Protein AF-A0A7J2UVX9-F1 (afdb_monomer_lite)

Sequence (397 aa):
LSILQSHYENHIPPTNDDKAAITFACGVAARQVYATSGSGTFNVNQAYQTYQRFNCSTAALLYPSSPDLYDRMLNNMKDALPAHLAVVNPQWTAGHNVVVDGYNTNDYYHVNFGWGGAYNGWYLIPDELPYSLTVIEGVIVDILKNTAIPDLTCDGTLDWVNATPNETVTGNFSVRNIGEAGSYLDWEIASFPSWGAWTFMPSDGNNLKPEDGPAIISVDVVVPDVENYLFTGEIKVINRENSNDFFLVPVFLHTGIKDHGKLSCTGSLTWTDVKPGETMTGSFSVENIGAPLSNLSWEIISWPDWGTWTFASLEGTGLAPEDEPITINVSVIAPKKRNTEFTGEIVIVNAENSSDYDTIQVMLATPYKRHSFILNLFYVFMERFETTLSLFRFLCI

Radius of gyration: 44.03 Å; chains: 1; bounding box: 99×42×119 Å

pLDDT: mean 89.61, std 15.0, range [28.3, 98.62]

Secondary structure (DSSP, 8-state):
-HHHHHHHHTTPPPPHHHHHHHHHHHHHHHT-B--TT--B-SSHHHHHHHHHHTT-TT-EEE-TT-TTHHHHHHHHHHTT--EEEEEE-TTSS-EEEEEEEEEETTTEEEEE-SSTTTT-EEE-TTTT-GGG--EEEEEEE-TT---PPP-EEEE--EEEEEEPTT-EEEEEEEEEE-SSTT--EEEEEEE--SSSEEEEESSEEEEE-GGG-PEEEEEEEEPPS-SS-EEEEEEEEEESS-TTSEEEEEEEEEE-------EEEE--EEE-SPPTT-EEEEEEEEEE-SSTT--EEEEEEE--SSSEEEES-SEEEEE-TTSPPEEEEEEEEPPS-SS-EEEEEEEEEETTEEEEEEEEEEEEE----PPS-----SSSSTTSSS-----------

Foldseek 3Di:
DVVVVVCVVVVNDDDPVRVVVVVVLLCVLLVWPDDPVDIDHPAVVSSVSSLVVVVQVQKDKFAPPRPCQLVQCQVCLVVQHKKWWKFAAPVNPDIAIWIFGHADPPQWTFIGRVPPCVPTDTDNPPCRPPPRSRHTRIMIGCRNPDPWDWFKDKADAAAAAQAAAQDKDKDKIWIATPTGAPDFFWKAFPDWDPPFDKDKVVRIDTGHGNVVDIDMIMMITGHHPDAQDKDWIWTWMAGPVDRVRIDTHIYIHGHHDQQQFFKDKADAAAAAQAAQQDKDKDKIWIAGPGDAPHKFKKAFDDDDPFFDKDKPDGIDTGHGNPDDTDIIMMMTGHHNDAQDKDWDWTKMAGPVDRVRIDIHIHIYHHDDDDPDDDDDDPPPPVVPPPDDDDDDDDDDD

Structure (mmCIF, N/CA/C/O backbone):
data_AF-A0A7J2UVX9-F1
#
_entry.id   AF-A0A7J2UVX9-F1
#
loop_
_atom_site.group_PDB
_atom_site.id
_atom_site.type_symbol
_atom_site.label_atom_id
_atom_site.label_alt_id
_atom_site.label_comp_id
_atom_site.label_asym_id
_atom_site.label_entity_id
_atom_site.label_seq_id
_atom_site.pdbx_PDB_ins_code
_atom_site.Cartn_x
_atom_site.Cartn_y
_atom_site.Cartn_z
_atom_site.occupancy
_atom_site.B_iso_or_equiv
_atom_site.auth_seq_id
_atom_site.auth_comp_id
_atom_site.auth_asym_id
_atom_site.auth_atom_id
_atom_site.pdbx_PDB_model_num
ATOM 1 N N . LEU A 1 1 ? 24.945 15.570 -19.776 1.00 72.12 1 LEU A N 1
ATOM 2 C CA . LEU A 1 1 ? 23.850 14.805 -19.138 1.00 72.12 1 LEU A CA 1
ATOM 3 C C . LEU A 1 1 ? 23.194 15.598 -18.008 1.00 72.12 1 LEU A C 1
ATOM 5 O O . LEU A 1 1 ? 21.983 15.712 -18.048 1.00 72.12 1 LEU A O 1
ATOM 9 N N . SER A 1 2 ? 23.945 16.239 -17.099 1.00 82.31 2 SER A N 1
ATOM 10 C CA . SER A 1 2 ? 23.384 17.040 -15.986 1.00 82.31 2 SER A CA 1
ATOM 11 C C . SER A 1 2 ? 22.341 18.101 -16.382 1.00 82.31 2 SER A C 1
ATOM 13 O O . SER A 1 2 ? 21.320 18.210 -15.716 1.00 82.31 2 SER A O 1
ATOM 15 N N . ILE A 1 3 ? 22.549 18.846 -17.477 1.00 87.75 3 ILE A N 1
ATOM 16 C CA . ILE A 1 3 ? 21.570 19.840 -17.971 1.00 87.75 3 ILE A CA 1
ATOM 17 C C . ILE A 1 3 ? 20.250 19.167 -18.373 1.00 87.75 3 ILE A C 1
ATOM 19 O O . ILE A 1 3 ? 19.184 19.587 -17.940 1.00 87.75 3 ILE A O 1
ATOM 23 N N . LEU A 1 4 ? 20.323 18.087 -19.157 1.00 87.81 4 LEU A N 1
ATOM 24 C CA . LEU A 1 4 ? 19.144 17.330 -19.587 1.00 87.81 4 LEU A CA 1
ATOM 25 C C . LEU A 1 4 ? 18.412 16.675 -18.416 1.00 87.81 4 LEU A C 1
ATOM 27 O O . LEU A 1 4 ? 17.187 16.632 -18.417 1.00 87.81 4 LEU A O 1
ATOM 31 N N . GLN A 1 5 ? 19.155 16.200 -17.417 1.00 85.44 5 GLN A N 1
ATOM 32 C CA . GLN A 1 5 ? 18.577 15.653 -16.196 1.00 85.44 5 GLN A CA 1
ATOM 33 C C . GLN A 1 5 ? 17.834 16.730 -15.397 1.00 85.44 5 GLN A C 1
ATOM 35 O O . GLN A 1 5 ? 16.677 16.533 -15.048 1.00 85.44 5 GLN A O 1
ATOM 40 N N . SER A 1 6 ? 18.439 17.906 -15.215 1.00 90.94 6 SER A N 1
ATOM 41 C CA . SER A 1 6 ? 17.765 19.043 -14.583 1.00 90.94 6 SER A CA 1
ATOM 42 C C . SER A 1 6 ? 16.515 19.473 -15.359 1.00 90.94 6 SER A C 1
ATOM 44 O O . SER A 1 6 ? 15.475 19.717 -14.751 1.00 90.94 6 SER A O 1
ATOM 46 N N . HIS A 1 7 ? 16.576 19.523 -16.693 1.00 92.81 7 HIS A N 1
ATOM 47 C CA . HIS A 1 7 ? 15.405 19.809 -17.523 1.00 92.81 7 HIS A CA 1
ATOM 48 C C . HIS A 1 7 ? 14.286 18.783 -17.300 1.00 92.81 7 HIS A C 1
ATOM 50 O O . HIS A 1 7 ? 13.141 19.179 -17.100 1.00 92.81 7 HIS A O 1
ATOM 56 N N . TYR A 1 8 ? 14.615 17.489 -17.265 1.00 86.94 8 TYR A N 1
ATOM 57 C CA . TYR A 1 8 ? 13.652 16.422 -16.990 1.00 86.94 8 TYR A CA 1
ATOM 58 C C . TYR A 1 8 ? 13.001 16.568 -15.604 1.00 86.94 8 TYR A C 1
ATOM 60 O O . TYR A 1 8 ? 11.776 16.602 -15.511 1.00 86.94 8 TYR A O 1
ATOM 68 N N . GLU A 1 9 ? 13.805 16.742 -14.552 1.00 90.00 9 GLU A N 1
ATOM 69 C CA . GLU A 1 9 ? 13.346 16.894 -13.160 1.00 90.00 9 GLU A CA 1
ATOM 70 C C . GLU A 1 9 ? 12.455 18.128 -12.947 1.00 90.00 9 GLU A C 1
ATOM 72 O O . GLU A 1 9 ? 11.600 18.132 -12.067 1.00 90.00 9 GLU A O 1
ATOM 77 N N . ASN A 1 10 ? 12.629 19.169 -13.764 1.00 94.06 10 ASN A N 1
ATOM 78 C CA . ASN A 1 10 ? 11.867 20.417 -13.674 1.00 94.06 10 ASN A CA 1
ATOM 79 C C . ASN A 1 10 ? 10.790 20.549 -14.764 1.00 94.06 10 ASN A C 1
ATOM 81 O O . ASN A 1 10 ? 10.231 21.631 -14.940 1.00 94.06 10 ASN A O 1
ATOM 85 N N . HIS A 1 11 ? 10.504 19.477 -15.514 1.00 93.62 11 HIS A N 1
ATOM 86 C CA . HIS A 1 11 ? 9.541 19.472 -16.623 1.00 93.62 11 HIS A CA 1
ATOM 87 C C . HIS A 1 11 ? 9.799 20.554 -17.691 1.00 93.62 11 HIS A C 1
ATOM 89 O O . HIS A 1 11 ? 8.874 21.083 -18.311 1.00 93.62 11 HIS A O 1
ATOM 95 N N . ILE A 1 12 ? 11.067 20.882 -17.932 1.00 95.75 12 ILE A N 1
ATOM 96 C CA . ILE A 1 12 ? 11.499 21.830 -18.959 1.00 95.75 12 ILE A CA 1
ATOM 97 C C . ILE A 1 12 ? 11.780 21.045 -20.251 1.00 95.75 12 ILE A C 1
ATOM 99 O O . ILE A 1 12 ? 12.609 20.133 -20.247 1.00 95.75 12 ILE A O 1
ATOM 103 N N . PRO A 1 13 ? 11.134 21.371 -21.385 1.00 95.12 13 PRO A N 1
ATOM 104 C CA . PRO A 1 13 ? 11.430 20.713 -22.652 1.00 95.12 13 PRO A CA 1
ATOM 105 C C . PRO A 1 13 ? 12.880 20.961 -23.106 1.00 95.12 13 PRO A C 1
ATOM 107 O O . PRO A 1 13 ? 13.372 22.085 -22.989 1.00 95.12 13 PRO A O 1
ATOM 110 N N . PRO A 1 14 ? 13.563 19.965 -23.700 1.00 94.06 14 PRO A N 1
ATOM 111 C CA . PRO A 1 14 ? 14.918 20.154 -24.204 1.00 94.06 14 PRO A CA 1
ATOM 112 C C . PRO A 1 14 ? 14.946 21.130 -25.388 1.00 94.06 14 PRO A C 1
ATOM 114 O O . PRO A 1 14 ? 14.123 21.049 -26.312 1.00 94.06 14 PRO A O 1
ATOM 117 N N . THR A 1 15 ? 15.935 22.022 -25.388 1.00 95.12 15 THR A N 1
ATOM 118 C CA . THR A 1 15 ? 16.207 22.945 -26.495 1.00 95.12 15 THR A CA 1
ATOM 119 C C . THR A 1 15 ? 16.770 22.201 -27.712 1.00 95.12 15 THR A C 1
ATOM 121 O O . THR A 1 15 ? 17.101 21.014 -27.653 1.00 95.12 15 THR A O 1
ATOM 124 N N . ASN A 1 16 ? 16.890 22.886 -28.852 1.00 95.75 16 ASN A N 1
ATOM 125 C CA . ASN A 1 16 ? 17.543 22.295 -30.024 1.00 95.75 16 ASN A CA 1
ATOM 126 C C . ASN A 1 16 ? 19.033 22.019 -29.778 1.00 95.75 16 ASN A C 1
ATOM 128 O O . ASN A 1 16 ? 19.533 21.003 -30.257 1.00 95.75 16 ASN A O 1
ATOM 132 N N . ASP A 1 17 ? 19.707 22.860 -28.991 1.00 94.88 17 ASP A N 1
ATOM 133 C CA . ASP A 1 17 ? 21.107 22.649 -28.621 1.00 94.88 17 ASP A CA 1
ATOM 134 C C . ASP A 1 17 ? 21.252 21.434 -27.699 1.00 94.88 17 ASP A C 1
ATOM 136 O O . ASP A 1 17 ? 22.138 20.610 -27.918 1.00 94.88 17 ASP A O 1
ATOM 140 N N . ASP A 1 18 ? 20.331 21.243 -26.746 1.00 94.38 18 ASP A N 1
ATOM 141 C CA . ASP A 1 18 ? 20.316 20.051 -25.888 1.00 94.38 18 ASP A CA 1
ATOM 142 C C . ASP A 1 18 ? 20.148 18.769 -26.714 1.00 94.38 18 ASP A C 1
ATOM 144 O O . ASP A 1 18 ? 20.901 17.806 -26.543 1.00 94.38 18 ASP A O 1
ATOM 148 N N . LYS A 1 19 ? 19.182 18.770 -27.647 1.00 92.94 19 LYS A N 1
ATOM 149 C CA . LYS A 1 19 ? 18.908 17.648 -28.562 1.00 92.94 19 LYS A CA 1
ATOM 150 C C . LYS A 1 19 ? 20.110 17.348 -29.457 1.00 92.94 19 LYS A C 1
ATOM 152 O O . LYS A 1 19 ? 20.475 16.183 -29.627 1.00 92.94 19 LYS A O 1
ATOM 157 N N . ALA A 1 20 ? 20.741 18.377 -30.021 1.00 94.50 20 ALA A N 1
ATOM 158 C CA . ALA A 1 20 ? 21.922 18.221 -30.864 1.00 94.50 20 ALA A CA 1
ATOM 159 C C . ALA A 1 20 ? 23.115 17.683 -30.061 1.00 94.50 20 ALA A C 1
ATOM 161 O O . ALA A 1 20 ? 23.780 16.747 -30.504 1.00 94.50 20 ALA A O 1
ATOM 162 N N . ALA A 1 21 ? 23.346 18.218 -28.860 1.00 93.50 21 ALA A N 1
ATOM 163 C CA . ALA A 1 21 ? 24.435 17.803 -27.987 1.00 93.50 21 ALA A CA 1
ATOM 164 C C . ALA A 1 21 ? 24.304 16.336 -27.562 1.00 93.50 21 ALA A C 1
ATOM 166 O O . ALA A 1 21 ? 25.282 15.593 -27.659 1.00 93.50 21 ALA A O 1
ATOM 167 N N . ILE A 1 22 ? 23.114 15.887 -27.140 1.00 91.88 22 ILE A N 1
ATOM 168 C CA . ILE A 1 22 ? 22.917 14.480 -26.759 1.00 91.88 22 ILE A CA 1
ATOM 169 C C . ILE A 1 22 ? 23.008 13.541 -27.960 1.00 91.88 22 ILE A C 1
ATOM 171 O O . ILE A 1 22 ? 23.645 12.496 -27.854 1.00 91.88 22 ILE A O 1
ATOM 175 N N . THR A 1 23 ? 22.467 13.934 -29.116 1.00 93.69 23 THR A N 1
ATOM 176 C CA . THR A 1 23 ? 22.570 13.146 -30.355 1.00 93.69 23 THR A CA 1
ATOM 177 C C . THR A 1 23 ? 24.032 12.973 -30.768 1.00 93.69 23 THR A C 1
ATOM 179 O O . THR A 1 23 ? 24.481 11.858 -31.036 1.00 93.69 23 THR A O 1
ATOM 182 N N . PHE A 1 24 ? 24.805 14.062 -30.753 1.00 94.06 24 PHE A N 1
ATOM 183 C CA . PHE A 1 24 ? 26.230 14.029 -31.068 1.00 94.06 24 PHE A CA 1
ATOM 184 C C . PHE A 1 24 ? 27.020 13.195 -30.055 1.00 94.06 24 PHE A C 1
ATOM 186 O O . PHE A 1 24 ? 27.826 12.354 -30.452 1.00 94.06 24 PHE A O 1
ATOM 193 N N . ALA A 1 25 ? 26.762 13.367 -28.755 1.00 93.75 25 ALA A N 1
ATOM 194 C CA . ALA A 1 25 ? 27.404 12.580 -27.706 1.00 93.75 25 ALA A CA 1
ATOM 195 C C . ALA A 1 25 ? 27.128 11.077 -27.867 1.00 93.75 25 ALA A C 1
ATOM 197 O O . ALA A 1 25 ? 28.061 10.280 -27.761 1.00 93.75 25 ALA A O 1
ATOM 198 N N . CYS A 1 26 ? 25.887 10.691 -28.184 1.00 94.19 26 CYS A N 1
ATOM 199 C CA . CYS A 1 26 ? 25.525 9.299 -28.455 1.00 94.19 26 CYS A CA 1
ATOM 200 C C . CYS A 1 26 ? 26.292 8.746 -29.657 1.00 94.19 26 CYS A C 1
ATOM 202 O O . CYS A 1 26 ? 26.895 7.682 -29.551 1.00 94.19 26 CYS A O 1
ATOM 204 N N . GLY A 1 27 ? 26.354 9.479 -30.772 1.00 95.19 27 GLY A N 1
ATOM 205 C CA . GLY A 1 27 ? 27.092 9.021 -31.949 1.00 95.19 27 GLY A CA 1
ATOM 206 C C . GLY A 1 27 ? 28.613 8.959 -31.731 1.00 95.19 27 GLY A C 1
ATOM 207 O O . GLY A 1 27 ? 29.265 8.021 -32.189 1.00 95.19 27 GLY A O 1
ATOM 208 N N . VAL A 1 28 ? 29.201 9.894 -30.973 1.00 95.56 28 VAL A N 1
ATOM 209 C CA . VAL A 1 28 ? 30.619 9.819 -30.564 1.00 95.56 28 VAL A CA 1
ATOM 210 C C . VAL A 1 28 ? 30.864 8.588 -29.691 1.00 95.56 28 VAL A C 1
ATOM 212 O O . VAL A 1 28 ? 31.796 7.823 -29.952 1.00 95.56 28 VAL A O 1
ATOM 215 N N . ALA A 1 29 ? 30.017 8.357 -28.688 1.00 95.06 29 ALA A N 1
ATOM 216 C CA . ALA A 1 29 ? 30.128 7.207 -27.799 1.00 95.06 29 ALA A CA 1
ATOM 217 C C . ALA A 1 29 ? 29.911 5.882 -28.546 1.00 95.06 29 ALA A C 1
A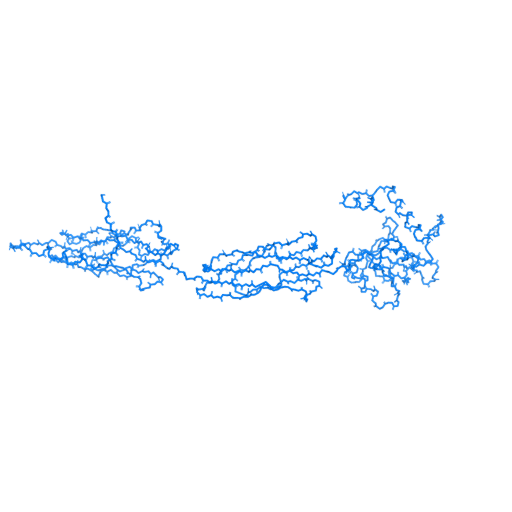TOM 219 O O . ALA A 1 29 ? 30.618 4.914 -28.264 1.00 95.06 29 ALA A O 1
ATOM 220 N N . ALA A 1 30 ? 29.038 5.856 -29.554 1.00 95.12 30 ALA A N 1
ATOM 221 C CA . ALA A 1 30 ? 28.848 4.724 -30.453 1.00 95.12 30 ALA A CA 1
ATOM 222 C C . ALA A 1 30 ? 29.990 4.535 -31.447 1.00 95.12 30 ALA A C 1
ATOM 224 O O . ALA A 1 30 ? 30.083 3.474 -32.052 1.00 95.12 30 ALA A O 1
ATOM 225 N N . ARG A 1 31 ? 30.901 5.503 -31.601 1.00 95.06 31 ARG A N 1
ATOM 226 C CA . ARG A 1 31 ? 31.888 5.525 -32.694 1.00 95.06 31 ARG A CA 1
ATOM 227 C C . ARG A 1 31 ? 31.192 5.398 -34.057 1.00 95.06 31 ARG A C 1
ATOM 229 O O . ARG A 1 31 ? 31.586 4.575 -34.882 1.00 95.06 31 ARG A O 1
ATOM 236 N N . GLN A 1 32 ? 30.123 6.174 -34.241 1.00 94.12 32 GLN A N 1
ATOM 237 C CA . GLN A 1 32 ? 29.296 6.177 -35.445 1.00 94.12 32 GLN A CA 1
ATOM 238 C C . GLN A 1 32 ? 30.155 6.402 -36.695 1.00 94.12 32 GLN A C 1
ATOM 240 O O . GLN A 1 32 ? 31.025 7.278 -36.717 1.00 94.12 32 GLN A O 1
ATOM 245 N N . VAL A 1 33 ? 29.864 5.664 -37.764 1.00 93.94 33 VAL A N 1
ATOM 246 C CA . VAL A 1 33 ? 30.365 6.001 -39.097 1.00 93.94 33 VAL A CA 1
ATOM 247 C C . VAL A 1 33 ? 29.434 7.059 -39.673 1.00 93.94 33 VAL A C 1
ATOM 249 O O . VAL A 1 33 ? 28.318 6.749 -40.089 1.00 93.94 33 VAL A O 1
ATOM 252 N N . TYR A 1 34 ? 29.870 8.316 -39.643 1.00 95.12 34 TYR A N 1
ATOM 253 C CA . TYR A 1 34 ? 29.081 9.438 -40.141 1.00 95.12 34 TYR A CA 1
ATOM 254 C C . TYR A 1 34 ? 29.188 9.578 -41.662 1.00 95.12 34 TYR A C 1
ATOM 256 O O . TYR A 1 34 ? 30.290 9.659 -42.205 1.00 95.12 34 TYR A O 1
ATOM 264 N N . ALA A 1 35 ? 28.046 9.684 -42.340 1.00 93.88 35 ALA A N 1
ATOM 265 C CA . ALA A 1 35 ? 27.966 10.088 -43.740 1.00 93.88 35 ALA A CA 1
ATOM 266 C C . ALA A 1 35 ? 26.665 10.853 -44.026 1.00 93.88 35 ALA A C 1
ATOM 268 O O . ALA A 1 35 ? 25.670 10.727 -43.310 1.00 93.88 35 ALA A O 1
ATOM 269 N N . THR A 1 36 ? 26.673 11.647 -45.100 1.00 91.56 36 THR A N 1
ATOM 270 C CA . THR A 1 36 ? 25.537 12.495 -45.504 1.00 91.56 36 THR A CA 1
ATOM 271 C C . THR A 1 36 ? 24.325 11.692 -45.969 1.00 91.56 36 THR A C 1
ATOM 273 O O . THR A 1 36 ? 23.200 12.157 -45.824 1.00 91.56 36 THR A O 1
ATOM 276 N N . SER A 1 37 ? 24.541 10.491 -46.514 1.00 88.62 37 SER A N 1
ATOM 277 C CA . SER A 1 37 ? 23.486 9.586 -46.988 1.00 88.62 37 SER A CA 1
ATOM 278 C C . SER A 1 37 ? 22.926 8.661 -45.903 1.00 88.62 37 SER A C 1
ATOM 280 O O . SER A 1 37 ? 21.988 7.917 -46.169 1.00 88.62 37 SER A O 1
ATOM 282 N N . GLY A 1 38 ? 23.510 8.666 -44.704 1.00 87.31 38 GLY A N 1
ATOM 283 C CA . GLY A 1 38 ? 23.150 7.771 -43.608 1.00 87.31 38 GLY A CA 1
ATOM 284 C C . GLY A 1 38 ? 24.342 7.533 -42.691 1.00 87.31 38 GLY A C 1
ATOM 285 O O . GLY A 1 38 ? 25.473 7.422 -43.154 1.00 87.31 38 GLY A O 1
ATOM 286 N N . SER A 1 39 ? 24.098 7.476 -41.385 1.00 93.12 39 SER A N 1
ATOM 287 C CA . SER A 1 39 ? 25.137 7.228 -40.384 1.00 93.12 39 SER A CA 1
ATOM 288 C C . SER A 1 39 ? 24.752 6.015 -39.554 1.00 93.12 39 SER A C 1
ATOM 290 O O . SER A 1 39 ? 23.616 5.936 -39.097 1.00 93.12 39 SER A O 1
ATOM 292 N N . GLY A 1 40 ? 25.682 5.094 -39.314 1.00 90.44 40 GLY A N 1
ATOM 293 C CA . GLY A 1 40 ? 25.364 3.810 -38.683 1.00 90.44 40 GLY A CA 1
ATOM 294 C C . GLY A 1 40 ? 26.450 3.280 -37.756 1.00 90.44 40 GLY A C 1
ATOM 295 O O . GLY A 1 40 ? 27.588 3.762 -37.746 1.00 90.44 40 GLY A O 1
ATOM 296 N N . THR A 1 41 ? 26.071 2.260 -36.995 1.00 90.88 41 THR A N 1
ATOM 297 C CA . THR A 1 41 ? 26.979 1.310 -36.354 1.00 90.88 41 THR A CA 1
ATOM 298 C C . THR A 1 41 ? 27.149 0.079 -37.250 1.00 90.88 41 THR A C 1
ATOM 300 O O . THR A 1 41 ? 26.339 -0.173 -38.138 1.00 90.88 41 THR A O 1
ATOM 303 N N . PHE A 1 42 ? 28.216 -0.690 -37.040 1.00 90.31 42 PHE A N 1
ATOM 304 C CA . PHE A 1 42 ? 28.473 -1.926 -37.787 1.00 90.31 42 PHE A CA 1
ATOM 305 C C . PHE A 1 42 ? 27.660 -3.118 -37.283 1.00 90.31 42 PHE A C 1
ATOM 307 O O . PHE A 1 42 ? 27.488 -4.082 -38.021 1.00 90.31 42 PHE A O 1
ATOM 314 N N . ASN A 1 43 ? 27.245 -3.085 -36.017 1.00 92.88 43 ASN A N 1
ATOM 315 C CA . ASN A 1 43 ? 26.395 -4.095 -35.398 1.00 92.88 43 ASN A CA 1
ATOM 316 C C . ASN A 1 43 ? 25.785 -3.575 -34.089 1.00 92.88 43 ASN A C 1
ATOM 318 O O . ASN A 1 43 ? 26.231 -2.566 -33.527 1.00 92.88 43 ASN A O 1
ATOM 322 N N . VAL A 1 44 ? 24.807 -4.311 -33.569 1.00 95.50 44 VAL A N 1
ATOM 323 C CA . VAL A 1 44 ? 24.124 -4.030 -32.299 1.00 95.50 44 VAL A CA 1
ATOM 324 C C . VAL A 1 44 ? 25.074 -4.018 -31.095 1.00 95.50 44 VAL A C 1
ATOM 326 O O . VAL A 1 44 ? 24.901 -3.220 -30.174 1.00 95.50 44 VAL A O 1
ATOM 329 N N . ASN A 1 45 ? 26.150 -4.816 -31.103 1.00 96.75 45 ASN A N 1
ATOM 330 C CA . ASN A 1 45 ? 27.122 -4.805 -30.006 1.00 96.75 45 ASN A CA 1
ATOM 331 C C . ASN A 1 45 ? 27.833 -3.446 -29.892 1.00 96.75 45 ASN A C 1
ATOM 333 O O . ASN A 1 45 ? 28.126 -2.994 -28.790 1.00 96.75 45 ASN A O 1
ATOM 337 N N . GLN A 1 46 ? 28.054 -2.729 -30.994 1.00 95.94 46 GLN A N 1
ATOM 338 C CA . GLN A 1 46 ? 28.587 -1.367 -30.935 1.00 95.94 46 GLN A CA 1
ATOM 339 C C . GLN A 1 46 ? 27.630 -0.397 -30.214 1.00 95.94 46 GLN A C 1
ATOM 341 O O . GLN A 1 46 ? 28.092 0.446 -29.437 1.00 95.94 46 GLN A O 1
ATOM 346 N N . ALA A 1 47 ? 26.314 -0.547 -30.407 1.00 94.88 47 ALA A N 1
ATOM 347 C CA . ALA A 1 47 ? 25.310 0.196 -29.646 1.00 94.88 47 ALA A CA 1
ATOM 348 C C . ALA A 1 47 ? 25.326 -0.206 -28.162 1.00 94.88 47 ALA A C 1
ATOM 350 O O . ALA A 1 47 ? 25.397 0.661 -27.296 1.00 94.88 47 ALA A O 1
ATOM 351 N N . TYR A 1 48 ? 25.414 -1.499 -27.847 1.00 97.38 48 TYR A N 1
ATOM 352 C CA . TYR A 1 48 ? 25.552 -1.980 -26.467 1.00 97.38 48 TYR A CA 1
ATOM 353 C C . TYR A 1 48 ? 26.766 -1.373 -25.742 1.00 97.38 48 TYR A C 1
ATOM 355 O O . TYR A 1 48 ? 26.650 -0.862 -24.628 1.00 97.38 48 TYR A O 1
ATOM 363 N N . GLN A 1 49 ? 27.925 -1.316 -26.404 1.00 96.69 49 GLN A N 1
ATOM 364 C CA . GLN A 1 49 ? 29.128 -0.674 -25.857 1.00 96.69 49 GLN A CA 1
ATOM 365 C C . GLN A 1 49 ? 28.939 0.829 -25.580 1.00 96.69 49 GLN A C 1
ATOM 367 O O . GLN A 1 49 ? 29.676 1.406 -24.782 1.00 96.69 49 GLN A O 1
ATOM 372 N N . THR A 1 50 ? 27.973 1.477 -26.232 1.00 95.25 50 THR A N 1
ATOM 373 C CA . THR A 1 50 ? 27.616 2.881 -25.980 1.00 95.25 50 THR A CA 1
ATOM 374 C C . THR A 1 50 ? 26.962 3.037 -24.616 1.00 95.25 50 THR A C 1
ATOM 376 O O . THR A 1 50 ? 27.401 3.874 -23.831 1.00 95.25 50 THR A O 1
ATOM 379 N N . TYR A 1 51 ? 25.989 2.183 -24.292 1.00 96.12 51 TYR A N 1
ATOM 380 C CA . TYR A 1 51 ? 25.352 2.153 -22.973 1.00 96.12 51 TYR A CA 1
ATOM 381 C C . TYR A 1 51 ? 26.370 1.908 -21.856 1.00 96.12 51 TYR A C 1
ATOM 383 O O . TYR A 1 51 ? 26.366 2.617 -20.851 1.00 96.12 51 TYR A O 1
ATOM 391 N N . GLN A 1 52 ? 27.328 1.003 -22.077 1.00 95.56 52 GLN A N 1
ATOM 392 C CA . GLN A 1 52 ? 28.421 0.763 -21.129 1.00 95.56 52 GLN A CA 1
ATOM 393 C C . GLN A 1 52 ? 29.292 2.015 -20.905 1.00 95.56 52 GLN A C 1
ATOM 395 O O . GLN A 1 52 ? 29.662 2.321 -19.775 1.00 95.56 52 GLN A O 1
ATOM 400 N N . ARG A 1 53 ? 29.571 2.809 -21.952 1.00 94.56 53 ARG A N 1
ATOM 401 C CA . ARG A 1 53 ? 30.305 4.090 -21.831 1.00 94.56 53 ARG A CA 1
ATOM 402 C C . ARG A 1 53 ? 29.518 5.171 -21.093 1.00 94.56 53 ARG A C 1
ATOM 404 O O . ARG A 1 53 ? 30.128 6.040 -20.479 1.00 94.56 53 ARG A O 1
ATOM 411 N N . PHE A 1 54 ? 28.191 5.110 -21.142 1.00 92.88 54 PHE A N 1
ATOM 412 C CA . PHE A 1 54 ? 27.301 5.953 -20.344 1.00 92.88 54 PHE A CA 1
ATOM 413 C C . PHE A 1 54 ? 27.028 5.388 -18.945 1.00 92.88 54 PHE A C 1
ATOM 415 O O . PHE A 1 54 ? 26.153 5.895 -18.249 1.00 92.88 54 PHE A O 1
ATOM 422 N N . ASN A 1 55 ? 27.781 4.371 -18.514 1.00 91.81 55 ASN A N 1
ATOM 423 C CA . ASN A 1 55 ? 27.648 3.737 -17.204 1.00 91.81 55 ASN A CA 1
ATOM 424 C C . ASN A 1 55 ? 26.259 3.116 -16.954 1.00 91.81 55 ASN A C 1
ATOM 426 O O . ASN A 1 55 ? 25.825 2.984 -15.814 1.00 91.81 55 ASN A O 1
ATOM 430 N N . CYS A 1 56 ? 25.565 2.706 -18.018 1.00 94.06 56 CYS A N 1
ATOM 431 C CA . CYS A 1 56 ? 24.349 1.899 -17.937 1.00 94.06 56 CYS A CA 1
ATOM 432 C C . CYS A 1 56 ? 24.746 0.425 -17.751 1.00 94.06 56 CYS A C 1
ATOM 434 O O . CYS A 1 56 ? 24.562 -0.397 -18.649 1.00 94.06 56 CYS A O 1
ATOM 436 N N . SER A 1 57 ? 25.370 0.109 -16.616 1.00 92.31 57 SER A N 1
ATOM 437 C CA . SER A 1 57 ? 25.994 -1.196 -16.348 1.00 92.31 57 SER A CA 1
ATOM 438 C C . SER A 1 57 ? 25.003 -2.360 -16.296 1.00 92.31 57 SER A C 1
ATOM 440 O O . SER A 1 57 ? 25.401 -3.500 -16.518 1.00 92.31 57 SER A O 1
ATOM 442 N N . THR A 1 58 ? 23.725 -2.081 -16.038 1.00 95.69 58 THR A N 1
ATOM 443 C CA . THR A 1 58 ? 22.644 -3.074 -15.985 1.00 95.69 58 THR A CA 1
ATOM 444 C C . THR A 1 58 ? 22.110 -3.471 -17.358 1.00 95.69 58 THR A C 1
ATOM 446 O O . THR A 1 58 ? 21.439 -4.495 -17.474 1.00 95.69 58 THR A O 1
ATOM 449 N N . ALA A 1 59 ? 22.460 -2.722 -18.411 1.00 97.50 59 ALA A N 1
ATOM 450 C CA . ALA A 1 59 ? 22.061 -3.058 -19.768 1.00 97.50 59 ALA A CA 1
ATOM 451 C C . ALA A 1 59 ? 22.589 -4.447 -20.161 1.00 97.50 59 ALA A C 1
ATOM 453 O O . ALA A 1 59 ? 23.736 -4.793 -19.870 1.00 97.50 59 ALA A O 1
ATOM 454 N N . ALA A 1 60 ? 21.785 -5.211 -20.895 1.00 97.88 60 ALA A N 1
ATOM 455 C CA . ALA A 1 60 ? 22.153 -6.531 -21.397 1.00 97.88 60 ALA A CA 1
ATOM 456 C C . ALA A 1 60 ? 21.834 -6.655 -22.888 1.00 97.88 60 ALA A C 1
ATOM 458 O O . ALA A 1 60 ? 20.765 -6.243 -23.327 1.00 97.88 60 ALA A O 1
ATOM 459 N N . LEU A 1 61 ? 22.748 -7.257 -23.653 1.00 98.31 61 LEU A N 1
ATOM 460 C CA . LEU A 1 61 ? 22.555 -7.560 -25.070 1.00 98.31 61 LEU A CA 1
ATOM 461 C C . LEU A 1 61 ? 22.061 -9.001 -25.250 1.00 98.31 61 LEU A C 1
ATOM 463 O O . LEU A 1 61 ? 22.760 -9.948 -24.890 1.00 98.31 61 LEU A O 1
ATOM 467 N N . LEU A 1 62 ? 20.881 -9.146 -25.843 1.00 98.44 62 LEU A N 1
ATOM 468 C CA . LEU A 1 62 ? 20.249 -10.408 -26.209 1.00 98.44 62 LEU A CA 1
ATOM 469 C C . LEU A 1 62 ? 20.306 -10.616 -27.722 1.00 98.44 62 LEU A C 1
ATOM 471 O O . LEU A 1 62 ? 20.210 -9.668 -28.503 1.00 98.44 62 LEU A O 1
ATOM 475 N N . TYR A 1 63 ? 20.440 -11.874 -28.129 1.00 98.06 63 TYR A N 1
ATOM 476 C CA . TYR A 1 63 ? 20.442 -12.294 -29.531 1.00 98.06 63 TYR A CA 1
ATOM 477 C C . TYR A 1 63 ? 19.206 -13.157 -29.814 1.00 98.06 63 TYR A C 1
ATOM 479 O O . TYR A 1 63 ? 18.604 -13.658 -28.869 1.00 98.06 63 TYR A O 1
ATOM 487 N N . PRO A 1 64 ? 18.839 -13.421 -31.081 1.00 95.81 64 PRO A N 1
ATOM 488 C CA . PRO A 1 64 ? 17.682 -14.267 -31.407 1.00 95.81 64 PRO A CA 1
ATOM 489 C C . PRO A 1 64 ? 17.712 -15.674 -30.791 1.00 95.81 64 PRO A C 1
ATOM 491 O O . PRO A 1 64 ? 16.676 -16.308 -30.640 1.00 95.81 64 PRO A O 1
ATOM 494 N N . SER A 1 65 ? 18.900 -16.178 -30.442 1.00 96.19 65 SER A N 1
ATOM 495 C CA . SER A 1 65 ? 19.082 -17.460 -29.753 1.00 96.19 65 SER A CA 1
ATOM 496 C C . SER A 1 65 ? 18.856 -17.398 -28.237 1.00 96.19 65 SER A C 1
ATOM 498 O O . SER A 1 65 ? 18.906 -18.438 -27.584 1.00 96.19 65 SER A O 1
ATOM 500 N N . SER A 1 66 ? 18.688 -16.206 -27.660 1.00 97.56 66 SER A N 1
ATOM 501 C CA . SER A 1 66 ? 18.403 -16.018 -26.238 1.00 97.56 66 SER A CA 1
ATOM 502 C C . SER A 1 66 ? 16.975 -16.498 -25.942 1.00 97.56 66 SER A C 1
ATOM 504 O O . SER A 1 66 ? 16.031 -15.933 -26.497 1.00 97.56 66 SER A O 1
ATOM 506 N N . PRO A 1 67 ? 16.789 -17.526 -25.093 1.00 95.19 67 PRO A N 1
ATOM 507 C CA . PRO A 1 67 ? 15.472 -18.126 -24.858 1.00 95.19 67 PRO A CA 1
ATOM 508 C C . PRO A 1 67 ? 14.489 -17.172 -24.165 1.00 95.19 67 PRO A C 1
ATOM 510 O O . PRO A 1 67 ? 13.286 -17.367 -24.254 1.00 95.19 67 PRO A O 1
ATOM 513 N N . ASP A 1 68 ? 15.007 -16.145 -23.498 1.00 96.00 68 ASP A N 1
ATOM 514 C CA . ASP A 1 68 ? 14.295 -15.162 -22.685 1.00 96.00 68 ASP A CA 1
ATOM 515 C C . ASP A 1 68 ? 14.102 -13.809 -23.394 1.00 96.00 68 ASP A C 1
ATOM 517 O O . ASP A 1 68 ? 13.702 -12.840 -22.754 1.00 96.00 68 ASP A O 1
ATOM 521 N N . LEU A 1 69 ? 14.397 -13.704 -24.698 1.00 97.12 69 LEU A N 1
ATOM 522 C CA . LEU A 1 69 ? 14.386 -12.426 -25.424 1.00 97.12 69 LEU A CA 1
ATOM 523 C C . LEU A 1 69 ? 13.047 -11.687 -25.305 1.00 97.12 69 LEU A C 1
ATOM 525 O O . LEU A 1 69 ? 13.025 -10.528 -24.885 1.00 97.12 69 LEU A O 1
ATOM 529 N N . TYR A 1 70 ? 11.941 -12.349 -25.648 1.00 96.06 70 TYR A N 1
ATOM 530 C CA . TYR A 1 70 ? 10.614 -11.728 -25.610 1.00 96.06 70 TYR A CA 1
ATOM 531 C C . TYR A 1 70 ? 10.122 -11.508 -24.178 1.00 96.06 70 TYR A C 1
ATOM 533 O O . TYR A 1 70 ? 9.583 -10.441 -23.887 1.00 96.06 70 TYR A O 1
ATOM 541 N N . ASP A 1 71 ? 10.390 -12.450 -23.269 1.00 95.62 71 ASP A N 1
ATOM 542 C CA . ASP A 1 71 ? 10.037 -12.320 -21.850 1.00 95.62 71 ASP A CA 1
ATOM 543 C C . ASP A 1 71 ? 10.742 -11.120 -21.205 1.00 95.62 71 ASP A C 1
ATOM 545 O O . ASP A 1 71 ? 10.118 -10.331 -20.494 1.00 95.62 71 ASP A O 1
ATOM 549 N N . ARG A 1 72 ? 12.037 -10.917 -21.486 1.00 96.31 72 ARG A N 1
ATOM 550 C CA . ARG A 1 72 ? 12.778 -9.756 -20.979 1.00 96.31 72 ARG A CA 1
ATOM 551 C C . ARG A 1 72 ? 12.343 -8.459 -21.631 1.00 96.31 72 ARG A C 1
ATOM 553 O O . ARG A 1 72 ? 12.214 -7.471 -20.918 1.00 96.31 72 ARG A O 1
ATOM 560 N N . MET A 1 73 ? 12.059 -8.447 -22.934 1.00 96.38 73 MET A N 1
ATOM 561 C CA . MET A 1 73 ? 11.464 -7.271 -23.578 1.00 96.38 73 MET A CA 1
ATOM 562 C C . MET A 1 73 ? 10.117 -6.904 -22.947 1.00 96.38 73 MET A C 1
ATOM 564 O O . MET A 1 73 ? 9.889 -5.738 -22.642 1.00 96.38 73 MET A O 1
ATOM 568 N N . LEU A 1 74 ? 9.247 -7.891 -22.715 1.00 95.38 74 LEU A N 1
ATOM 569 C CA . LEU A 1 74 ? 7.955 -7.714 -22.052 1.00 95.38 74 LEU A CA 1
ATOM 570 C C . LEU A 1 74 ? 8.122 -7.125 -20.648 1.00 95.38 74 LEU A C 1
ATOM 572 O O . LEU A 1 74 ? 7.474 -6.132 -20.320 1.00 95.38 74 LEU A O 1
ATOM 576 N N . ASN A 1 75 ? 8.991 -7.718 -19.828 1.00 93.88 75 ASN A N 1
ATOM 577 C CA . ASN A 1 75 ? 9.227 -7.242 -18.466 1.00 93.88 75 ASN A CA 1
ATOM 578 C C . ASN A 1 75 ? 9.802 -5.823 -18.463 1.00 93.88 75 ASN A C 1
ATOM 580 O O . ASN A 1 75 ? 9.312 -4.984 -17.722 1.00 93.88 75 ASN A O 1
ATOM 584 N N . ASN A 1 76 ? 10.720 -5.503 -19.378 1.00 96.69 76 ASN A N 1
ATOM 585 C CA . ASN A 1 76 ? 11.198 -4.136 -19.562 1.00 96.69 76 ASN A CA 1
ATOM 586 C C . ASN A 1 76 ? 10.052 -3.147 -19.828 1.00 96.69 76 ASN A C 1
ATOM 588 O O . ASN A 1 76 ? 10.042 -2.066 -19.253 1.00 96.69 76 ASN A O 1
ATOM 592 N N . MET A 1 77 ? 9.067 -3.497 -20.663 1.00 96.31 77 MET A N 1
ATOM 593 C CA . MET A 1 77 ? 7.927 -2.604 -20.917 1.00 96.31 77 MET A CA 1
ATOM 594 C C . MET A 1 77 ? 7.049 -2.424 -19.672 1.00 96.31 77 MET A C 1
ATOM 596 O O . MET A 1 77 ? 6.576 -1.316 -19.426 1.00 96.31 77 MET A O 1
ATOM 600 N N . LYS A 1 78 ? 6.851 -3.486 -18.875 1.00 90.44 78 LYS A N 1
ATOM 601 C CA . LYS A 1 78 ? 6.125 -3.418 -17.592 1.00 90.44 78 LYS A CA 1
ATOM 602 C C . LYS A 1 78 ? 6.853 -2.546 -16.569 1.00 90.44 78 LYS A C 1
ATOM 604 O O . LYS A 1 78 ? 6.206 -1.775 -15.871 1.00 90.44 78 LYS A O 1
ATOM 609 N N . ASP A 1 79 ? 8.179 -2.616 -16.563 1.00 90.62 79 ASP A N 1
ATOM 610 C CA . ASP A 1 79 ? 9.060 -1.848 -15.680 1.00 90.62 79 ASP A CA 1
ATOM 611 C C . ASP A 1 79 ? 9.318 -0.416 -16.198 1.00 90.62 79 ASP A C 1
ATOM 613 O O . ASP A 1 79 ? 10.146 0.306 -15.647 1.00 90.62 79 ASP A O 1
ATOM 617 N N . ALA A 1 80 ? 8.640 0.009 -17.276 1.00 92.31 80 ALA A N 1
ATOM 618 C CA . ALA A 1 80 ? 8.842 1.300 -17.942 1.00 92.31 80 ALA A CA 1
ATOM 619 C C . ALA A 1 80 ? 10.301 1.555 -18.393 1.00 92.31 80 ALA A C 1
ATOM 621 O O . ALA A 1 80 ? 10.803 2.680 -18.350 1.00 92.31 80 ALA A O 1
ATOM 622 N N . LEU A 1 81 ? 10.973 0.506 -18.874 1.00 96.06 81 LEU A N 1
ATOM 623 C CA . LEU A 1 81 ? 12.341 0.506 -19.394 1.00 96.06 81 LEU A CA 1
ATOM 624 C C . LEU A 1 81 ? 12.347 0.265 -20.918 1.00 96.06 81 LEU A C 1
ATOM 626 O O . LEU A 1 81 ? 12.419 -0.890 -21.351 1.00 96.06 81 LEU A O 1
ATOM 630 N N . PRO A 1 82 ? 12.319 1.314 -21.766 1.00 97.88 82 PRO A N 1
ATOM 631 C CA . PRO A 1 82 ? 12.419 1.157 -23.215 1.00 97.88 82 PRO A CA 1
ATOM 632 C C . PRO A 1 82 ? 13.635 0.322 -23.638 1.00 97.88 82 PRO A C 1
ATOM 634 O O . PRO A 1 82 ? 14.730 0.471 -23.094 1.00 97.88 82 PRO A O 1
ATOM 637 N N . ALA A 1 83 ? 13.447 -0.548 -24.627 1.00 98.31 83 ALA A N 1
ATOM 638 C CA . ALA A 1 83 ? 14.491 -1.407 -25.173 1.00 98.31 83 ALA A CA 1
ATOM 639 C C . ALA A 1 83 ? 15.009 -0.858 -26.508 1.00 98.31 83 ALA A C 1
ATOM 641 O O . ALA A 1 83 ? 14.269 -0.259 -27.288 1.00 98.31 83 ALA A O 1
ATOM 642 N N . HIS A 1 84 ? 16.286 -1.094 -26.803 1.00 98.44 84 HIS A N 1
ATOM 643 C CA . HIS A 1 84 ? 16.877 -0.790 -28.109 1.00 98.44 84 HIS A CA 1
ATOM 644 C C . HIS A 1 84 ? 16.869 -2.065 -28.946 1.00 98.44 84 HIS A C 1
ATOM 646 O O . HIS A 1 84 ? 17.569 -3.024 -28.633 1.00 98.44 84 HIS A O 1
ATOM 652 N N . LEU A 1 85 ? 16.117 -2.066 -30.043 1.00 98.44 85 LEU A N 1
ATOM 653 C CA . LEU A 1 85 ? 16.011 -3.184 -30.977 1.00 98.44 85 LEU A CA 1
ATOM 654 C C . LEU A 1 85 ? 16.805 -2.889 -32.257 1.00 98.44 85 LEU A C 1
ATOM 656 O O . LEU A 1 85 ? 16.607 -1.858 -32.898 1.00 98.44 85 LEU A O 1
ATOM 660 N N . ALA A 1 86 ? 17.687 -3.805 -32.646 1.00 98.19 86 ALA A N 1
ATOM 661 C CA . ALA A 1 86 ? 18.364 -3.788 -33.937 1.00 98.19 86 ALA A CA 1
ATOM 662 C C . ALA A 1 86 ? 17.763 -4.861 -34.849 1.00 98.19 86 ALA A C 1
ATOM 664 O O . ALA A 1 86 ? 17.677 -6.035 -34.477 1.00 98.19 86 ALA A O 1
ATOM 665 N N . VAL A 1 87 ? 17.351 -4.453 -36.047 1.00 97.94 87 VAL A N 1
ATOM 666 C CA . VAL A 1 87 ? 16.723 -5.319 -37.050 1.00 97.94 87 VAL A CA 1
ATOM 667 C C . VAL A 1 87 ? 17.380 -5.150 -38.408 1.00 97.94 87 VAL A C 1
ATOM 669 O O . VAL A 1 87 ? 17.835 -4.066 -38.769 1.00 97.94 87 VAL A O 1
ATOM 672 N N . VAL A 1 88 ? 17.405 -6.228 -39.179 1.00 97.44 88 VAL A N 1
ATOM 673 C CA . VAL A 1 88 ? 17.959 -6.290 -40.531 1.00 97.44 88 VAL A CA 1
ATOM 674 C C . VAL A 1 88 ? 16.971 -6.949 -41.481 1.00 97.44 88 VAL A C 1
ATOM 676 O O . VAL A 1 88 ? 16.024 -7.620 -41.067 1.00 97.44 88 VAL A O 1
ATOM 679 N N . ASN A 1 89 ? 17.183 -6.749 -42.778 1.00 97.25 89 ASN A N 1
ATOM 680 C CA . ASN A 1 89 ? 16.483 -7.533 -43.783 1.00 97.25 89 ASN A CA 1
ATOM 681 C C . ASN A 1 89 ? 17.085 -8.946 -43.915 1.00 97.25 89 ASN A C 1
ATOM 683 O O . ASN A 1 89 ? 18.253 -9.148 -43.575 1.00 97.25 89 ASN A O 1
ATOM 687 N N . PRO A 1 90 ? 16.346 -9.934 -44.457 1.00 96.75 90 PRO A N 1
ATOM 688 C CA . PRO A 1 90 ? 16.847 -11.304 -44.619 1.00 96.75 90 PRO A CA 1
ATOM 689 C C . PRO A 1 90 ? 18.167 -11.426 -45.392 1.00 96.75 90 PRO A C 1
ATOM 691 O O . PRO A 1 90 ? 18.921 -12.374 -45.189 1.00 96.75 90 PRO A O 1
ATOM 694 N N . GLN A 1 91 ? 18.456 -10.475 -46.282 1.00 96.88 91 GLN A N 1
ATOM 695 C CA . GLN A 1 91 ? 19.679 -10.424 -47.083 1.00 96.88 91 GLN A CA 1
ATOM 696 C C . GLN A 1 91 ? 20.862 -9.764 -46.360 1.00 96.88 91 GLN A C 1
ATOM 698 O O . GLN A 1 91 ? 21.961 -9.766 -46.911 1.00 96.88 91 GLN A O 1
ATOM 703 N N . TRP A 1 92 ? 20.659 -9.193 -45.167 1.00 94.75 92 TRP A N 1
ATOM 704 C CA . TRP A 1 92 ? 21.677 -8.465 -44.399 1.00 94.75 92 TRP A CA 1
ATOM 705 C C . TRP A 1 92 ? 22.329 -7.307 -45.174 1.00 94.75 92 TRP A C 1
ATOM 707 O O . TRP A 1 92 ? 23.491 -6.963 -44.967 1.00 94.75 92 TRP A O 1
ATOM 717 N N . THR A 1 93 ? 21.578 -6.691 -46.088 1.00 93.56 93 THR A N 1
ATOM 718 C CA . THR A 1 93 ? 22.023 -5.539 -46.890 1.00 93.56 93 THR A CA 1
ATOM 719 C C . THR A 1 93 ? 21.481 -4.213 -46.370 1.00 93.56 93 THR A C 1
ATOM 721 O O . THR A 1 93 ? 21.943 -3.157 -46.795 1.00 93.56 93 THR A O 1
ATOM 724 N N . ALA A 1 94 ? 20.475 -4.257 -45.4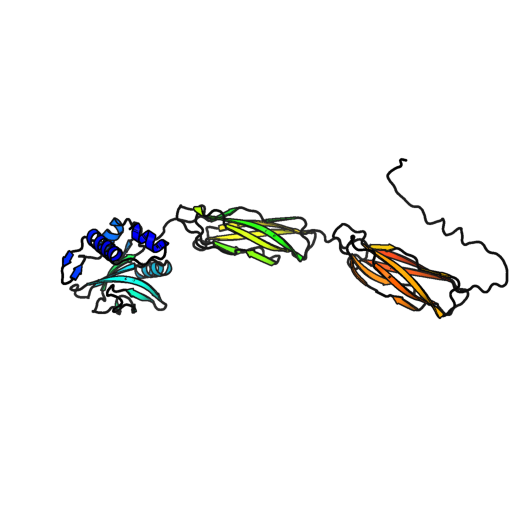99 1.00 93.31 94 ALA A N 1
ATOM 725 C CA . ALA A 1 94 ? 19.879 -3.101 -44.852 1.00 93.31 94 ALA A CA 1
ATOM 726 C C . ALA A 1 94 ? 19.530 -3.452 -43.405 1.00 93.31 94 ALA A C 1
ATOM 728 O O . ALA A 1 94 ? 19.141 -4.582 -43.108 1.00 93.31 94 ALA A O 1
ATOM 729 N N . GLY A 1 95 ? 19.648 -2.470 -42.520 1.00 94.62 95 GLY A N 1
ATOM 730 C CA . GLY A 1 95 ? 19.297 -2.610 -41.118 1.00 94.62 95 GLY A CA 1
ATOM 731 C C . GLY A 1 95 ? 18.920 -1.279 -40.500 1.00 94.62 95 GLY A C 1
ATOM 732 O O . GLY A 1 95 ? 19.196 -0.219 -41.068 1.00 94.62 95 GLY A O 1
ATOM 733 N N . HIS A 1 96 ? 18.268 -1.344 -39.346 1.00 96.12 96 HIS A N 1
ATOM 734 C CA . HIS A 1 96 ? 17.828 -0.179 -38.598 1.00 96.12 96 HIS A CA 1
ATOM 735 C C . HIS A 1 96 ? 17.847 -0.448 -37.094 1.00 96.12 96 HIS A C 1
ATOM 737 O O . HIS A 1 96 ? 17.639 -1.572 -36.643 1.00 96.12 96 HIS A O 1
ATOM 743 N N . ASN A 1 97 ? 18.101 0.607 -36.325 1.00 96.38 97 ASN A N 1
ATOM 744 C CA . ASN A 1 97 ? 18.043 0.584 -34.869 1.00 96.38 97 ASN A CA 1
ATOM 745 C C . ASN A 1 97 ? 16.826 1.402 -34.437 1.00 96.38 97 ASN A C 1
ATOM 747 O O . ASN A 1 97 ? 16.685 2.555 -34.845 1.00 96.38 97 ASN A O 1
ATOM 751 N N . VAL A 1 98 ? 15.957 0.802 -33.631 1.00 97.88 98 VAL A N 1
ATOM 752 C CA . VAL A 1 98 ? 14.677 1.374 -33.202 1.00 97.88 98 VAL A CA 1
ATOM 753 C C . VAL A 1 98 ? 14.509 1.251 -31.692 1.00 97.88 98 VAL A C 1
ATOM 755 O O . VAL A 1 98 ? 15.197 0.467 -31.036 1.00 97.88 98 VAL A O 1
ATOM 758 N N . VAL A 1 99 ? 13.587 2.033 -31.138 1.00 98.50 99 VAL A N 1
ATOM 759 C CA . VAL A 1 99 ? 13.213 1.951 -29.723 1.00 98.50 99 VAL A CA 1
ATOM 760 C C . VAL A 1 99 ? 11.907 1.181 -29.607 1.00 98.50 99 VAL A C 1
ATOM 762 O O . VAL A 1 99 ? 10.966 1.454 -30.346 1.00 98.50 99 VAL A O 1
ATOM 765 N N . VAL A 1 100 ? 11.853 0.236 -28.677 1.00 98.44 100 VAL A N 1
ATOM 766 C CA . VAL A 1 100 ? 10.624 -0.432 -28.248 1.00 98.44 100 VAL A CA 1
ATOM 767 C C . VAL A 1 100 ? 10.239 0.161 -26.899 1.00 98.44 100 VAL A C 1
ATOM 769 O O . VAL A 1 100 ? 11.016 0.069 -25.952 1.00 98.44 100 VAL A O 1
ATOM 772 N N . ASP A 1 101 ? 9.087 0.817 -26.822 1.00 97.81 101 ASP A N 1
ATOM 773 C CA . ASP A 1 101 ? 8.658 1.628 -25.670 1.00 97.81 101 ASP A CA 1
ATOM 774 C C . ASP A 1 101 ? 7.214 1.336 -25.225 1.00 97.81 101 ASP A C 1
ATOM 776 O O . ASP A 1 101 ? 6.633 2.088 -24.444 1.00 97.81 101 ASP A O 1
ATOM 780 N N . GLY A 1 102 ? 6.637 0.222 -25.679 1.00 96.69 102 GLY A N 1
ATOM 781 C CA . GLY A 1 102 ? 5.372 -0.278 -25.155 1.00 96.69 102 GLY A CA 1
ATOM 782 C C . GLY A 1 102 ? 5.121 -1.744 -25.491 1.00 96.69 102 GLY A C 1
ATOM 783 O O . GLY A 1 102 ? 5.658 -2.277 -26.461 1.00 96.69 102 GLY A O 1
ATOM 784 N N . TYR A 1 103 ? 4.259 -2.377 -24.699 1.00 95.44 103 TYR A N 1
ATOM 785 C CA . TYR A 1 103 ? 3.698 -3.704 -24.948 1.00 95.44 103 TYR A CA 1
ATOM 786 C C . TYR A 1 103 ? 2.179 -3.646 -24.754 1.00 95.44 103 TYR A C 1
ATOM 788 O O . TYR A 1 103 ? 1.694 -3.000 -23.825 1.00 95.44 103 TYR A O 1
ATOM 796 N N . ASN A 1 104 ? 1.431 -4.302 -25.634 1.00 90.00 104 ASN A N 1
ATOM 797 C CA . ASN A 1 104 ? -0.022 -4.408 -25.582 1.00 90.00 104 ASN A CA 1
ATOM 798 C C . ASN A 1 104 ? -0.432 -5.886 -25.557 1.00 90.00 104 ASN A C 1
ATOM 800 O O . ASN A 1 104 ? 0.337 -6.778 -25.905 1.00 90.00 104 ASN A O 1
ATOM 804 N N . THR A 1 105 ? -1.675 -6.143 -25.160 1.00 77.56 105 THR A N 1
ATOM 805 C CA . THR A 1 105 ? -2.313 -7.458 -25.272 1.00 77.56 105 THR A CA 1
ATOM 806 C C . THR A 1 105 ? -2.159 -8.036 -26.688 1.00 77.56 105 THR A C 1
ATOM 808 O O . THR A 1 105 ? -2.241 -7.301 -27.674 1.00 77.56 105 THR A O 1
ATOM 811 N N . ASN A 1 106 ? -1.963 -9.358 -26.782 1.00 87.56 106 ASN A N 1
ATOM 812 C CA . ASN A 1 106 ? -1.684 -10.119 -28.014 1.00 87.56 106 ASN A CA 1
ATOM 813 C C . ASN A 1 106 ? -0.254 -9.988 -28.580 1.00 87.56 106 ASN A C 1
ATOM 815 O O . ASN A 1 106 ? -0.075 -10.102 -29.787 1.00 87.56 106 ASN A O 1
ATOM 819 N N . ASP A 1 107 ? 0.752 -9.758 -27.732 1.00 90.69 107 ASP A N 1
ATOM 820 C CA . ASP A 1 107 ? 2.181 -9.781 -28.103 1.00 90.69 107 ASP A CA 1
ATOM 821 C C . ASP A 1 107 ? 2.648 -8.676 -29.066 1.00 90.69 107 ASP A C 1
ATOM 823 O O . ASP A 1 107 ? 3.734 -8.742 -29.645 1.00 90.69 107 ASP A O 1
ATOM 827 N N . TYR A 1 108 ? 1.854 -7.611 -29.194 1.00 96.31 108 TYR A N 1
ATOM 828 C CA . TYR A 1 108 ? 2.219 -6.428 -29.965 1.00 96.31 108 TYR A CA 1
ATOM 829 C C . TYR A 1 108 ? 3.096 -5.485 -29.146 1.00 96.31 108 TYR A C 1
ATOM 831 O O . TYR A 1 108 ? 2.777 -5.137 -28.007 1.00 96.31 108 TYR A O 1
ATOM 839 N N . TYR A 1 109 ? 4.150 -4.976 -29.777 1.00 97.69 109 TYR A N 1
ATOM 840 C CA . TYR A 1 109 ? 5.050 -3.988 -29.194 1.00 97.69 109 TYR A CA 1
ATOM 841 C C . TYR A 1 109 ? 4.915 -2.649 -29.913 1.00 97.69 109 TYR A C 1
ATOM 843 O O . TYR A 1 109 ? 4.780 -2.607 -31.139 1.00 97.69 109 TYR A O 1
ATOM 851 N N . HIS A 1 110 ? 4.958 -1.548 -29.163 1.00 97.81 110 HIS A N 1
ATOM 852 C CA . HIS A 1 110 ? 5.039 -0.218 -29.753 1.00 97.81 110 HIS A CA 1
ATOM 853 C C . HIS A 1 110 ? 6.493 0.074 -30.121 1.00 97.81 110 HIS A C 1
ATOM 855 O O . HIS A 1 110 ? 7.403 -0.128 -29.314 1.00 97.81 110 HIS A O 1
ATOM 861 N N . VAL A 1 111 ? 6.706 0.521 -31.357 1.00 98.38 111 VAL A N 1
ATOM 862 C CA . VAL A 1 111 ? 8.031 0.781 -31.916 1.00 98.38 111 VAL A CA 1
ATOM 863 C C . VAL A 1 111 ? 8.124 2.228 -32.362 1.00 98.38 111 VAL A C 1
ATOM 865 O O . VAL A 1 111 ? 7.307 2.711 -33.148 1.00 98.38 111 VAL A O 1
ATOM 868 N N . ASN A 1 112 ? 9.167 2.908 -31.904 1.00 98.44 112 ASN A N 1
ATOM 869 C CA . ASN A 1 112 ? 9.566 4.226 -32.357 1.00 98.44 112 ASN A CA 1
ATOM 870 C C . ASN A 1 112 ? 10.775 4.115 -33.295 1.00 98.44 112 ASN A C 1
ATOM 872 O O . ASN A 1 112 ? 11.882 3.755 -32.887 1.00 98.44 112 ASN A O 1
ATOM 876 N N . PHE A 1 113 ? 10.566 4.465 -34.565 1.00 97.69 113 PHE A N 1
ATOM 877 C CA . PHE A 1 113 ? 11.573 4.322 -35.619 1.00 97.69 113 PHE A CA 1
ATOM 878 C C . PHE A 1 113 ? 12.619 5.441 -35.626 1.00 97.69 113 PHE A C 1
ATOM 880 O O . PHE A 1 113 ? 13.578 5.375 -36.394 1.00 97.69 113 PHE A O 1
ATOM 887 N N . GLY A 1 114 ? 12.439 6.493 -34.822 1.00 96.00 114 GLY A N 1
ATOM 888 C CA . GLY A 1 114 ? 13.346 7.643 -34.812 1.00 96.00 114 GLY A CA 1
ATOM 889 C C . GLY A 1 114 ? 13.242 8.540 -36.055 1.00 96.00 114 GLY A C 1
ATOM 890 O O . GLY A 1 114 ? 14.101 9.389 -36.272 1.00 96.00 114 GLY A O 1
ATOM 891 N N . TRP A 1 115 ? 12.188 8.400 -36.866 1.00 95.81 115 TRP A N 1
ATOM 892 C CA . TRP A 1 115 ? 11.956 9.185 -38.090 1.00 95.81 115 TRP A CA 1
ATOM 893 C C . TRP A 1 115 ? 10.902 10.284 -37.908 1.00 95.81 115 TRP A C 1
ATOM 895 O O . TRP A 1 115 ? 10.039 10.494 -38.759 1.00 95.81 115 TRP A O 1
ATOM 905 N N . GLY A 1 116 ? 10.926 10.970 -36.763 1.00 93.50 116 GLY A N 1
ATOM 906 C CA . GLY A 1 116 ? 9.978 12.053 -36.472 1.00 93.50 116 GLY A CA 1
ATOM 907 C C . GLY A 1 116 ? 8.517 11.595 -36.366 1.00 93.50 116 GLY A C 1
ATOM 908 O O . GLY A 1 116 ? 7.616 12.380 -36.641 1.00 93.50 116 GLY A O 1
ATOM 909 N N . GLY A 1 117 ? 8.286 10.329 -36.000 1.00 95.44 117 GLY A N 1
ATOM 910 C CA . GLY A 1 117 ? 6.957 9.728 -35.844 1.00 95.44 117 GLY A CA 1
ATOM 911 C C . GLY A 1 117 ? 6.488 8.894 -37.038 1.00 95.44 117 GLY A C 1
ATOM 912 O O . GLY A 1 117 ? 5.544 8.120 -36.902 1.00 95.44 117 GLY A O 1
ATOM 913 N N . ALA A 1 118 ? 7.145 9.002 -38.197 1.00 97.31 118 ALA A N 1
ATOM 914 C CA . ALA A 1 118 ? 6.814 8.164 -39.344 1.00 97.31 118 ALA A CA 1
ATOM 915 C C . ALA A 1 118 ? 7.017 6.678 -39.006 1.00 97.31 118 ALA A C 1
ATOM 917 O O . ALA A 1 118 ? 8.080 6.296 -38.521 1.00 97.31 118 ALA A O 1
ATOM 918 N N . TYR A 1 119 ? 6.005 5.858 -39.311 1.00 97.06 119 TYR A N 1
ATOM 919 C CA . TYR A 1 119 ? 5.951 4.418 -39.024 1.00 97.06 119 TYR A CA 1
ATOM 920 C C . TYR A 1 119 ? 5.939 4.034 -37.538 1.00 97.06 119 TYR A C 1
ATOM 922 O O . TYR A 1 119 ? 5.937 2.844 -37.238 1.00 97.06 119 TYR A O 1
ATOM 930 N N . ASN A 1 120 ? 5.865 4.980 -36.599 1.00 98.31 120 ASN A N 1
ATOM 931 C CA . ASN A 1 120 ? 5.646 4.613 -35.201 1.00 98.31 120 ASN A CA 1
ATOM 932 C C . ASN A 1 120 ? 4.287 3.917 -35.050 1.00 98.31 120 ASN A C 1
ATOM 934 O O . ASN A 1 120 ? 3.299 4.343 -35.653 1.00 98.31 120 ASN A O 1
ATOM 938 N N . GLY A 1 121 ? 4.233 2.847 -34.264 1.00 97.12 121 GLY A N 1
ATOM 939 C CA . GLY A 1 121 ? 3.012 2.065 -34.119 1.00 97.12 121 GLY A CA 1
ATOM 940 C C . GLY A 1 121 ? 3.226 0.720 -33.445 1.00 97.12 121 GLY A C 1
ATOM 941 O O . GLY A 1 121 ? 4.314 0.426 -32.956 1.00 97.12 121 GLY A O 1
ATOM 942 N N . TRP A 1 122 ? 2.160 -0.075 -33.428 1.00 97.44 122 TRP A N 1
ATOM 943 C CA . TRP A 1 122 ? 2.123 -1.409 -32.836 1.00 97.44 122 TRP A CA 1
ATOM 944 C C . TRP A 1 122 ? 2.433 -2.466 -33.889 1.00 97.44 122 TRP A C 1
ATOM 946 O O . TRP A 1 122 ? 1.766 -2.499 -34.922 1.00 97.44 122 TRP A O 1
ATOM 956 N N . TYR A 1 123 ? 3.403 -3.332 -33.606 1.00 97.00 123 TYR A N 1
ATOM 957 C CA . TYR A 1 123 ? 3.851 -4.383 -34.516 1.00 97.00 123 TYR A CA 1
ATOM 958 C C . TYR A 1 123 ? 4.036 -5.704 -33.780 1.00 97.00 123 TYR A C 1
ATOM 960 O O . TYR A 1 123 ? 4.516 -5.723 -32.641 1.00 97.00 123 TYR A O 1
ATOM 968 N N . LEU A 1 124 ? 3.744 -6.806 -34.467 1.00 96.38 124 LEU A N 1
ATOM 969 C CA . LEU A 1 124 ? 4.298 -8.103 -34.108 1.00 96.38 124 LEU A CA 1
ATOM 970 C C . LEU A 1 124 ? 5.769 -8.142 -34.544 1.00 96.38 124 LEU A C 1
ATOM 972 O O . LEU A 1 124 ? 6.085 -8.133 -35.737 1.00 96.38 124 LEU A O 1
ATOM 976 N N . ILE A 1 125 ? 6.682 -8.122 -33.575 1.00 95.81 125 ILE A N 1
ATOM 977 C CA . ILE A 1 125 ? 8.123 -8.081 -33.840 1.00 95.81 125 ILE A CA 1
ATOM 978 C C . ILE A 1 125 ? 8.653 -9.510 -34.039 1.00 95.81 125 ILE A C 1
ATOM 980 O O . ILE A 1 125 ? 8.356 -10.367 -33.211 1.00 95.81 125 ILE A O 1
ATOM 984 N N . PRO A 1 126 ? 9.492 -9.765 -35.062 1.00 95.56 126 PRO A N 1
ATOM 985 C CA . PRO A 1 126 ? 9.930 -8.836 -36.111 1.00 95.56 126 PRO A CA 1
ATOM 986 C C . PRO A 1 126 ? 9.056 -8.863 -37.381 1.00 95.56 126 PRO A C 1
ATOM 988 O O . PRO A 1 126 ? 9.320 -8.100 -38.308 1.00 95.56 126 PRO A O 1
ATOM 991 N N . ASP A 1 127 ? 8.053 -9.737 -37.449 1.00 95.69 127 ASP A N 1
ATOM 992 C CA . ASP A 1 127 ? 7.380 -10.139 -38.692 1.00 95.69 127 ASP A CA 1
ATOM 993 C C . ASP A 1 127 ? 6.641 -9.009 -39.426 1.00 95.69 127 ASP A C 1
ATOM 995 O O . ASP A 1 127 ? 6.615 -8.984 -40.657 1.00 95.69 127 ASP A O 1
ATOM 999 N N . GLU A 1 128 ? 6.058 -8.059 -38.696 1.00 96.38 128 GLU A N 1
ATOM 1000 C CA . GLU A 1 128 ? 5.255 -6.973 -39.274 1.00 96.38 128 GLU A CA 1
ATOM 1001 C C . GLU A 1 128 ? 6.045 -5.673 -39.492 1.00 96.38 128 GLU A C 1
ATOM 1003 O O . GLU A 1 128 ? 5.482 -4.664 -39.929 1.00 96.38 128 GLU A O 1
ATOM 1008 N N . LEU A 1 129 ? 7.352 -5.665 -39.207 1.00 97.25 129 LEU A N 1
ATOM 1009 C CA . LEU A 1 129 ? 8.162 -4.458 -39.354 1.00 97.25 129 LEU A CA 1
ATOM 1010 C C . LEU A 1 129 ? 8.300 -4.041 -40.837 1.00 97.25 129 LEU A C 1
ATOM 1012 O O . LEU A 1 129 ? 8.522 -4.876 -41.722 1.00 97.25 129 LEU A O 1
ATOM 1016 N N . PRO A 1 130 ? 8.212 -2.731 -41.145 1.00 96.06 130 PRO A N 1
ATOM 1017 C CA . PRO A 1 130 ? 8.281 -2.225 -42.511 1.00 96.06 130 PRO A CA 1
ATOM 1018 C C . PRO A 1 130 ? 9.674 -2.422 -43.134 1.00 96.06 130 PRO A C 1
ATOM 1020 O O . PRO A 1 130 ? 10.661 -2.708 -42.459 1.00 96.06 130 PRO A O 1
ATOM 1023 N N . TYR A 1 131 ? 9.768 -2.239 -44.457 1.00 94.44 131 TYR A N 1
ATOM 1024 C CA . TYR A 1 131 ? 11.015 -2.359 -45.236 1.00 94.44 131 TYR A CA 1
ATOM 1025 C C . TYR A 1 131 ? 11.679 -3.743 -45.193 1.00 94.44 131 TYR A C 1
ATOM 1027 O O . TYR A 1 131 ? 12.870 -3.873 -45.472 1.00 94.44 131 TYR A O 1
ATOM 1035 N N . SER A 1 132 ? 10.896 -4.790 -44.910 1.00 95.12 132 SER A N 1
ATOM 1036 C CA . SER A 1 132 ? 11.392 -6.164 -44.753 1.00 95.12 132 SER A CA 1
ATOM 1037 C C . SER A 1 132 ? 12.418 -6.309 -43.625 1.00 95.12 132 SER A C 1
ATOM 1039 O O . SER A 1 132 ? 13.262 -7.194 -43.701 1.00 95.12 132 SER A O 1
ATOM 1041 N N . LEU A 1 133 ? 12.371 -5.456 -42.593 1.00 96.56 133 LEU A N 1
ATOM 1042 C CA . LEU A 1 133 ? 13.245 -5.524 -41.414 1.00 96.56 133 LEU A CA 1
ATOM 1043 C C . LEU A 1 133 ? 12.803 -6.643 -40.451 1.00 96.56 133 LEU A C 1
ATOM 1045 O O . LEU A 1 133 ? 12.585 -6.415 -39.266 1.00 96.56 133 LEU A O 1
ATOM 1049 N N . THR A 1 134 ? 12.635 -7.853 -40.984 1.00 97.25 134 THR A N 1
ATOM 1050 C CA . THR A 1 134 ? 11.984 -8.989 -40.315 1.00 97.25 134 THR A CA 1
ATOM 1051 C C . THR A 1 134 ? 12.972 -9.961 -39.670 1.00 97.25 134 THR A C 1
ATOM 1053 O O . THR A 1 134 ? 12.622 -11.097 -39.361 1.00 97.25 134 THR A O 1
ATOM 1056 N N . VAL A 1 135 ? 14.233 -9.562 -39.497 1.00 97.81 135 VAL A N 1
ATOM 1057 C CA . VAL A 1 135 ? 15.251 -10.356 -38.802 1.00 97.81 135 VAL A CA 1
ATOM 1058 C C . VAL A 1 135 ? 15.789 -9.540 -37.638 1.00 97.81 135 VAL A C 1
ATOM 1060 O O . VAL A 1 135 ? 16.312 -8.447 -37.834 1.00 97.81 135 VAL A O 1
ATOM 1063 N N . ILE A 1 136 ? 15.687 -10.076 -36.423 1.00 98.25 136 IL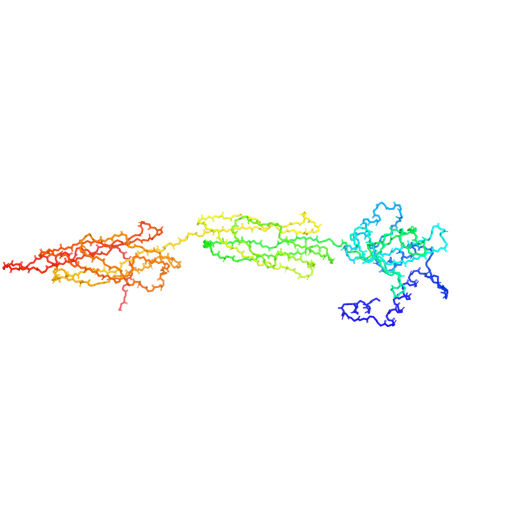E A N 1
ATOM 1064 C CA . ILE A 1 136 ? 16.309 -9.471 -35.241 1.00 98.25 136 ILE A CA 1
ATOM 1065 C C . ILE A 1 136 ? 17.822 -9.687 -35.333 1.00 98.25 136 ILE A C 1
ATOM 1067 O O . ILE A 1 136 ? 18.289 -10.820 -35.429 1.00 98.25 136 ILE A O 1
ATOM 1071 N N . GLU A 1 137 ? 18.592 -8.604 -35.285 1.00 98.12 137 GLU A N 1
ATOM 1072 C CA . GLU A 1 137 ? 20.043 -8.668 -35.105 1.00 98.12 137 GLU A CA 1
ATOM 1073 C C . GLU A 1 137 ? 20.381 -8.842 -33.617 1.00 98.12 137 GLU A C 1
ATOM 1075 O O . GLU A 1 137 ? 21.195 -9.688 -33.245 1.00 98.12 137 GLU A O 1
ATOM 1080 N N . GLY A 1 138 ? 19.713 -8.070 -32.758 1.00 98.25 138 GLY A N 1
ATOM 1081 C CA . GLY A 1 138 ? 19.791 -8.186 -31.307 1.00 98.25 138 GLY A CA 1
ATOM 1082 C C . GLY A 1 138 ? 18.964 -7.119 -30.599 1.00 98.25 138 GLY A C 1
ATOM 1083 O O . GLY A 1 138 ? 18.460 -6.183 -31.221 1.00 98.25 138 GLY A O 1
ATOM 1084 N N . VAL A 1 139 ? 18.830 -7.266 -29.285 1.00 98.44 139 VAL A N 1
ATOM 1085 C CA . VAL A 1 139 ? 18.044 -6.368 -28.431 1.00 98.44 139 VAL A CA 1
ATOM 1086 C C . VAL A 1 139 ? 18.857 -6.001 -27.204 1.00 98.44 139 VAL A C 1
ATOM 1088 O O . VAL A 1 139 ? 19.452 -6.870 -26.574 1.00 98.44 139 VAL A O 1
ATOM 1091 N N . ILE A 1 140 ? 18.877 -4.723 -26.845 1.00 98.62 140 ILE A N 1
ATOM 1092 C CA . ILE A 1 140 ? 19.476 -4.244 -25.604 1.00 98.62 140 ILE A CA 1
ATOM 1093 C C . ILE A 1 140 ? 18.340 -3.903 -24.641 1.00 98.62 140 ILE A C 1
ATOM 1095 O O . ILE A 1 140 ? 17.526 -3.020 -24.917 1.00 98.62 140 ILE A O 1
ATOM 1099 N N . VAL A 1 141 ? 18.296 -4.627 -23.527 1.00 98.38 141 VAL A N 1
ATOM 1100 C CA . VAL A 1 141 ? 17.285 -4.520 -22.462 1.00 98.38 141 VAL A CA 1
ATOM 1101 C C . VAL A 1 141 ? 17.940 -4.104 -21.144 1.00 98.38 141 VAL A C 1
ATOM 1103 O O . VAL A 1 141 ? 19.162 -3.957 -21.082 1.00 98.38 141 VAL A O 1
ATOM 1106 N N . ASP A 1 142 ? 17.133 -3.903 -20.101 1.00 97.12 142 ASP A N 1
ATOM 1107 C CA . ASP A 1 142 ? 17.555 -3.526 -18.745 1.00 97.12 142 ASP A CA 1
ATOM 1108 C C . ASP A 1 142 ? 18.419 -2.247 -18.689 1.00 97.12 142 ASP A C 1
ATOM 1110 O O . ASP A 1 142 ? 19.230 -2.049 -17.784 1.00 97.12 142 ASP A O 1
ATOM 1114 N N . ILE A 1 143 ? 18.252 -1.347 -19.665 1.00 96.44 143 ILE A N 1
ATOM 1115 C CA . ILE A 1 143 ? 18.963 -0.066 -19.715 1.00 96.44 143 ILE A CA 1
ATOM 1116 C C . ILE A 1 143 ? 18.550 0.765 -18.498 1.00 96.44 143 ILE A C 1
ATOM 1118 O O . ILE A 1 143 ? 17.393 1.154 -18.392 1.00 96.44 143 ILE A O 1
ATOM 1122 N N . LEU A 1 144 ? 19.503 1.048 -17.602 1.00 91.69 144 LEU A N 1
ATOM 1123 C CA . LEU A 1 144 ? 19.265 1.761 -16.336 1.00 91.69 144 LEU A CA 1
ATOM 1124 C C . LEU A 1 144 ? 18.290 1.042 -15.389 1.00 91.69 144 LEU A C 1
ATOM 1126 O O . LEU A 1 144 ? 17.715 1.679 -14.508 1.00 91.69 144 LEU A O 1
ATOM 1130 N N . LYS A 1 145 ? 18.126 -0.280 -15.530 1.00 91.94 145 LYS A N 1
ATOM 1131 C CA . LYS A 1 145 ? 17.318 -1.069 -14.597 1.00 91.94 145 LYS A CA 1
ATOM 1132 C C . LYS A 1 145 ? 17.826 -0.882 -13.172 1.00 91.94 145 LYS A C 1
ATOM 1134 O O . LYS A 1 145 ? 19.030 -1.006 -12.942 1.00 91.94 145 LYS A O 1
ATOM 1139 N N . ASN A 1 146 ? 16.920 -0.609 -12.237 1.00 86.19 146 ASN A N 1
ATOM 1140 C CA . ASN A 1 146 ? 17.268 -0.591 -10.827 1.00 86.19 146 ASN A CA 1
ATOM 1141 C C . ASN A 1 146 ? 17.441 -2.026 -10.321 1.00 86.19 146 ASN A C 1
ATOM 1143 O O . ASN A 1 146 ? 16.563 -2.864 -10.510 1.00 86.19 146 ASN A O 1
ATOM 1147 N N . THR A 1 147 ? 18.580 -2.305 -9.699 1.00 86.56 147 THR A N 1
ATOM 1148 C CA . THR A 1 147 ? 18.887 -3.608 -9.093 1.00 86.56 147 THR A CA 1
ATOM 1149 C C . THR A 1 147 ? 19.021 -3.523 -7.580 1.00 86.56 147 THR A C 1
ATOM 1151 O O . THR A 1 147 ? 19.360 -4.529 -6.966 1.00 86.56 147 THR A O 1
ATOM 1154 N N . ALA A 1 148 ? 18.814 -2.337 -6.997 1.00 90.00 148 ALA A N 1
ATOM 1155 C CA . ALA A 1 148 ? 18.879 -2.143 -5.560 1.00 90.00 148 ALA A CA 1
ATOM 1156 C C . ALA A 1 148 ? 17.734 -2.901 -4.882 1.00 90.00 148 ALA A C 1
ATOM 1158 O O . ALA A 1 148 ? 16.573 -2.762 -5.275 1.00 90.00 148 ALA A O 1
ATOM 1159 N N . ILE A 1 149 ? 18.067 -3.703 -3.876 1.00 92.12 149 ILE A N 1
ATOM 1160 C CA . ILE A 1 149 ? 17.112 -4.599 -3.219 1.00 92.12 149 ILE A CA 1
ATOM 1161 C C . ILE A 1 149 ? 16.458 -3.873 -2.029 1.00 92.12 149 ILE A C 1
ATOM 1163 O O . ILE A 1 149 ? 17.188 -3.458 -1.122 1.00 92.12 149 ILE A O 1
ATOM 1167 N N . PRO A 1 150 ? 15.120 -3.693 -2.010 1.00 95.88 150 PRO A N 1
ATOM 1168 C CA . PRO A 1 150 ? 14.415 -3.193 -0.832 1.00 95.88 150 PRO A CA 1
ATOM 1169 C C . PRO A 1 150 ? 14.351 -4.268 0.263 1.00 95.88 150 PRO A C 1
ATOM 1171 O O . PRO A 1 150 ? 14.387 -5.462 -0.033 1.00 95.88 150 PRO A O 1
ATOM 1174 N N . ASP A 1 151 ? 14.247 -3.832 1.517 1.00 96.75 151 ASP A N 1
ATOM 1175 C CA . ASP A 1 151 ? 14.097 -4.706 2.690 1.00 96.75 151 ASP A CA 1
ATOM 1176 C C . ASP A 1 151 ? 13.060 -4.079 3.628 1.00 96.75 151 ASP A C 1
ATOM 1178 O O . ASP A 1 151 ? 13.240 -2.946 4.095 1.00 96.75 151 ASP A O 1
ATOM 1182 N N . LEU A 1 152 ? 11.933 -4.764 3.823 1.00 98.00 152 LEU A N 1
ATOM 1183 C CA . LEU A 1 152 ? 10.801 -4.259 4.583 1.00 98.00 152 LEU A CA 1
ATOM 1184 C C . LEU A 1 152 ? 11.000 -4.516 6.074 1.00 98.00 152 LEU A C 1
ATOM 1186 O O . LEU A 1 152 ? 11.178 -5.636 6.541 1.00 98.00 152 LEU A O 1
ATOM 1190 N N . THR A 1 153 ? 10.821 -3.464 6.866 1.00 97.69 153 THR A N 1
ATOM 1191 C CA . THR A 1 153 ? 10.645 -3.603 8.312 1.00 97.69 153 THR A CA 1
ATOM 1192 C C . THR A 1 153 ? 9.473 -2.769 8.799 1.00 97.69 153 THR A C 1
ATOM 1194 O O . THR A 1 153 ? 9.093 -1.771 8.175 1.00 97.69 153 THR A O 1
ATOM 1197 N N . CYS A 1 154 ? 8.890 -3.167 9.926 1.00 97.69 154 CYS A N 1
ATOM 1198 C CA . CYS A 1 154 ? 7.928 -2.344 10.639 1.00 97.69 154 CYS A CA 1
ATOM 1199 C C . CYS A 1 154 ? 8.379 -2.111 12.078 1.00 97.69 154 CYS A C 1
ATOM 1201 O O . CYS A 1 154 ? 8.905 -3.009 12.728 1.00 97.69 154 CYS A O 1
ATOM 1203 N N . ASP A 1 155 ? 8.104 -0.915 12.590 1.00 96.19 155 ASP A N 1
ATOM 1204 C CA . ASP A 1 155 ? 8.287 -0.584 14.002 1.00 96.19 155 ASP A CA 1
ATOM 1205 C C . ASP A 1 155 ? 6.921 -0.265 14.619 1.00 96.19 155 ASP A C 1
ATOM 1207 O O . ASP A 1 155 ? 6.199 0.606 14.122 1.00 96.19 155 ASP A O 1
ATOM 1211 N N . GLY A 1 156 ? 6.578 -0.939 15.719 1.00 92.88 156 GLY A N 1
ATOM 1212 C CA . GLY A 1 156 ? 5.366 -0.671 16.492 1.00 92.88 156 GLY A CA 1
ATOM 1213 C C . GLY A 1 156 ? 4.742 -1.919 17.113 1.00 92.88 156 GLY A C 1
ATOM 1214 O O . GLY A 1 156 ? 5.081 -3.056 16.795 1.00 92.88 156 GLY A O 1
ATOM 1215 N N . THR A 1 157 ? 3.817 -1.696 18.036 1.00 95.94 157 THR A N 1
ATOM 1216 C CA . THR A 1 157 ? 2.922 -2.712 18.601 1.00 95.94 157 THR A CA 1
ATOM 1217 C C . THR A 1 157 ? 1.610 -2.013 18.911 1.00 95.94 157 THR A C 1
ATOM 1219 O O . THR A 1 157 ? 1.625 -0.886 19.410 1.00 95.94 157 THR A O 1
ATOM 1222 N N . LEU A 1 158 ? 0.490 -2.657 18.596 1.00 97.56 158 LEU A N 1
ATOM 1223 C CA . LEU A 1 158 ? -0.834 -2.134 18.914 1.00 97.56 158 LEU A CA 1
ATOM 1224 C C . LEU A 1 158 ? -1.330 -2.828 20.181 1.00 97.56 158 LEU A C 1
ATOM 1226 O O . LEU A 1 158 ? -1.575 -4.030 20.162 1.00 97.56 158 LEU A O 1
ATOM 1230 N N . ASP A 1 159 ? -1.426 -2.081 21.276 1.00 96.50 159 ASP A N 1
ATOM 1231 C CA . ASP A 1 159 ? -1.878 -2.587 22.573 1.00 96.50 159 ASP A CA 1
ATOM 1232 C C . ASP A 1 159 ? -2.906 -1.622 23.167 1.00 96.50 159 ASP A C 1
ATOM 1234 O O . ASP A 1 159 ? -2.580 -0.488 23.531 1.00 96.50 159 ASP A O 1
ATOM 1238 N N . TRP A 1 160 ? -4.160 -2.066 23.222 1.00 96.25 160 TRP A N 1
ATOM 1239 C CA . TRP A 1 160 ? -5.256 -1.327 23.838 1.00 96.25 160 TRP A CA 1
ATOM 1240 C C . TRP A 1 160 ? -5.765 -2.079 25.057 1.00 96.25 160 TRP A C 1
ATOM 1242 O O . TRP A 1 160 ? -6.169 -3.240 24.969 1.00 96.25 160 TRP A O 1
ATOM 1252 N N . VAL A 1 161 ? -5.805 -1.390 26.193 1.00 90.81 161 VAL A N 1
ATOM 1253 C CA . VAL A 1 161 ? -6.287 -1.934 27.463 1.00 90.81 161 VAL A CA 1
ATOM 1254 C C . VAL A 1 161 ? -7.584 -1.262 27.885 1.00 90.81 161 VAL A C 1
ATOM 1256 O O . VAL A 1 161 ? -7.746 -0.058 27.698 1.00 90.81 161 VAL A O 1
ATOM 1259 N N . ASN A 1 162 ? -8.480 -2.039 28.498 1.00 85.88 162 ASN A N 1
ATOM 1260 C CA . ASN A 1 162 ? -9.780 -1.567 28.975 1.00 85.88 162 ASN A CA 1
ATOM 1261 C C . ASN A 1 162 ? -10.611 -0.886 27.868 1.00 85.88 162 ASN A C 1
ATOM 1263 O O . ASN A 1 162 ? -11.224 0.154 28.092 1.00 85.88 162 ASN A O 1
ATOM 1267 N N . ALA A 1 163 ? -10.588 -1.457 26.661 1.00 89.69 163 ALA A N 1
ATOM 1268 C CA . ALA A 1 163 ? -11.323 -0.935 25.517 1.00 89.69 163 ALA A CA 1
ATOM 1269 C C . ALA A 1 163 ? -12.828 -1.197 25.681 1.00 89.69 163 ALA A C 1
ATOM 1271 O O . ALA A 1 163 ? -13.235 -2.329 25.960 1.00 89.69 163 ALA A O 1
ATOM 1272 N N . THR A 1 164 ? -13.656 -0.170 25.507 1.00 88.81 164 THR A N 1
ATOM 1273 C CA . THR A 1 164 ? -15.113 -0.301 25.608 1.00 88.81 164 THR A CA 1
ATOM 1274 C C . THR A 1 164 ? -15.662 -1.037 24.381 1.00 88.81 164 THR A C 1
ATOM 1276 O O . THR A 1 164 ? -15.349 -0.647 23.252 1.00 88.81 164 THR A O 1
ATOM 1279 N N . PRO A 1 165 ? -16.501 -2.074 24.551 1.00 90.12 165 PRO A N 1
ATOM 1280 C CA . PRO A 1 165 ? -17.161 -2.737 23.430 1.00 90.12 165 PRO A CA 1
ATOM 1281 C C . PRO A 1 165 ? -17.929 -1.766 22.521 1.00 90.12 165 PRO A C 1
ATOM 1283 O O . PRO A 1 165 ? -18.624 -0.873 23.006 1.00 90.12 165 PRO A O 1
ATOM 1286 N N . ASN A 1 166 ? -17.839 -1.974 21.203 1.00 89.38 166 ASN A N 1
ATOM 1287 C CA . ASN A 1 166 ? -18.430 -1.149 20.135 1.00 89.38 166 ASN A CA 1
ATOM 1288 C C . ASN A 1 166 ? -17.848 0.266 19.954 1.00 89.38 166 ASN A C 1
ATOM 1290 O O . ASN A 1 166 ? -18.280 0.979 19.045 1.00 89.38 166 ASN A O 1
ATOM 1294 N N . GLU A 1 167 ? -16.861 0.685 20.749 1.00 90.75 167 GLU A N 1
ATOM 1295 C CA . GLU A 1 167 ? -16.127 1.928 20.489 1.00 90.75 167 GLU A CA 1
ATOM 1296 C C . GLU A 1 167 ? -15.027 1.724 19.441 1.00 90.75 167 GLU A C 1
ATOM 1298 O O . GLU A 1 167 ? -14.619 0.603 19.137 1.00 90.75 167 GLU A O 1
ATOM 1303 N N . THR A 1 168 ? -14.544 2.824 18.862 1.00 96.31 168 THR A N 1
ATOM 1304 C CA . THR A 1 168 ? -13.373 2.806 17.978 1.00 96.31 168 THR A CA 1
ATOM 1305 C C . THR A 1 168 ? -12.137 3.186 18.776 1.00 96.31 168 THR A C 1
ATOM 1307 O O . THR A 1 168 ? -12.100 4.261 19.374 1.00 96.31 168 THR A O 1
ATOM 1310 N N . VAL A 1 169 ? -11.116 2.333 18.755 1.00 96.56 169 VAL A N 1
ATOM 1311 C CA . VAL A 1 169 ? -9.794 2.650 19.307 1.00 96.56 169 VAL A CA 1
ATOM 1312 C C . VAL A 1 169 ? -8.793 2.858 18.181 1.00 96.56 169 VAL A C 1
ATOM 1314 O O . VAL A 1 169 ? -8.867 2.212 17.136 1.00 96.56 169 VAL A O 1
ATOM 1317 N N . THR A 1 170 ? -7.861 3.781 18.400 1.00 98.00 170 THR A N 1
ATOM 1318 C CA . THR A 1 170 ? -6.881 4.202 17.396 1.00 98.00 170 THR A CA 1
ATOM 1319 C C . THR A 1 170 ? -5.467 3.865 17.848 1.00 98.00 170 THR A C 1
ATOM 1321 O O . THR A 1 170 ? -5.146 3.987 19.033 1.00 98.00 170 THR A O 1
ATOM 1324 N N . GLY A 1 171 ? -4.595 3.507 16.919 1.00 97.44 171 GLY A N 1
ATOM 1325 C CA . GLY A 1 171 ? -3.181 3.255 17.163 1.00 97.44 171 GLY A CA 1
ATOM 1326 C C . GLY A 1 171 ? -2.358 3.527 15.914 1.00 97.44 171 GLY A C 1
ATOM 1327 O O . GLY A 1 171 ? -2.887 3.919 14.876 1.00 97.44 171 GLY A O 1
ATOM 1328 N N . ASN A 1 172 ? -1.046 3.357 16.010 1.00 98.25 172 ASN A N 1
ATOM 1329 C CA . ASN A 1 172 ? -0.177 3.479 14.851 1.00 98.25 172 ASN A CA 1
ATOM 1330 C C . ASN A 1 172 ? 1.008 2.523 14.933 1.00 98.25 172 ASN A C 1
ATOM 1332 O O . ASN A 1 172 ? 1.439 2.113 16.009 1.00 98.25 172 ASN A O 1
ATOM 1336 N N . PHE A 1 173 ? 1.528 2.196 13.761 1.00 98.31 173 PHE A N 1
ATOM 1337 C CA . PHE A 1 173 ? 2.836 1.588 13.574 1.00 98.31 173 PHE A CA 1
ATOM 1338 C C . PHE A 1 173 ? 3.478 2.235 12.346 1.00 98.31 173 PHE A C 1
ATOM 1340 O O . PHE A 1 173 ? 2.870 3.080 11.682 1.00 98.31 173 PHE A O 1
ATOM 1347 N N . SER A 1 174 ? 4.718 1.876 12.046 1.00 98.19 174 SER A N 1
ATOM 1348 C CA . SER A 1 174 ? 5.420 2.415 10.888 1.00 98.19 174 SER A CA 1
ATOM 1349 C C . SER A 1 174 ? 6.004 1.334 10.004 1.00 98.19 174 SER A C 1
ATOM 1351 O O . SER A 1 174 ? 6.380 0.279 10.501 1.00 98.19 174 SER A O 1
ATOM 1353 N N . VAL A 1 175 ? 6.098 1.626 8.709 1.00 98.50 175 VAL A N 1
ATOM 1354 C CA . VAL A 1 175 ? 6.782 0.819 7.695 1.00 98.50 175 VAL A CA 1
ATOM 1355 C C . VAL A 1 175 ? 8.022 1.573 7.234 1.00 98.50 175 VAL A C 1
ATOM 1357 O O . VAL A 1 175 ? 7.999 2.795 7.063 1.00 98.50 175 VAL A O 1
ATOM 1360 N N . ARG A 1 176 ? 9.120 0.850 7.033 1.00 97.75 176 ARG A N 1
ATOM 1361 C CA . ARG A 1 176 ? 10.394 1.386 6.557 1.00 97.75 176 ARG A CA 1
ATOM 1362 C C . ARG A 1 176 ? 11.001 0.474 5.509 1.00 97.75 176 ARG A C 1
ATOM 1364 O O . ARG A 1 176 ? 10.918 -0.745 5.625 1.00 97.75 176 ARG A O 1
ATOM 1371 N N . ASN A 1 177 ? 11.686 1.095 4.557 1.00 97.62 177 ASN A N 1
ATOM 1372 C CA . ASN A 1 177 ? 12.655 0.416 3.714 1.00 97.62 177 ASN A CA 1
ATOM 1373 C C . ASN A 1 177 ? 14.043 0.534 4.364 1.00 97.62 177 ASN A C 1
ATOM 1375 O O . ASN A 1 177 ? 14.565 1.639 4.499 1.00 97.62 177 ASN A O 1
ATOM 1379 N N . ILE A 1 178 ? 14.626 -0.583 4.791 1.00 96.44 178 ILE A N 1
ATOM 1380 C CA . ILE A 1 178 ? 15.996 -0.664 5.332 1.00 96.44 178 ILE A CA 1
ATOM 1381 C C . ILE A 1 178 ? 16.977 -1.315 4.347 1.00 96.44 178 ILE A C 1
ATOM 1383 O O . ILE A 1 178 ? 18.099 -1.657 4.723 1.00 96.44 178 ILE A O 1
ATOM 1387 N N . GLY A 1 179 ? 16.550 -1.474 3.094 1.00 94.38 179 GLY A N 1
ATOM 1388 C CA . GLY A 1 179 ? 17.320 -2.094 2.029 1.00 94.38 179 GLY A CA 1
ATOM 1389 C C . GLY A 1 179 ? 18.432 -1.204 1.480 1.00 94.38 179 GLY A C 1
ATOM 1390 O O . GLY A 1 179 ? 18.855 -0.206 2.072 1.00 94.38 179 GLY A O 1
ATOM 1391 N N . GLU A 1 180 ? 18.930 -1.577 0.306 1.00 94.56 180 GLU A N 1
ATOM 1392 C CA . GLU A 1 180 ? 20.040 -0.885 -0.343 1.00 94.56 180 GLU A CA 1
ATOM 1393 C C . GLU A 1 180 ? 19.667 0.553 -0.734 1.00 94.56 180 GLU A C 1
ATOM 1395 O O . GLU A 1 180 ? 18.533 0.843 -1.119 1.00 94.56 180 GLU A O 1
ATOM 1400 N N . ALA A 1 181 ? 20.640 1.468 -0.683 1.00 91.88 181 ALA A N 1
ATOM 1401 C CA . ALA A 1 181 ? 20.434 2.850 -1.110 1.00 91.88 181 ALA A CA 1
ATOM 1402 C C . ALA A 1 181 ? 19.977 2.910 -2.580 1.00 91.88 181 ALA A C 1
ATOM 1404 O O . ALA A 1 181 ? 20.599 2.306 -3.455 1.00 91.88 181 ALA A O 1
ATOM 1405 N N . GLY A 1 182 ? 18.903 3.659 -2.850 1.00 86.75 182 GLY A N 1
ATOM 1406 C CA . GLY A 1 182 ? 18.273 3.729 -4.172 1.00 86.75 182 GLY A CA 1
ATOM 1407 C C . GLY A 1 182 ? 17.289 2.593 -4.480 1.00 86.75 182 GLY A C 1
ATOM 1408 O O . GLY A 1 182 ? 16.753 2.560 -5.588 1.00 86.75 182 GLY A O 1
ATOM 1409 N N . SER A 1 183 ? 17.032 1.679 -3.538 1.00 93.75 183 SER A N 1
ATOM 1410 C CA . SER A 1 183 ? 15.905 0.746 -3.628 1.00 93.75 183 SER A CA 1
ATOM 1411 C C . SER A 1 183 ? 14.571 1.466 -3.419 1.00 93.75 183 SER A C 1
ATOM 1413 O O . SER A 1 183 ? 14.499 2.520 -2.785 1.00 93.75 183 SER A O 1
ATOM 1415 N N . TYR A 1 184 ? 13.508 0.874 -3.956 1.00 93.62 184 TYR A N 1
ATOM 1416 C CA . TYR A 1 184 ? 12.138 1.357 -3.828 1.00 93.62 184 TYR A CA 1
ATOM 1417 C C . TYR A 1 184 ? 11.303 0.223 -3.246 1.00 93.62 184 TYR A C 1
ATOM 1419 O O . TYR A 1 184 ? 11.302 -0.871 -3.805 1.00 93.62 184 TYR A O 1
ATOM 1427 N N . LEU A 1 185 ? 10.649 0.474 -2.112 1.00 95.88 185 LEU A N 1
ATOM 1428 C CA . LEU A 1 185 ? 9.762 -0.488 -1.472 1.00 95.88 185 LEU A CA 1
ATOM 1429 C C . LEU A 1 185 ? 8.308 -0.129 -1.764 1.00 95.88 185 LEU A C 1
ATOM 1431 O O . LEU A 1 185 ? 7.818 0.941 -1.392 1.00 95.88 185 LEU A O 1
ATOM 1435 N N . ASP A 1 186 ? 7.630 -1.084 -2.371 1.00 96.81 186 ASP A N 1
ATOM 1436 C CA . ASP A 1 186 ? 6.209 -1.095 -2.639 1.00 96.81 186 ASP A CA 1
ATOM 1437 C C . ASP A 1 186 ? 5.582 -2.087 -1.651 1.00 96.81 186 ASP A C 1
ATOM 1439 O O . ASP A 1 186 ? 5.906 -3.275 -1.635 1.00 96.81 186 ASP A O 1
ATOM 1443 N N . TRP A 1 187 ? 4.729 -1.601 -0.754 1.00 98.19 187 TRP A N 1
ATOM 1444 C CA . TRP A 1 187 ? 4.247 -2.389 0.380 1.00 98.19 187 TRP A CA 1
ATOM 1445 C C . TRP A 1 187 ? 2.732 -2.332 0.508 1.00 98.19 187 TRP A C 1
ATOM 1447 O O . TRP A 1 187 ? 2.097 -1.357 0.111 1.00 98.19 187 TRP A O 1
ATOM 1457 N N . GLU A 1 188 ? 2.150 -3.370 1.100 1.00 98.44 188 GLU A N 1
ATOM 1458 C CA . GLU A 1 188 ? 0.721 -3.422 1.410 1.00 98.44 188 GLU A CA 1
ATOM 1459 C C . GLU A 1 188 ? 0.433 -4.208 2.691 1.00 98.44 188 GLU A C 1
ATOM 1461 O O . GLU A 1 188 ? 1.193 -5.094 3.098 1.00 98.44 188 GLU A O 1
ATOM 1466 N N . ILE A 1 189 ? -0.699 -3.900 3.322 1.00 98.38 189 ILE A N 1
ATOM 1467 C CA . ILE A 1 189 ? -1.259 -4.717 4.398 1.00 98.38 189 ILE A CA 1
ATOM 1468 C C . ILE A 1 189 ? -1.957 -5.930 3.773 1.00 98.38 189 ILE A C 1
ATOM 1470 O O . ILE A 1 189 ? -3.050 -5.824 3.222 1.00 98.38 189 ILE A O 1
ATOM 1474 N N . ALA A 1 190 ? -1.330 -7.100 3.886 1.00 98.00 190 ALA A N 1
ATOM 1475 C CA . ALA A 1 190 ? -1.798 -8.337 3.263 1.00 98.00 190 ALA A CA 1
ATOM 1476 C C . ALA A 1 190 ? -2.887 -9.054 4.072 1.00 98.00 190 ALA A C 1
ATOM 1478 O O . ALA A 1 190 ? -3.770 -9.701 3.511 1.00 98.00 190 ALA A O 1
ATOM 1479 N N . SER A 1 191 ? -2.806 -8.994 5.403 1.00 98.12 191 SER A N 1
ATOM 1480 C CA . SER A 1 191 ? -3.805 -9.594 6.289 1.00 98.12 191 SER A CA 1
ATOM 1481 C C . SER A 1 191 ? -3.787 -8.952 7.667 1.00 98.12 191 SER A C 1
ATOM 1483 O O . SER A 1 191 ? -2.762 -8.449 8.117 1.00 98.12 191 SER A O 1
ATOM 1485 N N . PHE A 1 192 ? -4.907 -9.032 8.367 1.00 98.25 192 PHE A N 1
ATOM 1486 C CA . PHE A 1 192 ? -5.085 -8.523 9.723 1.00 98.25 192 PHE A CA 1
ATOM 1487 C C . PHE A 1 192 ? -6.086 -9.419 10.470 1.00 98.25 192 PHE A C 1
ATOM 1489 O O . PHE A 1 192 ? -6.699 -10.297 9.847 1.00 98.25 192 PHE A O 1
ATOM 1496 N N . PRO A 1 193 ? -6.232 -9.265 11.797 1.00 97.81 193 PRO A N 1
ATOM 1497 C CA . PRO A 1 193 ? -7.110 -10.126 12.575 1.00 97.81 193 PRO A CA 1
ATOM 1498 C C . PRO A 1 193 ? -8.562 -10.103 12.080 1.00 97.81 193 PRO A C 1
ATOM 1500 O O . PRO A 1 193 ? -9.084 -9.068 11.680 1.00 97.81 193 PRO A O 1
ATOM 1503 N N . SER A 1 194 ? -9.236 -11.255 12.135 1.00 96.31 194 SER A N 1
ATOM 1504 C CA . SER A 1 194 ? -10.619 -11.403 11.651 1.00 96.31 194 SER A CA 1
ATOM 1505 C C . SER A 1 194 ? -11.683 -10.890 12.627 1.00 96.31 194 SER A C 1
ATOM 1507 O O . SER A 1 194 ? -12.872 -10.947 12.322 1.00 96.31 194 SER A O 1
ATOM 1509 N N . TRP A 1 195 ? -11.276 -10.490 13.831 1.00 95.44 195 TRP A N 1
ATOM 1510 C CA . TRP A 1 195 ? -12.141 -9.881 14.837 1.00 95.44 195 TRP A CA 1
ATOM 1511 C C . TRP A 1 195 ? -12.113 -8.357 14.700 1.00 95.44 195 TRP A C 1
ATOM 1513 O O . TRP A 1 195 ? -11.115 -7.799 14.255 1.00 95.44 195 TRP A O 1
ATOM 1523 N N . GLY A 1 196 ? -13.186 -7.686 15.125 1.00 93.06 196 GLY A N 1
ATOM 1524 C CA . GLY A 1 196 ? -13.324 -6.229 15.017 1.00 93.06 196 GLY A CA 1
ATOM 1525 C C . GLY A 1 196 ? -13.539 -5.747 13.578 1.00 93.06 196 GLY A C 1
ATOM 1526 O O . GLY A 1 196 ? -13.577 -6.541 12.636 1.00 93.06 196 GLY A O 1
ATOM 1527 N N . ALA A 1 197 ? -13.696 -4.435 13.407 1.00 96.56 197 ALA A N 1
ATOM 1528 C CA . ALA A 1 197 ? -13.721 -3.798 12.089 1.00 96.56 197 ALA A CA 1
ATOM 1529 C C . ALA A 1 197 ? -12.532 -2.847 11.960 1.00 96.56 197 ALA A C 1
ATOM 1531 O O . ALA A 1 197 ? -12.423 -1.905 12.739 1.00 96.56 197 ALA A O 1
ATOM 1532 N N . TRP A 1 198 ? -11.653 -3.106 10.993 1.00 98.06 198 TRP A N 1
ATOM 1533 C CA . TRP A 1 198 ? -10.362 -2.433 10.852 1.00 98.06 198 TRP A CA 1
ATOM 1534 C C . TRP A 1 198 ? -10.369 -1.406 9.726 1.00 98.06 198 TRP A C 1
ATOM 1536 O O . TRP A 1 198 ? -10.872 -1.678 8.637 1.00 98.06 198 TRP A O 1
ATOM 1546 N N . THR A 1 199 ? -9.743 -0.259 9.972 1.00 98.19 199 THR A N 1
ATOM 1547 C CA . THR A 1 199 ? -9.435 0.756 8.961 1.00 98.19 199 THR A CA 1
ATOM 1548 C C . THR A 1 199 ? -7.961 1.135 9.061 1.00 98.19 199 THR A C 1
ATOM 1550 O O . THR A 1 199 ? -7.435 1.319 10.157 1.00 98.19 199 THR A O 1
ATOM 1553 N N . PHE A 1 200 ? -7.295 1.260 7.914 1.00 98.38 200 PHE A N 1
ATOM 1554 C CA . PHE A 1 200 ? -5.876 1.597 7.816 1.00 98.38 200 PHE A CA 1
ATOM 1555 C C . PHE A 1 200 ? -5.693 2.844 6.962 1.00 98.38 200 PHE A C 1
ATOM 1557 O O . PHE A 1 200 ? -6.307 2.968 5.901 1.00 98.38 200 PHE A O 1
ATOM 1564 N N . MET A 1 201 ? -4.831 3.756 7.404 1.00 97.56 201 MET A N 1
ATOM 1565 C CA . MET A 1 201 ? -4.523 4.975 6.667 1.00 97.56 201 MET A CA 1
ATOM 1566 C C . MET A 1 201 ? -3.022 5.300 6.755 1.00 97.56 201 MET A C 1
ATOM 1568 O O . MET A 1 201 ? -2.577 5.802 7.790 1.00 97.56 201 MET A O 1
ATOM 1572 N N . PRO A 1 202 ? -2.240 5.064 5.683 1.00 98.12 202 PRO A N 1
ATOM 1573 C CA . PRO A 1 202 ? -2.609 4.352 4.449 1.00 98.12 202 PRO A CA 1
ATOM 1574 C C . PRO A 1 202 ? -2.638 2.815 4.618 1.00 98.12 202 PRO A C 1
ATOM 1576 O O . PRO A 1 202 ? -2.071 2.282 5.569 1.00 98.12 202 PRO A O 1
ATOM 1579 N N . SER A 1 203 ? -3.286 2.099 3.690 1.00 97.50 203 SER A N 1
ATOM 1580 C CA . SER A 1 203 ? -3.291 0.620 3.614 1.00 97.50 203 SER A CA 1
ATOM 1581 C C . SER A 1 203 ? -2.127 0.025 2.816 1.00 97.50 203 SER A C 1
ATOM 1583 O O . SER A 1 203 ? -1.839 -1.167 2.928 1.00 97.50 203 SER A O 1
ATOM 1585 N N . ASP A 1 204 ? -1.485 0.849 1.996 1.00 98.38 204 ASP A N 1
ATOM 1586 C CA . ASP A 1 204 ? -0.398 0.497 1.091 1.00 98.38 204 ASP A CA 1
ATOM 1587 C C . ASP A 1 204 ? 0.460 1.734 0.797 1.00 98.38 204 ASP A C 1
ATOM 1589 O O . ASP A 1 204 ? 0.086 2.873 1.099 1.00 98.38 204 ASP A O 1
ATOM 1593 N N . GLY A 1 205 ? 1.629 1.512 0.207 1.00 97.19 205 GLY A N 1
ATOM 1594 C CA . GLY A 1 205 ? 2.524 2.571 -0.227 1.00 97.19 205 GLY A CA 1
ATOM 1595 C C . GLY A 1 205 ? 3.359 2.141 -1.423 1.00 97.19 205 GLY A C 1
ATOM 1596 O O . GLY A 1 205 ? 3.589 0.956 -1.649 1.00 97.19 205 GLY A O 1
ATOM 1597 N N . ASN A 1 206 ? 3.812 3.127 -2.196 1.00 95.62 206 ASN A N 1
ATOM 1598 C CA . ASN A 1 206 ? 4.630 2.906 -3.384 1.00 95.62 206 ASN A CA 1
ATOM 1599 C C . ASN A 1 206 ? 5.917 3.726 -3.282 1.00 95.62 206 ASN A C 1
ATOM 1601 O O . ASN A 1 206 ? 5.889 4.876 -2.840 1.00 95.62 206 ASN A O 1
ATOM 1605 N N . ASN A 1 207 ? 7.008 3.169 -3.786 1.00 94.12 207 ASN A N 1
ATOM 1606 C CA . ASN A 1 207 ? 8.311 3.777 -3.966 1.00 94.12 207 ASN A CA 1
ATOM 1607 C C . ASN A 1 207 ? 8.936 4.343 -2.686 1.00 94.12 207 ASN A C 1
ATOM 1609 O O . ASN A 1 207 ? 9.636 5.353 -2.753 1.00 94.12 207 ASN A O 1
ATOM 1613 N N . LEU A 1 208 ? 8.714 3.699 -1.534 1.00 96.00 208 LEU A N 1
ATOM 1614 C CA . LEU A 1 208 ? 9.317 4.116 -0.270 1.00 96.00 208 LEU A CA 1
ATOM 1615 C C . LEU A 1 208 ? 10.829 3.866 -0.305 1.00 96.00 208 LEU A C 1
ATOM 1617 O O . LEU A 1 208 ? 11.284 2.719 -0.396 1.00 96.00 208 LEU A O 1
ATOM 1621 N N . LYS A 1 209 ? 11.620 4.935 -0.227 1.00 95.88 209 LYS A N 1
ATOM 1622 C CA . LYS A 1 209 ? 13.084 4.847 -0.252 1.00 95.88 209 LYS A CA 1
ATOM 1623 C C . LYS A 1 209 ? 13.660 4.752 1.158 1.00 95.88 209 LYS A C 1
ATOM 1625 O O . LYS A 1 209 ? 13.032 5.233 2.104 1.00 95.88 209 LYS A O 1
ATOM 1630 N N . PRO A 1 210 ? 14.887 4.228 1.318 1.00 95.56 210 PRO A N 1
ATOM 1631 C CA . PRO A 1 210 ? 15.560 4.241 2.614 1.00 95.56 210 PRO A CA 1
ATOM 1632 C C . PRO A 1 210 ? 15.724 5.650 3.207 1.00 95.56 210 PRO A C 1
ATOM 1634 O O . PRO A 1 210 ? 15.641 5.833 4.421 1.00 95.56 210 PRO A O 1
ATOM 1637 N N . GLU A 1 211 ? 15.926 6.666 2.364 1.00 93.31 211 GLU A N 1
ATOM 1638 C CA . GLU A 1 211 ? 16.084 8.062 2.785 1.00 93.31 211 GLU A CA 1
ATOM 1639 C C . GLU A 1 211 ? 14.779 8.796 3.148 1.00 93.31 211 GLU A C 1
ATOM 1641 O O . GLU A 1 211 ? 14.853 9.841 3.796 1.00 93.31 211 GLU A O 1
ATOM 1646 N N . ASP A 1 212 ? 13.604 8.269 2.783 1.00 93.69 212 ASP A N 1
ATOM 1647 C CA . ASP A 1 212 ? 12.311 8.933 3.033 1.00 93.69 212 ASP A CA 1
ATOM 1648 C C . ASP A 1 212 ? 11.888 8.864 4.515 1.00 93.69 212 ASP A C 1
ATOM 1650 O O . ASP A 1 212 ? 11.041 9.633 4.975 1.00 93.69 212 ASP A O 1
ATOM 1654 N N . GLY A 1 213 ? 12.508 7.968 5.290 1.00 90.62 213 GLY A N 1
ATOM 1655 C CA . GLY A 1 213 ? 12.149 7.705 6.681 1.00 90.62 213 GLY A CA 1
ATOM 1656 C C . GLY A 1 213 ? 10.919 6.793 6.827 1.00 90.62 213 GLY A C 1
ATOM 1657 O O . GLY A 1 213 ? 10.491 6.155 5.867 1.00 90.62 213 GLY A O 1
ATOM 1658 N N . PRO A 1 214 ? 10.370 6.648 8.051 1.00 95.69 214 PRO A N 1
ATOM 1659 C CA . PRO A 1 214 ? 9.208 5.794 8.287 1.00 95.69 214 PRO A CA 1
ATOM 1660 C C . PRO A 1 214 ? 7.930 6.361 7.660 1.00 95.69 214 PRO A C 1
ATOM 1662 O O . PRO A 1 214 ? 7.542 7.492 7.956 1.00 95.69 214 PRO A O 1
ATOM 1665 N N . ALA A 1 215 ? 7.216 5.532 6.903 1.00 97.50 215 ALA A N 1
ATOM 1666 C CA . ALA A 1 215 ? 5.805 5.749 6.617 1.00 97.50 215 ALA A CA 1
ATOM 1667 C C . ALA A 1 215 ? 4.996 5.397 7.873 1.00 97.50 215 ALA A C 1
ATOM 1669 O O . ALA A 1 215 ? 5.137 4.296 8.399 1.00 97.50 215 ALA A O 1
ATOM 1670 N N . ILE A 1 216 ? 4.179 6.323 8.380 1.00 98.00 216 ILE A N 1
ATOM 1671 C CA . ILE A 1 216 ? 3.326 6.098 9.559 1.00 98.00 216 ILE A CA 1
ATOM 1672 C C . ILE A 1 216 ? 1.940 5.643 9.102 1.00 98.00 216 ILE A C 1
ATOM 1674 O O . ILE A 1 216 ? 1.327 6.297 8.260 1.00 98.00 216 ILE A O 1
ATOM 1678 N N . ILE A 1 217 ? 1.445 4.553 9.686 1.00 98.44 217 ILE A N 1
ATOM 1679 C CA . ILE A 1 217 ? 0.129 3.984 9.413 1.00 98.44 217 ILE A CA 1
ATOM 1680 C C . ILE A 1 217 ? -0.748 4.229 10.633 1.00 98.44 217 ILE A C 1
ATOM 1682 O O . ILE A 1 217 ? -0.451 3.736 11.721 1.00 98.44 217 ILE A O 1
ATOM 1686 N N . SER A 1 218 ? -1.832 4.978 10.444 1.00 98.06 218 SER A N 1
ATOM 1687 C CA . SER A 1 218 ? -2.909 5.083 11.428 1.00 98.06 218 SER A CA 1
ATOM 1688 C C . SER A 1 218 ? -3.825 3.875 11.306 1.00 98.06 218 SER A C 1
ATOM 1690 O O . SER A 1 218 ? -4.188 3.477 10.196 1.00 98.06 218 SER A O 1
ATOM 1692 N N . VAL A 1 219 ? -4.199 3.304 12.444 1.00 98.31 219 VAL A N 1
ATOM 1693 C CA . VAL A 1 219 ? -5.047 2.119 12.535 1.00 98.31 219 VAL A CA 1
ATOM 1694 C C . VAL A 1 219 ? -6.219 2.424 13.442 1.00 98.31 219 VAL A C 1
ATOM 1696 O O . VAL A 1 219 ? -6.008 2.746 14.609 1.00 98.31 219 VAL A O 1
ATOM 1699 N N . ASP A 1 220 ? -7.427 2.252 12.922 1.00 98.25 220 ASP A N 1
ATOM 1700 C CA . ASP A 1 220 ? -8.659 2.326 13.698 1.00 98.25 220 ASP A CA 1
ATOM 1701 C C . ASP A 1 220 ? -9.281 0.932 13.753 1.00 98.25 220 ASP A C 1
ATOM 1703 O O . ASP A 1 220 ? -9.371 0.242 12.732 1.00 98.25 220 ASP A O 1
ATOM 1707 N N . VAL A 1 221 ? -9.725 0.510 14.936 1.00 97.75 221 VAL A N 1
ATOM 1708 C CA . VAL A 1 221 ? -10.445 -0.752 15.117 1.00 97.75 221 VAL A CA 1
ATOM 1709 C C . VAL A 1 221 ? -11.703 -0.542 15.949 1.00 97.75 221 VAL A C 1
ATOM 1711 O O . VAL A 1 221 ? -11.656 0.013 17.046 1.00 97.75 221 VAL A O 1
ATOM 1714 N N . VAL A 1 222 ? -12.842 -1.002 15.426 1.00 97.06 222 VAL A N 1
ATOM 1715 C CA . VAL A 1 222 ? -14.083 -1.109 16.200 1.00 97.06 222 VAL A CA 1
ATOM 1716 C C . VAL A 1 222 ? -13.976 -2.328 17.105 1.00 97.06 222 VAL A C 1
ATOM 1718 O O . VAL A 1 222 ? -13.824 -3.459 16.628 1.00 97.06 222 VAL A O 1
ATOM 1721 N N . VAL A 1 223 ? -14.045 -2.080 18.408 1.00 94.94 223 VAL A N 1
ATOM 1722 C CA . VAL A 1 223 ? -13.907 -3.077 19.466 1.00 94.94 223 VAL A CA 1
ATOM 1723 C C . VAL A 1 223 ? -15.060 -4.087 19.379 1.00 94.94 223 VAL A C 1
ATOM 1725 O O . VAL A 1 223 ? -16.221 -3.669 19.361 1.00 94.94 223 VAL A O 1
ATOM 1728 N N . PRO A 1 224 ? -14.785 -5.406 19.344 1.00 94.69 224 PRO A N 1
ATOM 1729 C CA . PRO A 1 224 ? -15.830 -6.429 19.360 1.00 94.69 224 PRO A CA 1
ATOM 1730 C C . PRO A 1 224 ? -16.776 -6.302 20.562 1.00 94.69 224 PRO A C 1
ATOM 1732 O O . PRO A 1 224 ? -16.344 -5.934 21.653 1.00 94.69 224 PRO A O 1
ATOM 1735 N N . ASP A 1 225 ? -18.042 -6.685 20.380 1.00 91.88 225 ASP A N 1
ATOM 1736 C CA . ASP A 1 225 ? -19.072 -6.682 21.431 1.00 91.88 225 ASP A CA 1
ATOM 1737 C C . ASP A 1 225 ? -18.907 -7.855 22.418 1.00 91.88 225 ASP A C 1
ATOM 1739 O O . ASP A 1 225 ? -19.750 -8.745 22.525 1.00 91.88 225 ASP A O 1
ATOM 1743 N N . VAL A 1 226 ? -17.739 -7.933 23.058 1.00 88.12 226 VAL A N 1
ATOM 1744 C CA . VAL A 1 226 ? -17.380 -8.969 24.031 1.00 88.12 226 VAL A CA 1
ATOM 1745 C C . VAL A 1 226 ? -16.618 -8.315 25.171 1.00 88.12 226 VAL A C 1
ATOM 1747 O O . VAL A 1 226 ? -15.566 -7.722 24.953 1.00 88.12 226 VAL A O 1
ATOM 1750 N N . GLU A 1 227 ? -17.116 -8.455 26.391 1.00 85.94 227 GLU A N 1
ATOM 1751 C CA . GLU A 1 227 ? -16.509 -7.872 27.589 1.00 85.94 227 GLU A CA 1
ATOM 1752 C C . GLU A 1 227 ? -15.443 -8.770 28.219 1.00 85.94 227 GLU A C 1
ATOM 1754 O O . GLU A 1 227 ? -15.507 -9.999 28.115 1.00 85.94 227 GLU A O 1
ATOM 1759 N N . ASN A 1 228 ? -14.489 -8.143 28.917 1.00 83.44 228 ASN A N 1
ATOM 1760 C CA . ASN A 1 228 ? -13.450 -8.813 29.705 1.00 83.44 228 ASN A CA 1
ATOM 1761 C C . ASN A 1 228 ? -12.721 -9.933 28.933 1.00 83.44 228 ASN A C 1
ATOM 1763 O O . ASN A 1 228 ? -12.519 -11.044 29.437 1.00 83.44 228 ASN A O 1
ATOM 1767 N N . TYR A 1 229 ? -12.366 -9.654 27.678 1.00 88.56 229 TYR A N 1
ATOM 1768 C CA . TYR A 1 229 ? -11.737 -10.606 26.772 1.00 88.56 229 TYR A CA 1
ATOM 1769 C C . TYR A 1 229 ? -10.457 -10.028 26.169 1.00 88.56 229 TYR A C 1
ATOM 1771 O O . TYR A 1 229 ? -10.397 -8.862 25.780 1.00 88.56 229 TYR A O 1
ATOM 1779 N N . LEU A 1 230 ? -9.423 -10.866 26.064 1.00 92.75 230 LEU A N 1
ATOM 1780 C CA . LEU A 1 230 ? -8.167 -10.520 25.404 1.00 92.75 230 LEU A CA 1
ATOM 1781 C C . LEU A 1 230 ? -8.164 -11.055 23.971 1.00 92.75 230 LEU A C 1
ATOM 1783 O O . LEU A 1 230 ? -7.963 -12.247 23.725 1.00 92.75 230 LEU A O 1
ATOM 1787 N N . PHE A 1 231 ? -8.337 -10.149 23.019 1.00 97.00 231 PHE A N 1
ATOM 1788 C CA . PHE A 1 231 ? -8.095 -10.402 21.612 1.00 97.00 231 PHE A CA 1
ATOM 1789 C C . PHE A 1 231 ? -6.598 -10.286 21.316 1.00 97.00 231 PHE A C 1
ATOM 1791 O O . PHE A 1 231 ? -5.928 -9.344 21.740 1.00 97.00 231 PHE A O 1
ATOM 1798 N N . THR A 1 232 ? -6.074 -11.257 20.573 1.00 97.44 232 THR A N 1
ATOM 1799 C CA . THR A 1 232 ? -4.693 -11.257 20.081 1.00 97.44 232 THR A CA 1
ATOM 1800 C C . THR A 1 232 ? -4.689 -11.477 18.577 1.00 97.44 232 THR A C 1
ATOM 1802 O O . THR A 1 232 ? -5.638 -12.034 18.011 1.00 97.44 232 THR A O 1
ATOM 1805 N N . GLY A 1 233 ? -3.637 -11.016 17.914 1.00 97.50 233 GLY A N 1
ATOM 1806 C CA . GLY A 1 233 ? -3.449 -11.236 16.492 1.00 97.50 233 GLY A CA 1
ATOM 1807 C C . GLY A 1 233 ? -2.223 -10.517 15.960 1.00 97.50 233 GLY A C 1
ATOM 1808 O O . GLY A 1 233 ? -1.438 -9.947 16.715 1.00 97.50 233 GLY A O 1
ATOM 1809 N N . GLU A 1 234 ? -2.072 -10.557 14.643 1.00 98.19 234 GLU A N 1
ATOM 1810 C CA . GLU A 1 234 ? -0.955 -9.943 13.938 1.00 98.19 234 GLU A CA 1
ATOM 1811 C C . GLU A 1 234 ? -1.475 -9.262 12.672 1.00 98.19 234 GLU A C 1
ATOM 1813 O O . GLU A 1 234 ? -2.357 -9.790 11.986 1.00 98.19 234 GLU A O 1
ATOM 1818 N N . ILE A 1 235 ? -0.924 -8.091 12.358 1.00 98.56 235 ILE A N 1
ATOM 1819 C CA . ILE A 1 235 ? -1.093 -7.448 11.053 1.00 98.56 235 ILE A CA 1
ATOM 1820 C C . ILE A 1 235 ? 0.121 -7.819 10.209 1.00 98.56 235 ILE A C 1
ATOM 1822 O O . ILE A 1 235 ? 1.258 -7.571 10.609 1.00 98.56 235 ILE A O 1
ATOM 1826 N N . LYS A 1 236 ? -0.116 -8.414 9.041 1.00 98.44 236 LYS A N 1
ATOM 1827 C CA . LYS A 1 236 ? 0.929 -8.790 8.093 1.00 98.44 236 LYS A CA 1
ATOM 1828 C C . LYS A 1 236 ? 1.089 -7.704 7.043 1.00 98.44 236 LYS A C 1
ATOM 1830 O O . LYS A 1 236 ? 0.171 -7.471 6.258 1.00 98.44 236 LYS A O 1
ATOM 1835 N N . VAL A 1 237 ? 2.273 -7.108 6.996 1.00 98.62 237 VAL A N 1
ATOM 1836 C CA . VAL A 1 237 ? 2.686 -6.178 5.940 1.00 98.62 237 VAL A CA 1
ATOM 1837 C C . VAL A 1 237 ? 3.681 -6.891 5.039 1.00 98.62 237 VAL A C 1
ATOM 1839 O O . VAL A 1 237 ? 4.594 -7.539 5.549 1.00 98.62 237 VAL A O 1
ATOM 1842 N N . ILE A 1 238 ? 3.499 -6.808 3.723 1.00 98.50 238 ILE A N 1
ATOM 1843 C CA . ILE A 1 238 ? 4.373 -7.466 2.746 1.00 98.50 238 ILE A CA 1
ATOM 1844 C C . ILE A 1 238 ? 4.985 -6.457 1.784 1.00 98.50 238 ILE A C 1
ATOM 1846 O O . ILE A 1 238 ? 4.367 -5.447 1.452 1.00 98.50 238 ILE A O 1
ATOM 1850 N N . ASN A 1 239 ? 6.177 -6.789 1.307 1.00 97.38 239 ASN A N 1
ATOM 1851 C CA . ASN A 1 239 ? 6.751 -6.255 0.086 1.00 97.38 239 ASN A CA 1
ATOM 1852 C C . ASN A 1 239 ? 6.031 -6.908 -1.112 1.00 97.38 239 ASN A C 1
ATOM 1854 O O . ASN A 1 239 ? 5.940 -8.139 -1.193 1.00 97.38 239 ASN A O 1
ATOM 1858 N N . ARG A 1 240 ? 5.477 -6.104 -2.025 1.00 95.12 240 ARG A N 1
ATOM 1859 C CA . ARG A 1 240 ? 4.646 -6.604 -3.137 1.00 95.12 240 ARG A CA 1
ATOM 1860 C C . ARG A 1 240 ? 5.462 -7.334 -4.199 1.00 95.12 240 ARG A C 1
ATOM 1862 O O . ARG A 1 240 ? 4.953 -8.249 -4.845 1.00 95.12 240 ARG A O 1
ATOM 1869 N N . GLU A 1 241 ? 6.733 -6.987 -4.347 1.00 90.06 241 GLU A N 1
ATOM 1870 C CA . GLU A 1 241 ? 7.663 -7.600 -5.293 1.00 90.06 241 GLU A CA 1
ATOM 1871 C C . GLU A 1 241 ? 8.253 -8.898 -4.731 1.00 90.06 241 GLU A C 1
ATOM 1873 O O . GLU A 1 241 ? 8.695 -9.768 -5.487 1.00 90.06 241 GLU A O 1
ATOM 1878 N N . 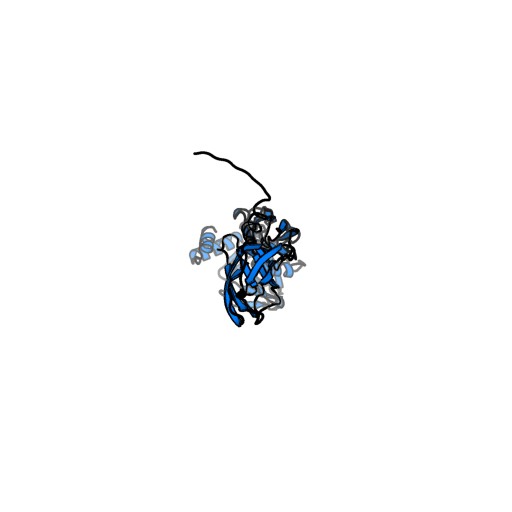ASN A 1 242 ? 8.244 -9.056 -3.404 1.00 92.00 242 ASN A N 1
ATOM 1879 C CA . ASN A 1 242 ? 8.729 -10.247 -2.723 1.00 92.00 242 ASN A CA 1
ATOM 1880 C C . ASN A 1 242 ? 7.916 -10.550 -1.458 1.00 92.00 242 ASN A C 1
ATOM 1882 O O . ASN A 1 242 ? 8.275 -10.143 -0.361 1.00 92.00 242 ASN A O 1
ATOM 1886 N N . SER A 1 243 ? 6.889 -11.392 -1.575 1.00 92.62 243 SER A N 1
ATOM 1887 C CA . SER A 1 243 ? 6.017 -11.753 -0.446 1.00 92.62 243 SER A CA 1
ATOM 1888 C C . SER A 1 243 ? 6.702 -12.508 0.709 1.00 92.62 243 SER A C 1
ATOM 1890 O O . SER A 1 243 ? 6.057 -12.773 1.726 1.00 92.62 243 SER A O 1
ATOM 1892 N N . ASN A 1 244 ? 7.963 -12.935 0.544 1.00 96.12 244 ASN A N 1
ATOM 1893 C CA . ASN A 1 244 ? 8.768 -13.509 1.630 1.00 96.12 244 ASN A CA 1
ATOM 1894 C C . ASN A 1 244 ? 9.457 -12.435 2.484 1.00 96.12 244 ASN A C 1
ATOM 1896 O O . ASN A 1 244 ? 9.879 -12.745 3.594 1.00 96.12 244 ASN A O 1
ATOM 1900 N N . ASP A 1 245 ? 9.564 -11.211 1.974 1.00 97.38 245 ASP A N 1
ATOM 1901 C CA . ASP A 1 245 ? 9.963 -10.024 2.719 1.00 97.38 245 ASP A CA 1
ATOM 1902 C C . ASP A 1 245 ? 8.699 -9.400 3.336 1.00 97.38 245 ASP A C 1
ATOM 1904 O O . ASP A 1 245 ? 7.871 -8.779 2.662 1.00 97.38 245 ASP A O 1
ATOM 1908 N N . PHE A 1 246 ? 8.466 -9.709 4.611 1.00 98.12 246 PHE A N 1
ATOM 1909 C CA . PHE A 1 246 ? 7.264 -9.310 5.333 1.00 98.12 246 PHE A CA 1
ATOM 1910 C C . PHE A 1 246 ? 7.551 -9.093 6.813 1.00 98.12 246 PHE A C 1
ATOM 1912 O O . PHE A 1 246 ? 8.474 -9.675 7.383 1.00 98.12 246 PHE A O 1
ATOM 1919 N N . PHE A 1 247 ? 6.673 -8.332 7.459 1.00 98.38 247 PHE A N 1
ATOM 1920 C CA . PHE A 1 247 ? 6.701 -8.118 8.898 1.00 98.38 247 PHE A CA 1
ATOM 1921 C C . PHE A 1 247 ? 5.330 -8.399 9.522 1.00 98.38 247 PHE A C 1
ATOM 1923 O O . PHE A 1 247 ? 4.288 -8.179 8.900 1.00 98.38 247 PHE A O 1
ATOM 1930 N N . LEU A 1 248 ? 5.337 -8.905 10.757 1.00 98.19 248 LEU A N 1
ATOM 1931 C CA . LEU A 1 248 ? 4.142 -9.171 11.557 1.00 98.19 248 LEU A CA 1
ATOM 1932 C C . LEU A 1 248 ? 4.105 -8.189 12.725 1.00 98.19 248 LEU A C 1
ATOM 1934 O O . LEU A 1 248 ? 4.922 -8.275 13.639 1.00 98.19 248 LEU A O 1
ATOM 1938 N N . VAL A 1 249 ? 3.172 -7.241 12.681 1.00 98.31 249 VAL A N 1
ATOM 1939 C CA . VAL A 1 249 ? 2.960 -6.270 13.758 1.00 98.31 249 VAL A CA 1
ATOM 1940 C C . VAL A 1 249 ? 2.050 -6.909 14.810 1.00 98.31 249 VAL A C 1
ATOM 1942 O O . VAL A 1 249 ? 0.904 -7.233 14.480 1.00 98.31 249 VAL A O 1
ATOM 1945 N N . PRO A 1 250 ? 2.513 -7.098 16.060 1.00 98.12 250 PRO A N 1
ATOM 1946 C CA . PRO A 1 250 ? 1.699 -7.706 17.105 1.00 98.12 250 PRO A CA 1
ATOM 1947 C C . PRO A 1 250 ? 0.538 -6.804 17.527 1.00 98.12 250 PRO A C 1
ATOM 1949 O O . PRO A 1 250 ? 0.683 -5.580 17.626 1.00 98.12 250 PRO A O 1
ATOM 1952 N N . VAL A 1 251 ? -0.597 -7.436 17.820 1.00 98.12 251 VAL A N 1
ATOM 1953 C CA . VAL A 1 251 ? -1.835 -6.780 18.239 1.00 98.12 251 VAL A CA 1
ATOM 1954 C C . VAL A 1 251 ? -2.378 -7.425 19.510 1.00 98.12 251 VAL A C 1
ATOM 1956 O O . VAL A 1 251 ? -2.603 -8.638 19.560 1.00 98.12 251 VAL A O 1
ATOM 1959 N N . PHE A 1 252 ? -2.679 -6.583 20.495 1.00 97.19 252 PHE A N 1
ATOM 1960 C CA . PHE A 1 252 ? -3.348 -6.925 21.742 1.00 97.19 252 PHE A CA 1
ATOM 1961 C C . PHE A 1 252 ? -4.506 -5.951 21.970 1.00 97.19 252 PHE A C 1
ATOM 1963 O O . PHE A 1 252 ? -4.340 -4.735 21.910 1.00 97.19 252 PHE A O 1
ATOM 1970 N N . LEU A 1 253 ? -5.701 -6.482 22.210 1.00 96.69 253 LEU A N 1
ATOM 1971 C CA . LEU A 1 253 ? -6.866 -5.678 22.555 1.00 96.69 253 LEU A CA 1
ATOM 1972 C C . LEU A 1 253 ? -7.586 -6.348 23.716 1.00 96.69 253 LEU A C 1
ATOM 1974 O O . LEU A 1 253 ? -8.149 -7.431 23.574 1.00 96.69 253 LEU A O 1
ATOM 1978 N N . HIS A 1 254 ? -7.554 -5.701 24.874 1.00 92.25 254 HIS A N 1
ATOM 1979 C CA . HIS A 1 254 ? -8.231 -6.158 26.075 1.00 92.25 254 HIS A CA 1
ATOM 1980 C C . HIS A 1 254 ? -9.491 -5.328 26.297 1.00 92.25 254 HIS A C 1
ATOM 1982 O O . HIS A 1 254 ? -9.408 -4.127 26.575 1.00 92.25 254 HIS A O 1
ATOM 1988 N N . THR A 1 255 ? -10.655 -5.963 26.176 1.00 89.88 255 THR A N 1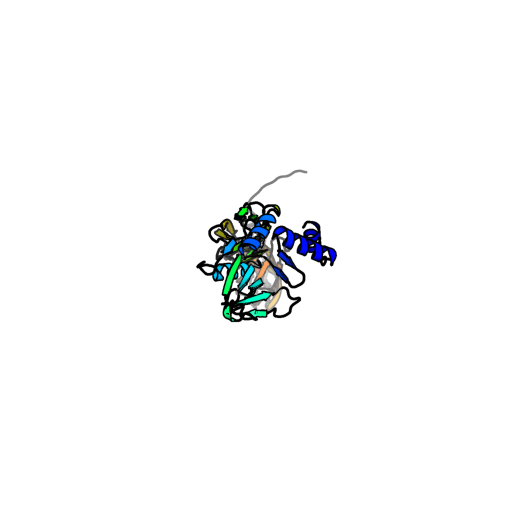
ATOM 1989 C CA . THR A 1 255 ? -11.930 -5.295 26.427 1.00 89.88 255 THR A CA 1
ATOM 1990 C C . THR A 1 255 ? -12.188 -5.139 27.918 1.00 89.88 255 THR A C 1
ATOM 1992 O O . THR A 1 255 ? -11.891 -6.028 28.716 1.00 89.88 255 THR A O 1
ATOM 1995 N N . GLY A 1 256 ? -12.717 -3.977 28.296 1.00 77.75 256 GLY A N 1
ATOM 1996 C CA . GLY A 1 256 ? -13.160 -3.704 29.659 1.00 77.75 256 GLY A CA 1
ATOM 1997 C C . GLY A 1 256 ? -14.444 -4.455 30.018 1.00 77.75 256 GLY A C 1
ATOM 1998 O O . GLY A 1 256 ? -15.040 -5.146 29.190 1.00 77.75 256 GLY A O 1
ATOM 1999 N N . ILE A 1 257 ? -14.871 -4.297 31.270 1.00 68.12 257 ILE A N 1
ATOM 2000 C CA . ILE A 1 257 ? -16.236 -4.624 31.707 1.00 68.12 257 ILE A CA 1
ATOM 2001 C C . ILE A 1 257 ? -17.072 -3.366 31.488 1.00 68.12 257 ILE A C 1
ATOM 2003 O O . ILE A 1 257 ? -16.655 -2.284 31.910 1.00 68.12 257 ILE A O 1
ATOM 2007 N N . LYS A 1 258 ? -18.231 -3.487 30.841 1.00 65.19 258 LYS A N 1
ATOM 2008 C CA . LYS A 1 258 ? -19.144 -2.354 30.701 1.00 65.19 258 LYS A CA 1
ATOM 2009 C C . LYS A 1 258 ? -19.863 -2.176 32.035 1.00 65.19 258 LYS A C 1
ATOM 2011 O O . LYS A 1 258 ? -20.602 -3.048 32.478 1.00 65.19 258 LYS A O 1
ATOM 2016 N N . ASP A 1 259 ? -19.611 -1.067 32.724 1.00 70.06 259 ASP A N 1
ATOM 2017 C CA . ASP A 1 259 ? -20.327 -0.769 33.964 1.00 70.06 259 ASP A CA 1
ATOM 2018 C C . ASP A 1 259 ? -21.756 -0.313 33.615 1.00 70.06 259 ASP A C 1
ATOM 2020 O O . ASP A 1 259 ? -21.966 0.775 33.069 1.00 70.06 259 ASP A O 1
ATOM 2024 N N . HIS A 1 260 ? -22.739 -1.168 33.906 1.00 78.88 260 HIS A N 1
ATOM 2025 C CA . HIS A 1 260 ? -24.168 -0.930 33.658 1.00 78.88 260 HIS A CA 1
ATOM 2026 C C . HIS A 1 260 ? -24.809 0.067 34.639 1.00 78.88 260 HIS A C 1
ATOM 2028 O O . HIS A 1 260 ? -26.034 0.174 34.713 1.00 78.88 260 HIS A O 1
ATOM 2034 N N . GLY A 1 261 ? -23.993 0.785 35.410 1.00 83.69 261 GLY A N 1
ATOM 2035 C CA . GLY A 1 261 ? -24.451 1.739 36.401 1.00 83.69 261 GLY A CA 1
ATOM 2036 C C . GLY A 1 261 ? -24.965 1.051 37.654 1.00 83.69 261 GLY A C 1
ATOM 2037 O O . GLY A 1 261 ? -25.102 -0.172 37.728 1.00 83.69 261 GLY A O 1
ATOM 2038 N N . LYS A 1 262 ? -25.239 1.869 38.666 1.00 91.00 262 LYS A N 1
ATOM 2039 C CA . LYS A 1 262 ? -25.828 1.414 39.920 1.00 91.00 262 LYS A CA 1
ATOM 2040 C C . LYS A 1 262 ? -27.083 2.217 40.203 1.00 91.00 262 LYS A C 1
ATOM 2042 O O . LYS A 1 262 ? -27.008 3.435 40.358 1.00 91.00 262 LYS A O 1
ATOM 2047 N N . LEU A 1 263 ? -28.215 1.535 40.275 1.00 94.38 263 LEU A N 1
ATOM 2048 C CA . LEU A 1 263 ? -29.512 2.146 40.506 1.00 94.38 263 LEU A CA 1
ATOM 2049 C C . LEU A 1 263 ? -29.627 2.672 41.944 1.00 94.38 263 LEU A C 1
ATOM 2051 O O . LEU A 1 263 ? -29.301 1.985 42.913 1.00 94.38 263 LEU A O 1
ATOM 2055 N N . SER A 1 264 ? -30.128 3.898 42.076 1.00 95.50 264 SER A N 1
ATOM 2056 C CA . SER A 1 264 ? -30.573 4.487 43.340 1.00 95.50 264 SER A CA 1
ATOM 2057 C C . SER A 1 264 ? -31.881 5.226 43.096 1.00 95.50 264 SER A C 1
ATOM 2059 O O . SER A 1 264 ? -32.014 5.986 42.133 1.00 95.50 264 SER A O 1
ATOM 2061 N N . CYS A 1 265 ? -32.870 4.977 43.946 1.00 94.25 265 CYS A N 1
ATOM 2062 C CA . CYS A 1 265 ? -34.155 5.648 43.912 1.00 94.25 265 CYS A CA 1
ATOM 2063 C C . CYS A 1 265 ? -34.360 6.438 45.206 1.00 94.25 265 CYS A C 1
ATOM 2065 O O . CYS A 1 265 ? -34.175 5.937 46.313 1.00 94.25 265 CYS A O 1
ATOM 2067 N N . THR A 1 266 ? -34.801 7.689 45.087 1.00 92.12 266 THR A N 1
ATOM 2068 C CA . THR A 1 266 ? -35.086 8.536 46.252 1.00 92.12 266 THR A CA 1
ATOM 2069 C C . THR A 1 266 ? -36.506 9.081 46.207 1.00 92.12 266 THR A C 1
ATOM 2071 O O . THR A 1 266 ? -37.007 9.529 45.177 1.00 92.12 266 THR A O 1
ATOM 2074 N N . GLY A 1 267 ? -37.186 9.041 47.352 1.00 88.00 267 GLY A N 1
ATOM 2075 C CA . GLY A 1 267 ? -38.550 9.541 47.500 1.00 88.00 267 GLY A CA 1
ATOM 2076 C C . GLY A 1 267 ? -39.443 8.602 48.302 1.00 88.00 267 GLY A C 1
ATOM 2077 O O . GLY A 1 267 ? -39.086 7.477 48.635 1.00 88.00 267 GLY A O 1
ATOM 2078 N N . SER A 1 268 ? -40.633 9.088 48.638 1.00 86.88 268 SER A N 1
ATOM 2079 C CA . SER A 1 268 ? -41.701 8.271 49.212 1.00 86.88 268 SER A CA 1
ATOM 2080 C C . SER A 1 268 ? -43.051 8.862 48.831 1.00 86.88 268 SER A C 1
ATOM 2082 O O . SER A 1 268 ? -43.185 10.075 48.649 1.00 86.88 268 SER A O 1
ATOM 2084 N N . LEU A 1 269 ? -44.060 8.006 48.705 1.00 88.56 269 LEU A N 1
ATOM 2085 C CA . LEU A 1 269 ? -45.394 8.404 48.275 1.00 88.56 269 LEU A CA 1
ATOM 2086 C C . LEU A 1 269 ? -46.377 8.181 49.416 1.00 88.56 269 LEU A C 1
ATOM 2088 O O . LEU A 1 269 ? -46.863 7.073 49.621 1.00 88.56 269 LEU A O 1
ATOM 2092 N N . THR A 1 270 ? -46.648 9.238 50.181 1.00 88.62 270 THR A N 1
ATOM 2093 C CA . THR A 1 270 ? -47.558 9.176 51.330 1.00 88.62 270 THR A CA 1
ATOM 2094 C C . THR A 1 270 ? -48.688 10.180 51.186 1.00 88.62 270 THR A C 1
ATOM 2096 O O . THR A 1 270 ? -48.456 11.387 51.121 1.00 88.62 270 THR A O 1
ATOM 2099 N N . TRP A 1 271 ? -49.925 9.688 51.214 1.00 90.06 271 TRP A N 1
ATOM 2100 C CA . TRP A 1 271 ? -51.121 10.526 51.208 1.00 90.06 271 TRP A CA 1
ATOM 2101 C C . TRP A 1 271 ? -52.062 10.139 52.346 1.00 90.06 271 TRP A C 1
ATOM 2103 O O . TRP A 1 271 ? -52.400 8.969 52.525 1.00 90.06 271 TRP A O 1
ATOM 2113 N N . THR A 1 272 ? -52.523 11.126 53.111 1.00 88.12 272 THR A N 1
ATOM 2114 C CA . THR A 1 272 ? -53.469 10.924 54.217 1.00 88.12 272 THR A CA 1
ATOM 2115 C C . THR A 1 272 ? -54.767 11.681 53.967 1.00 88.12 272 THR A C 1
ATOM 2117 O O . THR A 1 272 ? -54.796 12.655 53.221 1.00 88.12 272 THR A O 1
ATOM 2120 N N . ASP A 1 273 ? -55.853 11.201 54.577 1.00 85.94 273 ASP A N 1
ATOM 2121 C CA . ASP A 1 273 ? -57.197 11.783 54.453 1.00 85.94 273 ASP A CA 1
ATOM 2122 C C . ASP A 1 273 ? -57.722 11.859 52.998 1.00 85.94 273 ASP A C 1
ATOM 2124 O O . ASP A 1 273 ? -58.522 12.723 52.642 1.00 85.94 273 ASP A O 1
ATOM 2128 N N . VAL A 1 274 ? -57.318 10.902 52.151 1.00 88.12 274 VAL A N 1
ATOM 2129 C CA . VAL A 1 274 ? -57.659 10.862 50.716 1.00 88.12 274 VAL A CA 1
ATOM 2130 C C . VAL A 1 274 ? -59.092 10.398 50.475 1.00 88.12 274 VAL A C 1
ATOM 2132 O O . VAL A 1 274 ? -59.485 9.293 50.872 1.00 88.12 274 VAL A O 1
ATOM 2135 N N . LYS A 1 275 ? -59.909 11.189 49.772 1.00 88.94 275 LYS A N 1
ATOM 2136 C CA . LYS A 1 275 ? -61.294 10.788 49.498 1.00 88.94 275 LYS A CA 1
ATOM 2137 C C . LYS A 1 275 ? -61.311 9.566 48.569 1.00 88.94 275 LYS A C 1
ATOM 2139 O O . LYS A 1 275 ? -60.575 9.516 47.590 1.00 88.94 275 LYS A O 1
ATOM 2144 N N . PRO A 1 276 ? -62.187 8.576 48.812 1.00 89.88 276 PRO A N 1
ATOM 2145 C CA . PRO A 1 276 ? -62.280 7.425 47.920 1.00 89.88 276 PRO A CA 1
ATOM 2146 C C . PRO A 1 276 ? -62.615 7.849 46.482 1.00 89.88 276 PRO A C 1
ATOM 2148 O O . PRO A 1 276 ? -63.606 8.553 46.270 1.00 89.88 276 PRO A O 1
ATOM 2151 N N . GLY A 1 277 ? -61.822 7.392 45.510 1.00 88.94 277 GLY A N 1
ATOM 2152 C CA . GLY A 1 277 ? -61.919 7.783 44.099 1.00 88.94 277 GLY A CA 1
ATOM 2153 C C . GLY A 1 277 ? -61.225 9.102 43.732 1.00 88.94 277 GLY A C 1
ATOM 2154 O O . GLY A 1 277 ? -61.293 9.500 42.572 1.00 88.94 277 GLY A O 1
ATOM 2155 N N . GLU A 1 278 ? -60.582 9.785 44.681 1.00 92.50 278 GLU A N 1
ATOM 2156 C CA . GLU A 1 278 ? -59.747 10.960 44.414 1.00 92.50 278 GLU A CA 1
ATOM 2157 C C . GLU A 1 278 ? -58.446 10.552 43.717 1.00 92.50 278 GLU A C 1
ATOM 2159 O O . GLU A 1 278 ? -57.914 9.466 43.956 1.00 92.50 278 GLU A O 1
ATOM 2164 N N . THR A 1 279 ? -57.958 11.409 42.820 1.00 94.06 279 THR A N 1
ATOM 2165 C CA . THR A 1 279 ? -56.664 11.221 42.156 1.00 94.06 279 THR A CA 1
ATOM 2166 C C . THR A 1 279 ? -55.598 11.951 42.951 1.00 94.06 279 THR A C 1
ATOM 2168 O O . THR A 1 279 ? -55.698 13.161 43.141 1.00 94.06 279 THR A O 1
ATOM 2171 N N . MET A 1 280 ? -54.583 11.216 43.386 1.00 94.19 280 MET A N 1
ATOM 2172 C CA . MET A 1 280 ? -53.408 11.765 44.047 1.00 94.19 280 MET A CA 1
ATOM 2173 C C . MET A 1 280 ? -52.235 11.775 43.084 1.00 94.19 280 MET A C 1
ATOM 2175 O O . MET A 1 280 ? -52.110 10.887 42.243 1.00 94.19 280 MET A O 1
ATOM 2179 N N . THR A 1 281 ? -51.371 12.771 43.225 1.00 94.69 281 THR A N 1
ATOM 2180 C CA . THR A 1 281 ? -50.118 12.878 42.479 1.00 94.69 281 THR A CA 1
ATOM 2181 C C . THR A 1 281 ? -48.943 12.875 43.442 1.00 94.69 281 THR A C 1
ATOM 2183 O O . THR A 1 281 ? -49.053 13.355 44.573 1.00 94.69 281 THR A O 1
ATOM 2186 N N . GLY A 1 282 ? -47.813 12.363 42.982 1.00 93.50 282 GLY A N 1
ATOM 2187 C CA . GLY A 1 282 ? -46.536 12.430 43.678 1.00 93.50 282 GLY A CA 1
ATOM 2188 C C . GLY A 1 282 ? -45.398 12.173 42.705 1.00 93.50 282 GLY A C 1
ATOM 2189 O O . GLY A 1 282 ? -45.626 11.999 41.506 1.00 93.50 282 GLY A O 1
ATOM 2190 N N . SER A 1 283 ? -44.178 12.150 43.217 1.00 95.94 283 SER A N 1
ATOM 2191 C CA . SER A 1 283 ? -42.998 11.875 42.412 1.00 95.94 283 SER A CA 1
ATOM 2192 C C . SER A 1 283 ? -41.920 11.193 43.239 1.00 95.94 283 SER A C 1
ATOM 2194 O O . SER A 1 283 ? -41.890 11.319 44.464 1.00 95.94 283 SER A O 1
ATOM 2196 N N . PHE A 1 284 ? -41.031 10.494 42.552 1.00 95.06 284 PHE A N 1
ATOM 2197 C CA . PHE A 1 284 ? -39.774 9.978 43.084 1.00 95.06 284 PHE A CA 1
ATOM 2198 C C . PHE A 1 284 ? -38.684 10.186 42.034 1.00 95.06 284 PHE A C 1
ATOM 2200 O O . PHE A 1 284 ? -38.997 10.471 40.876 1.00 95.06 284 PHE A O 1
ATOM 2207 N N . SER A 1 285 ? -37.427 10.065 42.435 1.00 96.00 285 SER A N 1
ATOM 2208 C CA . SER A 1 285 ? -36.283 10.248 41.550 1.00 96.00 285 SER A CA 1
ATOM 2209 C C . SER A 1 285 ? -35.542 8.938 41.331 1.00 96.00 285 SER A C 1
ATOM 2211 O O . SER A 1 285 ? -35.450 8.125 42.249 1.00 96.00 285 SER A O 1
ATOM 2213 N N . VAL A 1 286 ? -35.011 8.768 40.124 1.00 95.88 286 VAL A N 1
ATOM 2214 C CA . VAL A 1 286 ? -34.127 7.674 39.716 1.00 95.88 286 VAL A CA 1
ATOM 2215 C C . VAL A 1 286 ? -32.795 8.285 39.294 1.00 95.88 286 VAL A C 1
ATOM 2217 O O . VAL A 1 286 ? -32.771 9.209 38.481 1.00 95.88 286 VAL A O 1
ATOM 2220 N N . GLU A 1 287 ? -31.695 7.785 39.838 1.00 95.94 287 GLU A N 1
ATOM 2221 C CA . GLU A 1 287 ? -30.342 8.260 39.540 1.00 95.94 287 GLU A CA 1
ATOM 2222 C C . GLU A 1 287 ? -29.366 7.088 39.369 1.00 95.94 287 GLU A C 1
ATOM 2224 O O . GLU A 1 287 ? -29.598 5.981 39.869 1.00 95.94 287 GLU A O 1
ATOM 2229 N N . ASN A 1 288 ? -28.265 7.342 38.660 1.00 94.62 288 ASN A N 1
ATOM 2230 C CA . ASN A 1 288 ? -27.143 6.419 38.553 1.00 94.62 288 ASN A CA 1
ATOM 2231 C C . ASN A 1 288 ? -26.051 6.816 39.560 1.00 94.62 288 ASN A C 1
ATOM 2233 O O . ASN A 1 288 ? -25.415 7.851 39.413 1.00 94.62 288 ASN A O 1
ATOM 2237 N N . ILE A 1 289 ? -25.798 5.977 40.564 1.00 91.44 289 ILE A N 1
ATOM 2238 C CA . ILE A 1 289 ? -24.713 6.151 41.550 1.00 91.44 289 ILE A CA 1
ATOM 2239 C C . ILE A 1 289 ? -23.512 5.227 41.271 1.00 91.44 289 ILE A C 1
ATOM 2241 O O . ILE A 1 289 ? -22.743 4.895 42.180 1.00 91.44 289 ILE A O 1
ATOM 2245 N N . GLY A 1 290 ? -23.401 4.738 40.034 1.00 85.81 290 GLY A N 1
ATOM 2246 C CA . GLY A 1 290 ? -22.344 3.848 39.558 1.00 85.81 290 GLY A CA 1
ATOM 2247 C C . GLY A 1 290 ? -20.997 4.546 39.365 1.00 85.81 290 GLY A C 1
ATOM 2248 O O . GLY A 1 290 ? -20.816 5.715 39.712 1.00 85.81 290 GLY A O 1
ATOM 2249 N N . ALA A 1 291 ? -20.014 3.820 38.822 1.00 80.88 291 ALA A N 1
ATOM 2250 C CA . ALA A 1 291 ? -18.708 4.408 38.535 1.00 80.88 291 ALA A CA 1
ATOM 2251 C C . ALA A 1 291 ? -18.811 5.497 37.446 1.00 80.88 291 ALA A C 1
ATOM 2253 O O . ALA A 1 291 ? -19.723 5.441 36.617 1.00 80.88 291 ALA A O 1
ATOM 2254 N N . PRO A 1 292 ? -17.873 6.465 37.399 1.00 74.31 292 PRO A N 1
ATOM 2255 C CA . PRO A 1 292 ? -17.802 7.436 36.305 1.00 74.31 292 PRO A CA 1
ATOM 2256 C C . PRO A 1 292 ? -17.820 6.739 34.935 1.00 74.31 292 PRO A C 1
ATOM 2258 O O .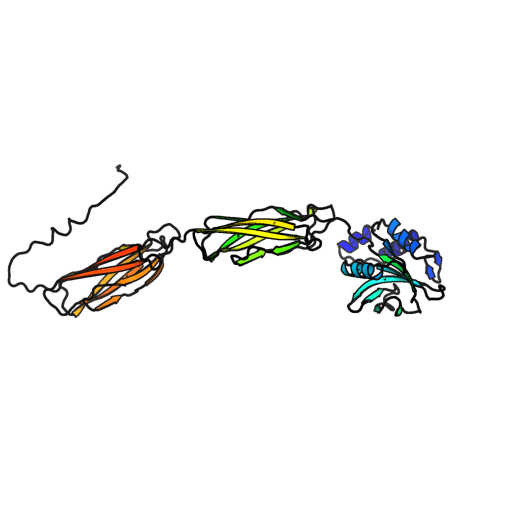 PRO A 1 292 ? -17.127 5.737 34.769 1.00 74.31 292 PRO A O 1
ATOM 2261 N N . LEU A 1 293 ? -18.579 7.281 33.972 1.00 72.69 293 LEU A N 1
ATOM 2262 C CA . LEU A 1 293 ? -18.825 6.716 32.627 1.00 72.69 293 LEU A CA 1
ATOM 2263 C C . LEU A 1 293 ? -19.715 5.459 32.569 1.00 72.69 293 LEU A C 1
ATOM 2265 O O . LEU A 1 293 ? -19.949 4.936 31.478 1.00 72.69 293 LEU A O 1
ATOM 2269 N N . SER A 1 294 ? -20.227 4.969 33.702 1.00 84.56 294 SER A N 1
ATOM 2270 C CA . SER A 1 294 ? -21.277 3.945 33.684 1.00 84.56 294 SER A CA 1
ATOM 2271 C C . SER A 1 294 ? -22.562 4.494 33.062 1.00 84.56 294 SER A C 1
ATOM 2273 O O . SER A 1 294 ? -22.823 5.692 33.119 1.00 84.56 294 SER A O 1
ATOM 2275 N N . ASN A 1 295 ? -23.386 3.630 32.475 1.00 85.06 295 ASN A N 1
ATOM 2276 C CA . ASN A 1 295 ? -24.654 4.045 31.876 1.00 85.06 295 ASN A CA 1
ATOM 2277 C C . ASN A 1 295 ? -25.781 3.145 32.362 1.00 85.06 295 ASN A C 1
ATOM 2279 O O . ASN A 1 295 ? -25.836 1.966 32.009 1.00 85.06 295 ASN A O 1
ATOM 2283 N N . LEU A 1 296 ? -26.693 3.724 33.142 1.00 90.75 296 LEU A N 1
ATOM 2284 C CA . LEU A 1 296 ? -27.832 3.017 33.702 1.00 90.75 296 LEU A CA 1
ATOM 2285 C C . LEU A 1 296 ? -29.006 3.032 32.722 1.00 90.75 296 LEU A C 1
ATOM 2287 O O . LEU A 1 296 ? -29.449 4.089 32.264 1.00 90.75 296 LEU A O 1
ATOM 2291 N N . SER A 1 297 ? -29.546 1.848 32.457 1.00 93.19 297 SER A N 1
ATOM 2292 C CA . SER A 1 297 ? -30.888 1.682 31.898 1.00 93.19 297 SER A CA 1
ATOM 2293 C C . SER A 1 297 ? -31.774 1.053 32.966 1.00 93.19 297 SER A C 1
ATOM 2295 O O . SER A 1 297 ? -31.339 0.127 33.645 1.00 93.19 297 SER A O 1
ATOM 2297 N N . TRP A 1 298 ? -32.986 1.564 33.159 1.00 95.62 298 TRP A N 1
ATOM 2298 C CA . TRP A 1 298 ? -33.865 1.168 34.259 1.00 95.62 298 TRP A CA 1
ATOM 2299 C C . TRP A 1 298 ? -35.307 0.958 33.796 1.00 95.62 298 TRP A C 1
ATOM 2301 O O . TRP A 1 298 ? -35.757 1.578 32.833 1.00 95.62 298 TRP A O 1
ATOM 2311 N N . GLU A 1 299 ? -36.040 0.110 34.517 1.00 97.31 299 GLU A N 1
ATOM 2312 C CA . GLU A 1 299 ? -37.445 -0.217 34.248 1.00 97.31 299 GLU A CA 1
ATOM 2313 C C . GLU A 1 299 ? -38.245 -0.350 35.557 1.00 97.31 299 GLU A C 1
ATOM 2315 O O . GLU A 1 299 ? -37.761 -0.900 36.549 1.00 97.31 299 GLU A O 1
ATOM 2320 N N . ILE A 1 300 ? -39.492 0.132 35.565 1.00 97.12 300 ILE A N 1
ATOM 2321 C CA . ILE A 1 300 ? -40.469 -0.104 36.636 1.00 97.12 300 ILE A CA 1
ATOM 2322 C C . ILE A 1 300 ? -41.204 -1.411 36.347 1.00 97.12 300 ILE A C 1
ATOM 2324 O O . ILE A 1 300 ? -42.072 -1.471 35.477 1.00 97.12 300 ILE A O 1
ATOM 2328 N N . ILE A 1 301 ? -40.919 -2.442 37.137 1.00 96.56 301 ILE A N 1
ATOM 2329 C CA . ILE A 1 301 ? -41.424 -3.797 36.871 1.00 96.56 301 ILE A CA 1
ATOM 2330 C C . ILE A 1 301 ? -42.635 -4.185 37.721 1.00 96.56 301 ILE A C 1
ATOM 2332 O O . ILE A 1 301 ? -43.354 -5.127 37.386 1.00 96.56 301 ILE A O 1
ATOM 2336 N N . SER A 1 302 ? -42.873 -3.501 38.844 1.00 96.44 302 SER A N 1
ATOM 2337 C CA . SER A 1 302 ? -44.046 -3.766 39.680 1.00 96.44 302 SER A CA 1
ATOM 2338 C C . SER A 1 302 ? -44.438 -2.576 40.550 1.00 96.44 302 SER A C 1
ATOM 2340 O O . SER A 1 302 ? -43.623 -1.712 40.867 1.00 96.44 302 SER A O 1
ATOM 2342 N N . TRP A 1 303 ? -45.715 -2.534 40.917 1.00 97.19 303 TRP A N 1
ATOM 2343 C CA . TRP A 1 303 ? -46.329 -1.522 41.774 1.00 97.19 303 TRP A CA 1
ATOM 2344 C C . TRP A 1 303 ? -47.550 -2.130 42.482 1.00 97.19 303 TRP A C 1
ATOM 2346 O O . TRP A 1 303 ? -47.967 -3.242 42.137 1.00 97.19 303 TRP A O 1
ATOM 2356 N N . PRO A 1 304 ? -48.149 -1.437 43.469 1.00 95.38 304 PRO A N 1
ATOM 2357 C CA . PRO A 1 304 ? -49.245 -2.006 44.241 1.00 95.38 304 PRO A CA 1
ATOM 2358 C C . PRO A 1 304 ? -50.472 -2.360 43.388 1.00 95.38 304 PRO A C 1
ATOM 2360 O O . PRO A 1 304 ? -50.856 -1.626 42.476 1.00 95.38 304 PRO A O 1
ATOM 2363 N N . ASP A 1 305 ? -51.131 -3.467 43.733 1.00 93.94 305 ASP A N 1
ATOM 2364 C CA . ASP A 1 305 ? -52.303 -4.002 43.024 1.00 93.94 305 ASP A CA 1
ATOM 2365 C C . ASP A 1 305 ? -53.607 -3.234 43.308 1.00 93.94 305 ASP A C 1
ATOM 2367 O O . ASP A 1 305 ? -54.634 -3.434 42.652 1.00 93.94 305 ASP A O 1
ATOM 2371 N N . TRP A 1 306 ? -53.576 -2.337 44.291 1.00 93.56 306 TRP A N 1
ATOM 2372 C CA . TRP A 1 306 ? -54.683 -1.468 44.642 1.00 93.56 306 TRP A CA 1
ATOM 2373 C C . TRP A 1 306 ? -54.626 -0.142 43.882 1.00 93.56 306 TRP A C 1
ATOM 2375 O O . TRP A 1 306 ? -53.569 0.399 43.576 1.00 93.56 306 TRP A O 1
ATOM 2385 N N . GLY A 1 307 ? -55.803 0.440 43.655 1.00 91.88 307 GLY A N 1
ATOM 2386 C CA . GLY A 1 307 ? -55.941 1.724 42.971 1.00 91.88 307 GLY A CA 1
ATOM 2387 C C . GLY A 1 307 ? -55.800 1.600 41.456 1.00 91.88 307 GLY A C 1
ATOM 2388 O O . GLY A 1 307 ? -55.885 0.516 40.883 1.00 91.88 307 GLY A O 1
ATOM 2389 N N . THR A 1 308 ? -55.657 2.736 40.784 1.00 94.88 308 THR A N 1
ATOM 2390 C CA . THR A 1 308 ? -55.348 2.782 39.349 1.00 94.88 308 THR A CA 1
ATOM 2391 C C . THR A 1 308 ? -54.180 3.724 39.154 1.00 94.88 308 THR A C 1
ATOM 2393 O O . THR A 1 308 ? -54.320 4.919 39.404 1.00 94.88 308 THR A O 1
ATOM 2396 N N . TRP A 1 309 ? -53.041 3.163 38.761 1.00 96.81 309 TRP A N 1
ATOM 2397 C CA . TRP A 1 309 ? -51.758 3.848 38.666 1.00 96.81 309 TRP A CA 1
ATOM 2398 C C . TRP A 1 309 ? -51.491 4.329 37.245 1.00 96.81 309 TRP A C 1
ATOM 2400 O O . TRP A 1 309 ? -51.829 3.653 36.277 1.00 96.81 309 TRP A O 1
ATOM 2410 N N . THR A 1 310 ? -50.888 5.506 37.115 1.00 96.19 310 THR A N 1
ATOM 2411 C CA . THR A 1 310 ? -50.354 6.027 35.853 1.00 96.19 310 THR A CA 1
ATOM 2412 C C . THR A 1 310 ? -48.991 6.649 36.124 1.00 96.19 310 THR A C 1
ATOM 2414 O O . THR A 1 310 ? -48.876 7.524 36.985 1.00 96.19 310 THR A O 1
ATOM 2417 N N . PHE A 1 311 ? -47.982 6.211 35.377 1.00 96.44 311 PHE A N 1
ATOM 2418 C CA . PHE A 1 311 ? -46.609 6.704 35.447 1.00 96.44 311 PHE A CA 1
ATOM 2419 C C . PHE A 1 311 ? -46.316 7.579 34.229 1.00 96.44 311 PHE A C 1
ATOM 2421 O O . PHE A 1 311 ? -46.770 7.273 33.127 1.00 96.44 311 PHE A O 1
ATOM 2428 N N . ALA A 1 312 ? -45.565 8.664 34.418 1.00 95.06 312 ALA A N 1
ATOM 2429 C CA . ALA A 1 312 ? -45.118 9.503 33.306 1.00 95.06 312 ALA A CA 1
ATOM 2430 C C . ALA A 1 312 ? -44.084 8.794 32.415 1.00 95.06 312 ALA A C 1
ATOM 2432 O O . ALA A 1 312 ? -44.072 9.020 31.209 1.00 95.06 312 ALA A O 1
ATOM 2433 N N . SER A 1 313 ? -43.257 7.927 33.007 1.00 95.44 313 SER A N 1
ATOM 2434 C CA . SER A 1 313 ? -42.390 6.984 32.300 1.00 95.44 313 SER A CA 1
ATOM 2435 C C . SER A 1 313 ? -42.329 5.664 33.062 1.00 95.44 313 SER A C 1
ATOM 2437 O O . SER A 1 313 ? -42.403 5.668 34.292 1.00 95.44 313 SER A O 1
ATOM 2439 N N . LEU A 1 314 ? -42.205 4.556 32.332 1.00 96.00 314 LEU A N 1
ATOM 2440 C CA . LEU A 1 314 ? -42.002 3.213 32.887 1.00 96.00 314 LEU A CA 1
ATOM 2441 C C . LEU A 1 314 ? -40.557 2.724 32.731 1.00 96.00 314 LEU A C 1
ATOM 2443 O O . LEU A 1 314 ? -40.179 1.772 33.399 1.00 96.00 314 LEU A O 1
ATOM 2447 N N . GLU A 1 315 ? -39.756 3.382 31.895 1.00 96.31 315 GLU A N 1
ATOM 2448 C CA . GLU A 1 315 ? -38.376 2.998 31.595 1.00 96.31 315 GLU A CA 1
ATOM 2449 C C . GLU A 1 315 ? -37.513 4.227 31.264 1.00 96.31 315 GLU A C 1
ATOM 2451 O O . GLU A 1 315 ? -38.029 5.325 31.010 1.00 96.31 315 GLU A O 1
ATOM 2456 N N . GLY A 1 316 ? -36.195 4.040 31.264 1.00 93.00 316 GLY A N 1
ATOM 2457 C CA . GLY A 1 316 ? -35.208 5.023 30.824 1.00 93.00 316 GLY A CA 1
ATOM 2458 C C . GLY A 1 316 ? -33.881 4.357 30.455 1.00 93.00 316 GLY A C 1
ATOM 2459 O O . GLY A 1 316 ? -33.560 3.288 30.966 1.00 93.00 316 GLY A O 1
ATOM 2460 N N . THR A 1 317 ? -33.103 4.978 29.567 1.00 91.31 317 THR A N 1
ATOM 2461 C CA . THR A 1 317 ? -31.823 4.434 29.076 1.00 91.31 317 THR A CA 1
ATOM 2462 C C . THR A 1 317 ? -30.735 5.496 29.064 1.00 91.31 317 THR A C 1
ATOM 2464 O O . THR A 1 317 ? -31.017 6.639 28.704 1.00 91.31 317 THR A O 1
ATOM 2467 N N . GLY A 1 318 ? -29.493 5.096 29.340 1.00 86.81 318 GLY A N 1
ATOM 2468 C CA . GLY A 1 318 ? -28.316 5.955 29.174 1.00 86.81 318 GLY A CA 1
ATOM 2469 C C . GLY A 1 318 ? -28.211 7.074 30.208 1.00 86.81 318 GLY A C 1
ATOM 2470 O O . GLY A 1 318 ? -27.809 8.174 29.853 1.00 86.81 318 GLY A O 1
ATOM 2471 N N . LEU A 1 319 ? -28.617 6.807 31.452 1.00 90.62 319 LEU A N 1
ATOM 2472 C CA . LEU A 1 319 ? -28.460 7.745 32.560 1.00 90.62 319 LEU A CA 1
ATOM 2473 C C . LEU A 1 319 ? -27.027 7.660 33.110 1.00 90.62 319 LEU A C 1
ATOM 2475 O O . LEU A 1 319 ? -26.650 6.640 33.701 1.00 90.62 319 LEU A O 1
ATOM 2479 N N . ALA A 1 320 ? -26.236 8.713 32.911 1.00 88.31 320 ALA A N 1
ATOM 2480 C CA . ALA A 1 320 ? -24.867 8.804 33.410 1.00 88.31 320 ALA A CA 1
ATOM 2481 C C . ALA A 1 320 ? -24.838 9.279 34.881 1.00 88.31 320 ALA A C 1
ATOM 2483 O O . ALA A 1 320 ? -25.785 9.925 35.331 1.00 88.31 320 ALA A O 1
ATOM 2484 N N . PRO A 1 321 ? -23.779 8.996 35.665 1.00 88.38 321 PRO A N 1
ATOM 2485 C CA . PRO A 1 321 ? -23.680 9.468 37.049 1.00 88.38 321 PRO A CA 1
ATOM 2486 C C . PRO A 1 321 ? -23.597 10.990 37.198 1.00 88.38 321 PRO A C 1
ATOM 2488 O O . PRO A 1 321 ? -23.909 11.526 38.257 1.00 88.38 321 PRO A O 1
ATOM 2491 N N . GLU A 1 322 ? -23.123 11.690 36.167 1.00 87.88 322 GLU A N 1
ATOM 2492 C CA . GLU A 1 322 ? -23.083 13.153 36.110 1.00 87.88 322 GLU A CA 1
ATOM 2493 C C . GLU A 1 322 ? -24.422 13.804 35.732 1.00 87.88 322 GLU A C 1
ATOM 2495 O O . GLU A 1 322 ? -24.547 15.027 35.850 1.00 87.88 322 GLU A O 1
ATOM 2500 N N . ASP A 1 323 ? -25.403 13.020 35.280 1.00 90.25 323 ASP A N 1
ATOM 2501 C CA . ASP A 1 323 ? -26.734 13.529 34.971 1.00 90.25 323 ASP A CA 1
ATOM 2502 C C . ASP A 1 323 ? -27.513 13.824 36.259 1.00 90.25 323 ASP A C 1
ATOM 2504 O O . ASP A 1 323 ? -27.409 13.127 37.269 1.00 90.25 323 ASP A O 1
ATOM 2508 N N . GLU A 1 324 ? -28.350 14.860 36.216 1.00 92.56 324 GLU A N 1
ATOM 2509 C CA . GLU A 1 324 ? -29.269 15.151 37.316 1.00 92.56 324 GLU A CA 1
ATOM 2510 C C . GLU A 1 324 ? -30.298 14.012 37.487 1.00 92.56 324 GLU A C 1
ATOM 2512 O O . GLU A 1 324 ? -30.776 13.466 36.483 1.00 92.56 324 GLU A O 1
ATOM 2517 N N . PRO A 1 325 ? -30.719 13.687 38.727 1.00 93.12 325 PRO A N 1
ATOM 2518 C CA . PRO A 1 325 ? -31.706 12.641 38.979 1.00 93.12 325 PRO A CA 1
ATOM 2519 C C . PRO A 1 325 ? -32.991 12.824 38.159 1.00 93.12 325 PRO A C 1
ATOM 2521 O O . PRO A 1 325 ? -33.644 13.875 38.200 1.00 93.12 325 PRO A O 1
ATOM 2524 N N . ILE A 1 326 ? -33.414 11.773 37.455 1.00 94.25 326 ILE A N 1
ATOM 2525 C CA . ILE A 1 326 ? -34.649 11.793 36.672 1.00 94.25 326 ILE A CA 1
ATOM 2526 C C . ILE A 1 326 ? -35.838 11.740 37.628 1.00 94.25 326 ILE A C 1
ATOM 2528 O O . ILE A 1 326 ? -36.012 10.778 38.370 1.00 94.25 326 ILE A O 1
ATOM 2532 N N . THR A 1 327 ? -36.712 12.745 37.573 1.00 95.12 327 THR A N 1
ATOM 2533 C CA . THR A 1 327 ? -37.951 12.770 38.365 1.00 95.12 327 THR A CA 1
ATOM 2534 C C . THR A 1 327 ? -39.091 12.064 37.628 1.00 95.12 327 THR A C 1
ATOM 2536 O O . THR A 1 327 ? -39.522 12.505 36.560 1.00 95.12 327 THR A O 1
ATOM 2539 N N . ILE A 1 328 ? -39.647 11.013 38.230 1.00 96.50 328 ILE A N 1
ATOM 2540 C CA . ILE A 1 328 ? -40.803 10.269 37.721 1.00 96.50 328 ILE A CA 1
ATOM 2541 C C . ILE A 1 328 ? -42.070 10.753 38.411 1.00 96.50 328 ILE A C 1
ATOM 2543 O O . ILE A 1 328 ? -42.280 10.543 39.605 1.00 96.50 328 ILE A O 1
ATOM 2547 N N . ASN A 1 329 ? -42.945 11.391 37.635 1.00 95.56 329 ASN A N 1
ATOM 2548 C CA . ASN A 1 329 ? -44.263 11.799 38.108 1.00 95.56 329 ASN A CA 1
ATOM 2549 C C . ASN A 1 329 ? -45.231 10.615 38.059 1.00 95.56 329 ASN A C 1
ATOM 2551 O O . ASN A 1 329 ? -45.359 9.945 37.031 1.00 95.56 329 ASN A O 1
ATOM 2555 N N . VAL A 1 330 ? -45.956 10.401 39.154 1.00 96.31 330 VAL A N 1
ATOM 2556 C CA . VAL A 1 330 ? -46.958 9.344 39.272 1.00 96.31 330 VAL A CA 1
ATOM 2557 C C . VAL A 1 330 ? -48.305 9.920 39.683 1.00 96.31 330 VAL A C 1
ATOM 2559 O O . VAL A 1 330 ? -48.391 10.891 40.441 1.00 96.31 330 VAL A O 1
ATOM 2562 N N . SER A 1 331 ? -49.375 9.291 39.207 1.00 95.25 331 SER A N 1
ATOM 2563 C CA . SER A 1 331 ? -50.724 9.525 39.710 1.00 95.25 331 SER A CA 1
ATOM 2564 C C . SER A 1 331 ? -51.418 8.214 40.059 1.00 95.25 331 SER A C 1
ATOM 2566 O O . SER A 1 331 ? -51.224 7.197 39.392 1.00 95.25 331 SER A O 1
ATOM 2568 N N . VAL A 1 332 ? -52.224 8.239 41.119 1.00 95.88 332 VAL A N 1
ATOM 2569 C CA . VAL A 1 332 ? -52.996 7.087 41.585 1.00 95.88 332 VAL A CA 1
ATOM 2570 C C . VAL A 1 332 ? -54.427 7.495 41.911 1.00 95.88 332 VAL A C 1
ATOM 2572 O O . VAL A 1 332 ? -54.670 8.453 42.644 1.00 95.88 332 VAL A O 1
ATOM 2575 N N . ILE A 1 333 ? -55.399 6.754 41.378 1.00 94.69 333 ILE A N 1
ATOM 2576 C CA . ILE A 1 333 ? -56.806 6.882 41.770 1.00 94.69 333 ILE A CA 1
ATOM 2577 C C . ILE A 1 333 ? -57.042 6.015 43.006 1.00 94.69 333 ILE A C 1
ATOM 2579 O O . ILE A 1 333 ? -56.911 4.788 42.953 1.00 94.69 333 ILE A O 1
ATOM 2583 N N . ALA A 1 334 ? -57.416 6.652 44.116 1.00 90.69 334 ALA A N 1
ATOM 2584 C CA . ALA A 1 334 ? -57.626 5.983 45.391 1.00 90.69 334 ALA A CA 1
ATOM 2585 C C . ALA A 1 334 ? -58.765 4.945 45.311 1.00 90.69 334 ALA A C 1
ATOM 2587 O O . ALA A 1 334 ? -59.844 5.244 44.776 1.00 90.69 334 ALA A O 1
ATOM 2588 N N . PRO A 1 335 ? -58.601 3.745 45.901 1.00 91.06 335 PRO A N 1
ATOM 2589 C CA . PRO A 1 335 ? -59.671 2.755 45.979 1.00 91.06 335 PRO A CA 1
ATOM 2590 C C . PRO A 1 335 ? -60.949 3.308 46.630 1.00 91.06 335 PRO A C 1
ATOM 2592 O O . PRO A 1 335 ? -60.917 4.160 47.515 1.00 91.06 335 PRO A O 1
ATOM 2595 N N . LYS A 1 336 ? -62.116 2.766 46.258 1.00 88.69 336 LYS A N 1
ATOM 2596 C CA . LYS A 1 336 ? -63.420 3.222 46.795 1.00 88.69 336 LYS A CA 1
ATOM 2597 C C . LYS A 1 336 ? -63.668 2.841 48.266 1.00 88.69 336 LYS A C 1
ATOM 2599 O O . LYS A 1 336 ? -64.656 3.282 48.860 1.00 88.69 336 LYS A O 1
ATOM 2604 N N . LYS A 1 337 ? -62.811 2.002 48.853 1.00 86.25 337 LYS A N 1
ATOM 2605 C CA . LYS A 1 337 ? -62.948 1.502 50.226 1.00 86.25 337 LYS A CA 1
ATOM 2606 C C . LYS A 1 337 ? -62.534 2.591 51.219 1.00 86.25 337 LYS A C 1
ATOM 2608 O O . LYS A 1 337 ? -61.468 3.175 51.098 1.00 86.25 337 LYS A O 1
ATOM 2613 N N . ARG A 1 338 ? -63.400 2.868 52.195 1.00 84.00 338 ARG A N 1
ATOM 2614 C CA . ARG A 1 338 ? -63.187 3.885 53.239 1.00 84.00 338 ARG A CA 1
ATOM 2615 C C . ARG A 1 338 ? -62.484 3.295 54.454 1.00 84.00 338 ARG A C 1
ATOM 2617 O O . ARG A 1 338 ? -62.519 2.080 54.650 1.00 84.00 338 ARG A O 1
ATOM 2624 N N . ASN A 1 339 ? -61.960 4.169 55.312 1.00 84.00 339 ASN A N 1
ATOM 2625 C CA . ASN A 1 339 ? -61.394 3.808 56.610 1.00 84.00 339 ASN A CA 1
ATOM 2626 C C . ASN A 1 339 ? -60.323 2.711 56.508 1.00 84.00 339 ASN A C 1
ATOM 2628 O O . ASN A 1 339 ? -60.301 1.768 57.295 1.00 84.00 339 ASN A O 1
ATOM 2632 N N . THR A 1 340 ? -59.532 2.781 55.443 1.00 85.75 340 THR A N 1
ATOM 2633 C CA . THR A 1 340 ? -58.536 1.780 55.073 1.00 85.75 340 THR A CA 1
ATOM 2634 C C . THR A 1 340 ? -57.233 2.489 54.753 1.00 85.75 340 THR A C 1
ATOM 2636 O O . THR A 1 340 ? -57.240 3.539 54.100 1.00 85.75 340 THR A O 1
ATOM 2639 N N . GLU A 1 341 ? -56.155 1.886 55.232 1.00 88.44 341 GLU A N 1
ATOM 2640 C CA . GLU A 1 341 ? -54.781 2.180 54.867 1.00 88.44 341 GLU A CA 1
ATOM 2641 C C . GLU A 1 341 ? -54.344 1.170 53.805 1.00 88.44 341 GLU A C 1
ATOM 2643 O O . GLU A 1 341 ? -54.583 -0.033 53.937 1.00 88.44 341 GLU A O 1
ATOM 2648 N N . PHE A 1 342 ? -53.769 1.685 52.730 1.00 89.31 342 PHE A N 1
ATOM 2649 C CA . PHE A 1 342 ? -53.202 0.924 51.634 1.00 89.31 342 PHE A CA 1
ATOM 2650 C C . PHE A 1 342 ? -51.702 1.148 51.648 1.00 89.31 342 PHE A C 1
ATOM 2652 O O . PHE A 1 342 ? -51.254 2.292 51.623 1.00 89.31 342 PHE A O 1
ATOM 2659 N N . THR A 1 343 ? -50.941 0.067 51.691 1.00 91.44 343 THR A N 1
ATOM 2660 C CA . THR A 1 343 ? -49.483 0.106 51.638 1.00 91.44 343 THR A CA 1
ATOM 2661 C C . THR A 1 343 ? -48.992 -0.726 50.466 1.00 91.44 343 THR A C 1
ATOM 2663 O O . THR A 1 343 ? -49.724 -1.562 49.929 1.00 91.44 343 THR A O 1
ATOM 2666 N N . GLY A 1 344 ? -47.768 -0.476 50.035 1.00 91.56 344 GLY A N 1
ATOM 2667 C CA . GLY A 1 344 ? -47.109 -1.269 49.012 1.00 91.56 344 GLY A CA 1
ATOM 2668 C C . GLY A 1 344 ? -45.813 -0.617 48.570 1.00 91.56 344 GLY A C 1
ATOM 2669 O O . GLY A 1 344 ? -45.394 0.395 49.128 1.00 91.56 344 GLY A O 1
ATOM 2670 N N . GLU A 1 345 ? -45.199 -1.205 47.556 1.00 94.50 345 GLU A N 1
ATOM 2671 C CA . GLU A 1 345 ? -43.899 -0.790 47.046 1.00 94.50 345 GLU A CA 1
ATOM 2672 C C . GLU A 1 345 ? -43.964 -0.705 45.521 1.00 94.50 345 GLU A C 1
ATOM 2674 O O . GLU A 1 345 ? -44.690 -1.467 44.876 1.00 94.50 345 GLU A O 1
ATOM 2679 N N . ILE A 1 346 ? -43.225 0.243 44.954 1.00 96.06 346 ILE A N 1
ATOM 2680 C CA . ILE A 1 346 ? -42.914 0.289 43.524 1.00 96.06 346 ILE A CA 1
ATOM 2681 C C . ILE A 1 346 ? -41.487 -0.229 43.378 1.00 96.06 346 ILE A C 1
ATOM 2683 O O . ILE A 1 346 ? -40.606 0.266 44.077 1.00 96.06 346 ILE A O 1
ATOM 2687 N N . VAL A 1 347 ? -41.268 -1.207 42.500 1.00 95.81 347 VAL A N 1
ATOM 2688 C CA . VAL A 1 347 ? -39.952 -1.819 42.273 1.00 95.81 347 VAL A CA 1
ATOM 2689 C C . VAL A 1 347 ? -39.396 -1.344 40.941 1.00 95.81 347 VAL A C 1
ATOM 2691 O O . VAL A 1 347 ? -40.043 -1.507 39.901 1.00 95.81 347 VAL A O 1
ATOM 2694 N N . ILE A 1 348 ? -38.190 -0.790 40.994 1.00 97.31 348 ILE A N 1
ATOM 2695 C CA . ILE A 1 348 ? -37.414 -0.339 39.845 1.00 97.31 348 ILE A CA 1
ATOM 2696 C C . ILE A 1 348 ? -36.169 -1.219 39.762 1.00 97.31 348 ILE A C 1
ATOM 2698 O O . ILE A 1 348 ? -35.548 -1.497 40.787 1.00 97.31 348 ILE A O 1
ATOM 2702 N N . VAL A 1 349 ? -35.814 -1.674 38.564 1.00 96.38 349 VAL A N 1
ATOM 2703 C CA . VAL A 1 349 ? -34.635 -2.521 38.326 1.00 96.38 349 VAL A CA 1
ATOM 2704 C C . VAL A 1 349 ? -33.713 -1.893 37.299 1.00 96.38 349 VAL A C 1
ATOM 2706 O O . VAL A 1 349 ? -34.171 -1.200 36.391 1.00 96.38 349 VAL A O 1
ATOM 2709 N N . ASN A 1 350 ? -32.421 -2.175 37.419 1.00 93.69 350 ASN A N 1
ATOM 2710 C CA . ASN A 1 350 ? -31.474 -1.998 36.331 1.00 93.69 350 ASN A CA 1
ATOM 2711 C C . ASN A 1 350 ? -31.783 -3.036 35.235 1.00 93.69 350 ASN A C 1
ATOM 2713 O O . ASN A 1 350 ? -31.797 -4.242 35.495 1.00 93.69 350 ASN A O 1
ATOM 2717 N N . ALA A 1 351 ? -32.050 -2.568 34.016 1.00 90.44 351 ALA A N 1
ATOM 2718 C CA . ALA A 1 351 ? -32.483 -3.392 32.888 1.00 90.44 351 ALA A CA 1
ATOM 2719 C C . ALA A 1 351 ? -31.423 -4.424 32.458 1.00 90.44 351 ALA A C 1
ATOM 2721 O O . ALA A 1 351 ? -31.770 -5.499 31.975 1.00 90.44 351 ALA A O 1
ATOM 2722 N N . GLU A 1 352 ? -30.141 -4.124 32.685 1.00 86.00 352 GLU A N 1
ATOM 2723 C CA . GLU A 1 352 ? -29.010 -4.990 32.320 1.00 86.00 352 GLU A CA 1
ATOM 2724 C C . GLU A 1 352 ? -28.512 -5.838 33.506 1.00 86.00 352 GLU A C 1
ATOM 2726 O O . GLU A 1 352 ? -27.759 -6.796 33.335 1.00 86.00 352 GLU A O 1
ATOM 2731 N N . ASN A 1 353 ? -28.946 -5.521 34.732 1.00 84.31 353 ASN A N 1
ATOM 2732 C CA . ASN A 1 353 ? -28.586 -6.260 35.938 1.00 84.31 353 ASN A CA 1
ATOM 2733 C C . ASN A 1 353 ? -29.770 -6.356 36.905 1.00 84.31 353 ASN A C 1
ATOM 2735 O O . ASN A 1 353 ? -29.899 -5.572 37.840 1.00 84.31 353 ASN A O 1
ATOM 2739 N N . SER A 1 354 ? -30.584 -7.402 36.765 1.00 87.62 354 SER A N 1
ATOM 2740 C CA . SER A 1 354 ? -31.779 -7.601 37.597 1.00 87.62 354 SER A CA 1
ATOM 2741 C C . SER A 1 354 ? -31.505 -7.797 39.099 1.00 87.62 354 SER A C 1
ATOM 2743 O O . SER A 1 354 ? -32.450 -7.886 39.880 1.00 87.62 354 SER A O 1
ATOM 2745 N N . SER A 1 355 ? -30.241 -7.953 39.516 1.00 87.44 355 SER A N 1
ATOM 2746 C CA . SER A 1 355 ? -29.868 -7.993 40.939 1.00 87.44 355 SER A CA 1
ATOM 2747 C C . SER A 1 355 ? -29.688 -6.602 41.560 1.00 87.44 355 SER A C 1
ATOM 2749 O O . SER A 1 355 ? -29.706 -6.485 42.784 1.00 87.44 355 SER A O 1
ATOM 2751 N N . ASP A 1 356 ? -29.553 -5.567 40.729 1.00 92.38 356 ASP A N 1
ATOM 2752 C CA . ASP A 1 356 ? -29.499 -4.158 41.107 1.00 92.38 356 ASP A CA 1
ATOM 2753 C C . ASP A 1 356 ? -30.905 -3.553 40.978 1.00 92.38 356 ASP A C 1
ATOM 2755 O O . ASP A 1 356 ? -31.397 -3.283 39.880 1.00 92.38 356 ASP A O 1
ATOM 2759 N N . TYR A 1 357 ? -31.597 -3.427 42.109 1.00 95.25 357 TYR A N 1
ATOM 2760 C CA . TYR A 1 357 ? -32.968 -2.932 42.179 1.00 95.25 357 TYR A CA 1
ATOM 2761 C C . TYR A 1 357 ? -33.159 -2.041 43.403 1.00 95.25 357 TYR A C 1
ATOM 2763 O O . TYR A 1 357 ? -32.475 -2.202 44.415 1.00 95.25 357 TYR A O 1
ATOM 2771 N N . ASP A 1 358 ? -34.135 -1.144 43.325 1.00 96.31 358 ASP A N 1
ATOM 2772 C CA . ASP A 1 358 ? -34.526 -0.292 44.442 1.00 96.31 358 ASP A CA 1
ATOM 2773 C C . ASP A 1 358 ? -36.054 -0.160 44.528 1.00 96.31 358 ASP A C 1
ATOM 2775 O O . ASP A 1 358 ? -36.794 -0.507 43.599 1.00 96.31 358 ASP A O 1
ATOM 2779 N N . THR A 1 359 ? -36.544 0.290 45.682 1.00 95.00 359 THR A N 1
ATOM 2780 C CA . THR A 1 359 ? -37.970 0.304 46.005 1.00 95.00 359 THR A CA 1
ATOM 2781 C C . THR A 1 359 ? -38.430 1.645 46.551 1.00 95.00 359 THR A C 1
ATOM 2783 O O . THR A 1 359 ? -37.806 2.232 47.431 1.00 95.00 359 THR A O 1
ATOM 2786 N N . ILE A 1 360 ? -39.591 2.102 46.083 1.00 94.81 360 ILE A N 1
ATOM 2787 C CA . ILE A 1 360 ? -40.265 3.282 46.626 1.00 94.81 360 ILE A CA 1
ATOM 2788 C C . ILE A 1 360 ? -41.440 2.843 47.487 1.00 94.81 360 ILE A C 1
ATOM 2790 O O . ILE A 1 360 ? -42.378 2.201 47.010 1.00 94.81 360 ILE A O 1
ATOM 2794 N N . GLN A 1 361 ? -41.404 3.240 48.757 1.00 91.19 361 GLN A N 1
ATOM 2795 C CA . GLN A 1 361 ? -42.469 2.969 49.717 1.00 91.19 361 GLN A CA 1
ATOM 2796 C C . GLN A 1 361 ? -43.706 3.823 49.429 1.00 91.19 361 GLN A C 1
ATOM 2798 O O . GLN A 1 361 ? -43.622 5.044 49.234 1.00 91.19 361 GLN A O 1
ATOM 2803 N N . VAL A 1 362 ? -44.870 3.174 49.455 1.00 91.31 362 VAL A N 1
ATOM 2804 C CA . VAL A 1 362 ? -46.169 3.783 49.174 1.00 91.31 362 VAL A CA 1
ATOM 2805 C C . VAL A 1 362 ? -47.126 3.573 50.342 1.00 91.31 362 VAL A C 1
ATOM 2807 O O . VAL A 1 362 ? -47.341 2.450 50.798 1.00 91.31 362 VAL A O 1
ATOM 2810 N N . MET A 1 363 ? -47.783 4.654 50.762 1.00 90.69 363 MET A N 1
ATOM 2811 C CA . MET A 1 363 ? -48.863 4.640 51.742 1.00 90.69 363 MET A CA 1
ATOM 2812 C C . MET A 1 363 ? -49.998 5.584 51.327 1.00 90.69 363 MET A C 1
ATOM 2814 O O . MET A 1 363 ? -49.792 6.764 51.046 1.00 90.69 363 MET A O 1
ATOM 2818 N N . LEU A 1 364 ? -51.234 5.088 51.345 1.00 91.00 364 LEU A N 1
ATOM 2819 C CA . LEU A 1 364 ? -52.436 5.888 51.133 1.00 91.00 364 LEU A CA 1
ATOM 2820 C C . LEU A 1 364 ? -53.482 5.567 52.200 1.00 91.00 364 LEU A C 1
ATOM 2822 O O . LEU A 1 364 ? -53.962 4.440 52.299 1.00 91.00 364 LEU A O 1
ATOM 2826 N N . ALA A 1 365 ? -53.896 6.574 52.966 1.00 88.56 365 ALA A N 1
ATOM 2827 C CA . ALA A 1 365 ? -54.922 6.438 53.993 1.00 88.56 365 ALA A CA 1
ATOM 2828 C C . ALA A 1 365 ? -56.185 7.232 53.632 1.00 88.56 365 ALA A C 1
ATOM 2830 O O . ALA A 1 365 ? -56.144 8.440 53.397 1.00 88.56 365 ALA A O 1
ATOM 2831 N N . THR A 1 366 ? -57.333 6.551 53.634 1.00 86.00 366 THR A N 1
ATOM 2832 C CA . THR A 1 366 ? -58.649 7.188 53.440 1.00 86.00 366 THR A CA 1
ATOM 2833 C C . THR A 1 366 ? -59.212 7.736 54.765 1.00 86.00 366 THR A C 1
ATOM 2835 O O . THR A 1 366 ? -58.935 7.154 55.817 1.00 86.00 366 THR A O 1
ATOM 2838 N N . PRO A 1 367 ? -60.038 8.807 54.752 1.00 80.19 367 PRO A N 1
ATOM 2839 C CA . PRO A 1 367 ? -60.536 9.480 55.945 1.00 80.19 367 PRO A CA 1
ATOM 2840 C C . PRO A 1 367 ? -61.148 8.526 56.964 1.00 80.19 367 PRO A C 1
ATOM 2842 O O . PRO A 1 367 ? -62.086 7.774 56.656 1.00 80.19 367 PRO A O 1
ATOM 2845 N N . TYR A 1 368 ? -60.669 8.618 58.203 1.00 63.41 368 TYR A N 1
ATOM 2846 C CA . TYR A 1 368 ? -61.249 7.905 59.331 1.00 63.41 368 TYR A CA 1
ATOM 2847 C C . TYR A 1 368 ? -62.469 8.682 59.838 1.00 63.41 368 TYR A C 1
ATOM 2849 O O . TYR A 1 368 ? -62.346 9.764 60.413 1.00 63.41 368 TYR A O 1
ATOM 2857 N N . LYS A 1 369 ? -63.682 8.133 59.698 1.00 53.62 369 LYS A N 1
ATOM 2858 C CA . LYS A 1 369 ? -64.836 8.655 60.453 1.00 53.62 369 LYS A CA 1
ATOM 2859 C C . LYS A 1 369 ? -64.776 8.111 61.881 1.00 53.62 369 LYS A C 1
ATOM 2861 O O . LYS A 1 369 ? -65.215 6.989 62.121 1.00 53.62 369 LYS A O 1
ATOM 2866 N N . ARG A 1 370 ? -64.271 8.893 62.845 1.00 45.06 370 ARG A N 1
ATOM 2867 C CA . ARG A 1 370 ? -64.349 8.521 64.271 1.00 45.06 370 ARG A CA 1
ATOM 2868 C C . ARG A 1 370 ? -65.727 8.851 64.833 1.00 45.06 370 ARG A C 1
ATOM 2870 O O . ARG A 1 370 ? -66.095 10.015 64.934 1.00 45.06 370 ARG A O 1
ATOM 2877 N N . HIS A 1 371 ? -66.438 7.827 65.301 1.00 40.53 371 HIS A N 1
ATOM 2878 C CA . HIS A 1 371 ? -66.997 7.936 66.648 1.00 40.53 371 HIS A CA 1
ATOM 2879 C C . HIS A 1 371 ? -65.825 7.837 67.646 1.00 40.53 371 HIS A C 1
ATOM 2881 O O . HIS A 1 371 ? -64.847 7.140 67.392 1.00 40.53 371 HIS A O 1
ATOM 2887 N N . SER A 1 372 ? -65.897 8.647 68.698 1.00 36.06 372 SER A N 1
ATOM 2888 C CA . SER A 1 372 ? -64.788 9.161 69.517 1.00 36.06 372 SER A CA 1
ATOM 2889 C C . SER A 1 372 ? -63.810 8.143 70.154 1.00 36.06 372 SER A C 1
ATOM 2891 O O . SER A 1 372 ? -64.180 7.011 70.446 1.00 36.06 372 SER A O 1
ATOM 2893 N N . PHE A 1 373 ? -62.619 8.677 70.483 1.00 32.12 373 PHE A N 1
ATOM 2894 C CA . PHE A 1 373 ? -61.587 8.276 71.464 1.00 32.12 373 PHE A CA 1
ATOM 2895 C C . PHE A 1 373 ? -60.264 7.595 71.009 1.00 32.12 373 PHE A C 1
ATOM 2897 O O . PHE A 1 373 ? -60.227 6.491 70.480 1.00 32.12 373 PHE A O 1
ATOM 2904 N N . ILE A 1 374 ? -59.171 8.303 71.364 1.00 38.06 374 ILE A N 1
ATOM 2905 C CA . ILE A 1 374 ? -57.762 7.915 71.625 1.00 38.06 374 ILE A CA 1
ATOM 2906 C C . ILE A 1 374 ? -56.780 7.846 70.436 1.00 38.06 374 ILE A C 1
ATOM 2908 O O . ILE A 1 374 ? -56.756 6.913 69.641 1.00 38.06 374 ILE A O 1
ATOM 2912 N N . LEU A 1 375 ? -55.950 8.890 70.328 1.00 43.72 375 LEU A N 1
ATOM 2913 C CA . LEU A 1 375 ? -54.712 9.000 69.542 1.00 43.72 375 LEU A CA 1
ATOM 2914 C C . LEU A 1 375 ? -53.541 8.411 70.348 1.00 43.72 375 LEU A C 1
ATOM 2916 O O . LEU A 1 375 ? -53.345 8.867 71.470 1.00 43.72 375 LEU A O 1
ATOM 2920 N N . ASN A 1 376 ? -52.779 7.459 69.792 1.00 45.88 376 ASN A N 1
ATOM 2921 C CA . ASN A 1 376 ? -51.305 7.371 69.888 1.00 45.88 376 ASN A CA 1
ATOM 2922 C C . ASN A 1 376 ? -50.798 6.031 69.330 1.00 45.88 376 ASN A C 1
ATOM 2924 O O . ASN A 1 376 ? -50.875 5.015 70.013 1.00 45.88 376 ASN A O 1
ATOM 2928 N N . LEU A 1 377 ? -50.247 6.032 68.113 1.00 42.69 377 LEU A N 1
ATOM 2929 C CA . LEU A 1 377 ? -49.305 4.990 67.668 1.00 42.69 377 LEU A CA 1
ATOM 2930 C C . LEU A 1 377 ? -48.358 5.454 66.540 1.00 42.69 377 LEU A C 1
ATOM 2932 O O . LEU A 1 377 ? -47.611 4.646 66.004 1.00 42.69 377 LEU A O 1
ATOM 2936 N N . PHE A 1 378 ? -48.371 6.742 66.172 1.00 49.06 378 PHE A N 1
ATOM 2937 C CA . PHE A 1 378 ? -47.703 7.233 64.956 1.00 49.06 378 PHE A CA 1
ATOM 2938 C C . PHE A 1 378 ? -46.246 7.684 65.168 1.00 49.06 378 PHE A C 1
ATOM 2940 O O . PHE A 1 378 ? -45.491 7.768 64.210 1.00 49.06 378 PHE A O 1
ATOM 2947 N N . TYR A 1 379 ? -45.813 7.918 66.412 1.00 46.94 379 TYR A N 1
ATOM 2948 C CA . TYR A 1 379 ? -44.438 8.359 66.701 1.00 46.94 379 TYR A CA 1
ATOM 2949 C C . TYR A 1 379 ? -43.428 7.218 66.911 1.00 46.94 379 TYR A C 1
ATOM 2951 O O . TYR A 1 379 ? -42.233 7.446 66.806 1.00 46.94 379 TYR A O 1
ATOM 2959 N N . VAL A 1 380 ? -43.874 5.983 67.164 1.00 42.38 380 VAL A N 1
ATOM 2960 C CA . VAL A 1 380 ? -42.969 4.864 67.517 1.00 42.38 380 VAL A CA 1
ATOM 2961 C C . VAL A 1 380 ? -42.437 4.118 66.282 1.00 42.38 380 VAL A C 1
ATOM 2963 O O . VAL A 1 380 ? -41.476 3.361 66.382 1.00 42.38 380 VAL A O 1
ATOM 2966 N N . PHE A 1 381 ? -43.023 4.338 65.101 1.00 48.06 381 PHE A N 1
ATOM 2967 C CA . PHE A 1 381 ? -42.607 3.655 63.870 1.00 48.06 381 PHE A CA 1
ATOM 2968 C C . PHE A 1 381 ? -41.519 4.421 63.092 1.00 48.06 381 PHE A C 1
ATOM 2970 O O . PHE A 1 381 ? -40.659 3.793 62.485 1.00 48.06 381 PHE A O 1
ATOM 2977 N N . MET A 1 382 ? -41.492 5.759 63.182 1.00 46.19 382 MET A N 1
ATOM 2978 C CA . MET A 1 382 ? -40.546 6.612 62.438 1.00 46.19 382 MET A CA 1
ATOM 2979 C C . MET A 1 382 ? -39.132 6.682 63.047 1.00 46.19 382 MET A C 1
ATOM 2981 O O . MET A 1 382 ? -38.206 7.084 62.358 1.00 46.19 382 MET A O 1
ATOM 2985 N N . GLU A 1 383 ? -38.922 6.248 64.296 1.00 43.38 383 GLU A N 1
ATOM 2986 C CA . GLU A 1 383 ? -37.577 6.177 64.909 1.00 43.38 383 GLU A CA 1
ATOM 2987 C C . GLU A 1 383 ? -36.867 4.827 64.698 1.00 43.38 383 GLU A C 1
ATOM 2989 O O . GLU A 1 383 ? -35.713 4.668 65.088 1.00 43.38 383 GLU A O 1
ATOM 2994 N N . ARG A 1 384 ? -37.523 3.823 64.099 1.00 40.94 384 ARG A N 1
ATOM 2995 C CA . ARG A 1 384 ? -36.993 2.446 64.078 1.00 40.94 384 ARG A CA 1
ATOM 2996 C C . ARG A 1 384 ? -36.168 2.070 62.843 1.00 40.94 384 ARG A C 1
ATOM 2998 O O . ARG A 1 384 ? -35.705 0.935 62.790 1.00 40.94 384 ARG A O 1
ATOM 3005 N N . PHE A 1 385 ? -35.963 2.990 61.894 1.00 48.66 385 PHE A N 1
ATOM 3006 C CA . PHE A 1 385 ? -35.214 2.718 60.656 1.00 48.66 385 PHE A CA 1
ATOM 3007 C C . PHE A 1 385 ? -34.203 3.793 60.227 1.00 48.66 385 PHE A C 1
ATOM 3009 O O . PHE A 1 385 ? -33.598 3.655 59.170 1.00 48.66 385 PHE A O 1
ATOM 3016 N N . GLU A 1 386 ? -33.897 4.785 61.065 1.00 43.28 386 GLU A N 1
ATOM 3017 C CA . GLU A 1 386 ? -32.603 5.467 60.962 1.00 43.28 386 GLU A CA 1
ATOM 3018 C C . GLU A 1 386 ? -31.618 4.795 61.918 1.00 43.28 386 GLU A C 1
ATOM 3020 O O . GLU A 1 386 ? -31.563 5.157 63.088 1.00 43.28 386 GLU A O 1
ATOM 3025 N N . THR A 1 387 ? -30.902 3.763 61.457 1.00 35.91 387 THR A N 1
ATOM 3026 C CA . THR A 1 387 ? -29.502 3.434 61.826 1.00 35.91 387 THR A CA 1
ATOM 3027 C C . THR A 1 387 ? -29.141 1.984 61.485 1.00 35.91 387 THR A C 1
ATOM 3029 O O . THR A 1 387 ? -29.445 1.069 62.238 1.00 35.91 387 THR A O 1
ATOM 3032 N N . THR A 1 388 ? -28.359 1.807 60.416 1.00 35.91 388 THR A N 1
ATOM 3033 C CA . THR A 1 388 ? -27.198 0.891 60.341 1.00 35.91 388 THR A CA 1
ATOM 3034 C C . THR A 1 388 ? -26.308 1.377 59.185 1.00 35.91 388 THR A C 1
ATOM 3036 O O . THR A 1 388 ? -26.637 1.130 58.034 1.00 35.91 388 THR A O 1
ATOM 3039 N N . LEU A 1 389 ? -25.369 2.306 59.448 1.00 41.34 389 LEU A N 1
ATOM 3040 C CA . LEU A 1 389 ? -23.916 2.087 59.697 1.00 41.34 389 LEU A CA 1
ATOM 3041 C C . LEU A 1 389 ? -23.117 1.914 58.379 1.00 41.34 389 LEU A C 1
ATOM 3043 O O . LEU A 1 389 ? -23.476 1.076 57.573 1.00 41.34 389 LEU A O 1
ATOM 3047 N N . SER A 1 390 ? -21.993 2.593 58.095 1.00 35.50 390 SER A N 1
ATOM 3048 C CA . SER A 1 390 ? -21.029 3.322 58.944 1.00 35.50 390 SER A CA 1
ATOM 3049 C C . SER A 1 390 ? -20.002 4.071 58.043 1.00 35.50 390 SER A C 1
ATOM 3051 O O . SER A 1 390 ? -19.570 3.493 57.053 1.00 35.50 390 SER A O 1
ATOM 3053 N N . LEU A 1 391 ? -19.667 5.350 58.283 1.00 33.22 391 LEU A N 1
ATOM 3054 C CA . LEU A 1 391 ? -18.482 5.863 59.026 1.00 33.22 391 LEU A CA 1
ATOM 3055 C C . LEU A 1 391 ? -17.188 6.092 58.197 1.00 33.22 391 LEU A C 1
ATOM 3057 O O . LEU A 1 391 ? -16.500 5.137 57.867 1.00 33.22 391 LEU A O 1
ATOM 3061 N N . PHE A 1 392 ? -16.784 7.361 57.983 1.00 33.06 392 PHE A N 1
ATOM 3062 C CA . PHE A 1 392 ? -15.681 8.053 58.706 1.00 33.06 392 PHE A CA 1
ATOM 3063 C C . PHE A 1 392 ? -15.154 9.318 57.983 1.00 33.06 392 PHE A C 1
ATOM 3065 O O . PHE A 1 392 ? -14.530 9.212 56.933 1.00 33.06 392 PHE A O 1
ATOM 3072 N N . ARG A 1 393 ? -15.268 10.488 58.639 1.00 28.59 393 ARG A N 1
ATOM 3073 C CA . ARG A 1 393 ? -14.177 11.418 59.062 1.00 28.59 393 ARG A CA 1
ATOM 3074 C C . ARG A 1 393 ? -14.765 12.814 59.329 1.00 28.59 393 ARG A C 1
ATOM 3076 O O . ARG A 1 393 ? -15.218 13.483 58.418 1.00 28.59 393 ARG A O 1
ATOM 3083 N N . PHE A 1 394 ? -15.025 13.146 60.591 1.00 28.78 394 PHE A N 1
ATOM 3084 C CA . PHE A 1 394 ? -14.145 13.830 61.560 1.00 28.78 394 PHE A CA 1
ATOM 3085 C C . PHE A 1 394 ? -14.098 15.365 61.421 1.00 28.78 394 PHE A C 1
ATOM 3087 O O . PHE A 1 394 ? -13.470 15.909 60.522 1.00 28.78 394 PHE A O 1
ATOM 3094 N N . LEU A 1 395 ? -14.773 15.988 62.396 1.00 29.81 395 LEU A N 1
ATOM 3095 C CA . LEU A 1 395 ? -14.619 17.314 63.007 1.00 29.81 395 LEU A CA 1
ATOM 3096 C C . LEU A 1 395 ? -13.375 18.144 62.638 1.00 29.81 395 LEU A C 1
ATOM 3098 O O . LEU A 1 395 ? -12.258 17.641 62.738 1.00 29.81 395 LEU A O 1
ATOM 3102 N N . CYS A 1 396 ? -13.567 19.460 62.455 1.00 28.30 396 CYS A N 1
ATOM 3103 C CA . CYS A 1 396 ? -13.136 20.479 63.432 1.00 28.30 396 CYS A CA 1
ATOM 3104 C C . CYS A 1 396 ? -13.489 21.921 62.995 1.00 28.30 396 CYS A C 1
ATOM 3106 O O . CYS A 1 396 ? -13.121 22.328 61.897 1.00 28.30 396 CYS A O 1
ATOM 3108 N N . ILE A 1 397 ? -14.049 22.666 63.966 1.00 36.62 397 ILE A N 1
ATOM 3109 C CA . ILE A 1 397 ? -14.326 24.121 64.072 1.00 36.62 397 ILE A CA 1
ATOM 3110 C C . ILE A 1 397 ? -15.608 24.626 63.408 1.00 36.62 397 ILE A C 1
ATOM 3112 O O . ILE A 1 397 ? -15.689 24.652 62.164 1.00 36.62 397 ILE A O 1
#